Protein AF-A0A4Q5PP58-F1 (afdb_monomer_lite)

Secondary structure (DSSP, 8-state):
-PPP------------PPPHHHHHHHHHHHHHHHHHHHHHHHHHHHHHHHHHHHHHHHHHHHHHHHHHHHHSSPPPPBPSSGGGTTSB--SS-SEEE--TTTTT---GGGGG-EEEES-GGGT--PPPEEEEEEEEEETTEEEEEEEEEEGGGTTTT---HHHHHHHHHH------SS--TTSPPEEEEEE-TTTTTS--TT-SPEEEEHHHHHHHTTHHHHHHHHHHHHHHHHHHHHHHHHHHHHHHHHHHHHHHHHHHHHHHHHHHHHHHHHHHHHHHHHHHHHHHHHHHHS-----HHHHHHHHHHHHHHHHHHHHHHHHHHHHHHHHHHHHHHHHHHHHHHHHHHHHHHHHHHHHHHHHHHHHHHHHHHHS-----GGGGTTS-S-SPPPP-------HHHHHHHHHHHHHH-

Structure (mmCIF, N/CA/C/O backbone):
data_AF-A0A4Q5PP58-F1
#
_entry.id   AF-A0A4Q5PP58-F1
#
loop_
_atom_site.group_PDB
_atom_site.id
_atom_site.type_symbol
_atom_site.label_atom_id
_atom_site.label_alt_id
_atom_site.label_comp_id
_atom_site.label_asym_id
_atom_site.label_entity_id
_atom_site.label_seq_id
_atom_site.pdbx_PDB_ins_code
_atom_site.Cartn_x
_atom_site.Cartn_y
_atom_site.Cartn_z
_atom_site.occupancy
_atom_site.B_iso_or_equiv
_atom_site.auth_seq_id
_atom_site.auth_comp_id
_atom_site.auth_asym_id
_atom_site.auth_atom_id
_atom_site.pdbx_PDB_model_num
ATOM 1 N N . MET A 1 1 ? -23.950 -18.508 -90.793 1.00 48.06 1 MET A N 1
ATOM 2 C CA . MET A 1 1 ? -23.492 -17.112 -90.644 1.00 48.06 1 MET A CA 1
ATOM 3 C C . MET A 1 1 ? -22.061 -17.159 -90.159 1.00 48.06 1 MET A C 1
ATOM 5 O O . MET A 1 1 ? -21.797 -17.644 -89.069 1.00 48.06 1 MET A O 1
ATOM 9 N N . SER A 1 2 ? -21.160 -16.815 -91.068 1.00 47.53 2 SER A N 1
ATOM 10 C CA . SER A 1 2 ? -19.723 -17.054 -91.002 1.00 47.53 2 SER A CA 1
ATOM 11 C C . SER A 1 2 ? -19.027 -15.859 -90.356 1.00 47.53 2 SER A C 1
ATOM 13 O O . SER A 1 2 ? -19.101 -14.761 -90.902 1.00 47.53 2 SER A O 1
ATOM 15 N N . HIS A 1 3 ? -18.342 -16.058 -89.228 1.00 53.94 3 HIS A N 1
ATOM 16 C CA . HIS A 1 3 ? -17.427 -15.058 -88.678 1.00 53.94 3 HIS A CA 1
ATOM 17 C C . HIS A 1 3 ? -15.990 -15.419 -89.048 1.00 53.94 3 HIS A C 1
ATOM 19 O O . HIS A 1 3 ? -15.499 -16.506 -88.752 1.00 53.94 3 HIS A O 1
ATOM 25 N N . ALA A 1 4 ? -15.371 -14.497 -89.781 1.00 58.25 4 ALA A N 1
ATOM 26 C CA . ALA A 1 4 ? -14.053 -14.607 -90.371 1.00 58.25 4 ALA A CA 1
ATOM 27 C C . ALA A 1 4 ? -12.951 -14.607 -89.302 1.00 58.25 4 ALA A C 1
ATOM 29 O O . ALA A 1 4 ? -12.842 -13.693 -88.488 1.00 58.25 4 ALA A O 1
ATOM 30 N N . PHE A 1 5 ? -12.116 -15.639 -89.357 1.00 65.94 5 PHE A N 1
ATOM 31 C CA . PHE A 1 5 ? -10.859 -15.769 -88.635 1.00 65.94 5 PHE A CA 1
ATOM 32 C C . PHE A 1 5 ? -9.805 -14.881 -89.322 1.00 65.94 5 PHE A C 1
ATOM 34 O O . PHE A 1 5 ? -9.365 -15.190 -90.430 1.00 65.94 5 PHE A O 1
ATOM 41 N N . MET A 1 6 ? -9.439 -13.752 -88.705 1.00 65.19 6 MET A N 1
ATOM 42 C CA . MET A 1 6 ? -8.325 -12.909 -89.157 1.00 65.19 6 MET A CA 1
ATOM 43 C C . MET A 1 6 ? -7.000 -13.413 -88.556 1.00 65.19 6 MET A C 1
ATOM 45 O O . MET A 1 6 ? -6.894 -13.496 -87.333 1.00 65.19 6 MET A O 1
ATOM 49 N N . PRO A 1 7 ? -5.972 -13.709 -89.370 1.00 62.59 7 PRO A N 1
ATOM 50 C CA . PRO A 1 7 ? -4.646 -14.059 -88.876 1.00 62.59 7 PRO A CA 1
ATOM 51 C C . PRO A 1 7 ? -3.884 -12.801 -88.432 1.00 62.59 7 PRO A C 1
ATOM 53 O O . PRO A 1 7 ? -3.700 -11.858 -89.203 1.00 62.59 7 PRO A O 1
ATOM 56 N N . HIS A 1 8 ? -3.415 -12.784 -87.185 1.00 68.69 8 HIS A N 1
ATOM 57 C CA . HIS A 1 8 ? -2.528 -11.741 -86.673 1.00 68.69 8 HIS A CA 1
ATOM 58 C C . HIS A 1 8 ? -1.145 -11.870 -87.331 1.00 68.69 8 HIS A C 1
ATOM 60 O O . HIS A 1 8 ? -0.441 -12.859 -87.133 1.00 68.69 8 HIS A O 1
ATOM 66 N N . LEU A 1 9 ? -0.755 -10.869 -88.122 1.00 66.12 9 LEU A N 1
ATOM 67 C CA . LEU A 1 9 ? 0.592 -10.752 -88.683 1.00 66.12 9 LEU A CA 1
ATOM 68 C C . LEU A 1 9 ? 1.609 -10.501 -87.551 1.00 66.12 9 LEU A C 1
ATOM 70 O O . LEU A 1 9 ? 1.415 -9.567 -86.767 1.00 66.12 9 LEU A O 1
ATOM 74 N N . PRO A 1 10 ? 2.706 -11.274 -87.457 1.00 63.88 10 PRO A N 1
ATOM 75 C CA . PRO A 1 10 ? 3.767 -10.995 -86.503 1.00 63.88 10 PRO A CA 1
ATOM 76 C C . PRO A 1 10 ? 4.533 -9.748 -86.957 1.00 63.88 10 PRO A C 1
ATOM 78 O O . PRO A 1 10 ? 5.299 -9.779 -87.919 1.00 63.88 10 PRO A O 1
ATOM 81 N N . LEU A 1 11 ? 4.339 -8.629 -86.257 1.00 68.62 11 LEU A N 1
ATOM 82 C CA . LEU A 1 11 ? 5.216 -7.469 -86.387 1.00 68.62 11 LEU A CA 1
ATOM 83 C C . LEU A 1 11 ? 6.608 -7.877 -85.892 1.00 68.62 11 LEU A C 1
ATOM 85 O O . LEU A 1 11 ? 6.828 -8.047 -84.692 1.00 68.62 11 LEU A O 1
ATOM 89 N N . ALA A 1 12 ? 7.545 -8.050 -86.825 1.00 63.94 12 ALA A N 1
ATOM 90 C CA . ALA A 1 12 ? 8.952 -8.270 -86.531 1.00 63.94 12 ALA A CA 1
ATOM 91 C C . ALA A 1 12 ? 9.499 -7.061 -85.755 1.00 63.94 12 ALA A C 1
ATOM 93 O O . ALA A 1 12 ? 9.876 -6.040 -86.334 1.00 63.94 12 ALA A O 1
ATOM 94 N N . ARG A 1 13 ? 9.518 -7.159 -84.420 1.00 67.75 13 ARG A N 1
ATOM 95 C CA . ARG A 1 13 ? 10.229 -6.212 -83.559 1.00 67.75 13 ARG A CA 1
ATOM 96 C C . ARG A 1 13 ? 11.702 -6.279 -83.931 1.00 67.75 13 ARG A C 1
ATOM 98 O O . ARG A 1 13 ? 12.386 -7.240 -83.589 1.00 67.75 13 ARG A O 1
ATOM 105 N N . ARG A 1 14 ? 12.196 -5.242 -84.610 1.00 64.31 14 ARG A N 1
ATOM 106 C CA . ARG A 1 14 ? 13.631 -4.961 -84.654 1.00 64.31 14 ARG A CA 1
ATOM 107 C C . ARG A 1 14 ? 14.103 -4.867 -83.207 1.00 64.31 14 ARG A C 1
ATOM 109 O O . ARG A 1 14 ? 13.688 -3.966 -82.483 1.00 64.31 14 ARG A O 1
ATOM 116 N N . GLN A 1 15 ? 14.912 -5.830 -82.781 1.00 68.12 15 GLN A N 1
ATOM 117 C CA . GLN A 1 15 ? 15.614 -5.764 -81.510 1.00 68.12 15 GLN A CA 1
ATOM 118 C C . GLN A 1 15 ? 16.609 -4.608 -81.625 1.00 68.12 15 GLN A C 1
ATOM 120 O O . GLN A 1 15 ? 17.667 -4.746 -82.234 1.00 68.12 15 GLN A O 1
ATOM 125 N N . ALA A 1 16 ? 16.226 -3.435 -81.121 1.00 73.25 16 ALA A N 1
ATOM 126 C CA . ALA A 1 16 ? 17.180 -2.372 -80.866 1.00 73.25 16 ALA A CA 1
ATOM 127 C C . ALA A 1 16 ? 18.148 -2.924 -79.814 1.00 73.25 16 ALA A C 1
ATOM 129 O O . ALA A 1 16 ? 17.734 -3.242 -78.699 1.00 73.25 16 ALA A O 1
ATOM 130 N N . GLY A 1 17 ? 19.400 -3.158 -80.211 1.00 77.94 17 GLY A N 1
ATOM 131 C CA . GLY A 1 17 ? 20.432 -3.601 -79.283 1.00 77.94 17 GLY A CA 1
ATOM 132 C C . GLY A 1 17 ? 20.538 -2.591 -78.147 1.00 77.94 17 GLY A C 1
ATOM 133 O O . GLY A 1 17 ? 20.585 -1.388 -78.407 1.00 77.94 17 GLY A O 1
ATOM 134 N N . LEU A 1 18 ? 20.531 -3.079 -76.905 1.00 79.38 18 LEU A N 1
ATOM 135 C CA . LEU A 1 18 ? 20.686 -2.229 -75.732 1.00 79.38 18 LEU A CA 1
ATOM 136 C C . LEU A 1 18 ? 21.990 -1.447 -75.880 1.00 79.38 18 LEU A C 1
ATOM 138 O O . LEU A 1 18 ? 23.062 -2.033 -76.060 1.00 79.38 18 LEU A O 1
ATOM 142 N N . THR A 1 19 ? 21.900 -0.124 -75.837 1.00 89.94 19 THR A N 1
ATOM 143 C CA . THR A 1 19 ? 23.103 0.697 -75.904 1.00 89.94 19 THR A CA 1
ATOM 144 C C . THR A 1 19 ? 23.862 0.560 -74.585 1.00 89.94 19 THR A C 1
ATOM 146 O O . THR A 1 19 ? 23.270 0.495 -73.507 1.00 89.94 19 THR A O 1
ATOM 149 N N . LEU A 1 20 ? 25.194 0.508 -74.652 1.00 90.62 20 LEU A N 1
ATOM 150 C CA . LEU A 1 20 ? 26.055 0.341 -73.472 1.00 90.62 20 LEU A CA 1
ATOM 151 C C . LEU A 1 20 ? 25.804 1.451 -72.427 1.00 90.62 20 LEU A C 1
ATOM 153 O O . LEU A 1 20 ? 25.890 1.215 -71.224 1.00 90.62 20 LEU A O 1
ATOM 157 N N . ILE A 1 21 ? 25.412 2.642 -72.895 1.00 93.50 21 ILE A N 1
ATOM 158 C CA . ILE A 1 21 ? 25.065 3.789 -72.051 1.00 93.50 21 ILE A CA 1
ATOM 159 C C . ILE A 1 21 ? 23.743 3.598 -71.289 1.00 93.50 21 ILE A C 1
ATOM 161 O O . ILE A 1 21 ? 23.648 3.994 -70.131 1.00 93.50 21 ILE A O 1
ATOM 165 N N . GLU A 1 22 ? 22.748 2.946 -71.892 1.00 93.19 22 GLU A N 1
ATOM 166 C CA . GLU A 1 22 ? 21.450 2.678 -71.261 1.00 93.19 22 GLU A CA 1
ATOM 167 C C . GLU A 1 22 ? 21.587 1.644 -70.137 1.00 93.19 22 GLU A C 1
ATOM 169 O O . GLU A 1 22 ? 21.031 1.823 -69.052 1.00 93.19 22 GLU A O 1
ATOM 174 N N . LEU A 1 23 ? 22.425 0.621 -70.343 1.00 93.75 23 LEU A N 1
ATOM 175 C CA . LEU A 1 23 ? 22.766 -0.337 -69.292 1.00 93.75 23 LEU A CA 1
ATOM 176 C C . LEU A 1 23 ? 23.534 0.330 -68.140 1.00 93.75 23 LEU A C 1
ATOM 178 O O . LEU A 1 23 ? 23.219 0.096 -66.973 1.00 93.75 23 LEU A O 1
ATOM 182 N N . ALA A 1 24 ? 24.520 1.176 -68.454 1.00 95.44 24 ALA A N 1
ATOM 183 C CA . ALA A 1 24 ? 25.295 1.892 -67.442 1.00 95.44 24 ALA A CA 1
ATOM 184 C C . ALA A 1 24 ? 24.402 2.801 -66.579 1.00 95.44 24 ALA A C 1
ATOM 186 O O . ALA A 1 24 ? 24.525 2.805 -65.353 1.00 95.44 24 ALA A O 1
ATOM 187 N N . LEU A 1 25 ? 23.460 3.517 -67.204 1.00 96.12 25 LEU A N 1
ATOM 188 C CA . LEU A 1 25 ? 22.501 4.360 -66.494 1.00 96.12 25 LEU A CA 1
ATOM 189 C C . LEU A 1 25 ? 21.552 3.533 -65.613 1.00 96.12 25 LEU A C 1
ATOM 191 O O . LEU A 1 25 ? 21.310 3.908 -64.467 1.00 96.12 25 LEU A O 1
ATOM 195 N N . ALA A 1 26 ? 21.059 2.391 -66.104 1.00 96.19 26 ALA A N 1
ATOM 196 C CA . ALA A 1 26 ? 20.191 1.507 -65.326 1.00 96.19 26 ALA A CA 1
ATOM 197 C C . ALA A 1 26 ? 20.889 0.984 -64.060 1.00 96.19 26 ALA A C 1
ATOM 199 O O . ALA A 1 26 ? 20.301 1.009 -62.980 1.00 96.19 26 ALA A O 1
ATOM 200 N N . ILE A 1 27 ? 22.158 0.574 -64.167 1.00 96.31 27 ILE A N 1
ATOM 201 C CA . ILE A 1 27 ? 22.948 0.114 -63.016 1.00 96.31 27 ILE A CA 1
ATOM 202 C C . ILE A 1 27 ? 23.200 1.264 -62.031 1.00 96.31 27 ILE A C 1
ATOM 204 O O . ILE A 1 27 ? 23.080 1.064 -60.823 1.00 96.31 27 ILE A O 1
ATOM 208 N N . ALA A 1 28 ? 23.500 2.472 -62.520 1.00 97.25 28 ALA A N 1
ATOM 209 C CA . ALA A 1 28 ? 23.708 3.641 -61.663 1.00 97.25 28 ALA A CA 1
ATOM 210 C C . ALA A 1 28 ? 22.442 4.010 -60.867 1.00 97.25 28 ALA A C 1
ATOM 212 O O . ALA A 1 28 ? 22.510 4.211 -59.652 1.00 97.25 28 ALA A O 1
ATOM 213 N N . LEU A 1 29 ? 21.277 4.036 -61.527 1.00 97.56 29 LEU A N 1
ATOM 214 C CA . LEU A 1 29 ? 19.989 4.288 -60.874 1.00 97.56 29 LEU A CA 1
ATOM 215 C C . LEU A 1 29 ? 19.645 3.185 -59.867 1.00 97.56 29 LEU A C 1
ATOM 217 O O . LEU A 1 29 ? 19.225 3.486 -58.750 1.00 97.56 29 LEU A O 1
ATOM 221 N N . LEU A 1 30 ? 19.882 1.917 -60.220 1.00 97.75 30 LEU A N 1
ATOM 222 C CA . LEU A 1 30 ? 19.667 0.788 -59.315 1.00 97.75 30 LEU A CA 1
ATOM 223 C C . LEU A 1 30 ? 20.555 0.894 -58.066 1.00 97.75 30 LEU A C 1
ATOM 225 O O . LEU A 1 30 ? 20.073 0.704 -56.951 1.00 97.75 30 LEU A O 1
ATOM 229 N N . GLY A 1 31 ? 21.832 1.250 -58.240 1.00 97.75 31 GLY A N 1
ATOM 230 C CA . GLY A 1 31 ? 22.765 1.472 -57.137 1.00 97.75 31 GLY A CA 1
ATOM 231 C C . GLY A 1 31 ? 22.304 2.592 -56.202 1.00 97.75 31 GLY A C 1
ATOM 232 O O . GLY A 1 31 ? 22.330 2.426 -54.984 1.00 97.75 31 GLY A O 1
ATOM 233 N N . MET A 1 32 ? 21.805 3.701 -56.755 1.00 97.81 32 MET A N 1
ATOM 234 C CA . MET A 1 32 ? 21.285 4.818 -55.961 1.00 97.81 32 MET A CA 1
ATOM 235 C C . MET A 1 32 ? 20.029 4.433 -55.165 1.00 97.81 32 MET A C 1
ATOM 237 O O . MET A 1 32 ? 19.941 4.732 -53.972 1.00 97.81 32 MET A O 1
ATOM 241 N N . VAL A 1 33 ? 19.081 3.728 -55.791 1.00 97.88 33 VAL A N 1
ATOM 242 C CA . VAL A 1 33 ? 17.868 3.240 -55.112 1.00 97.88 33 VAL A CA 1
ATOM 243 C C . VAL A 1 33 ? 18.232 2.257 -53.999 1.00 97.88 33 VAL A C 1
ATOM 245 O O . VAL A 1 33 ? 17.704 2.358 -52.892 1.00 97.88 33 VAL A O 1
ATOM 248 N N . LEU A 1 34 ? 19.178 1.348 -54.248 1.00 97.62 34 LEU A N 1
ATOM 249 C CA . LEU A 1 34 ? 19.629 0.381 -53.249 1.00 97.62 34 LEU A CA 1
ATOM 250 C C . LEU A 1 34 ? 20.266 1.076 -52.029 1.00 97.62 34 LEU A C 1
ATOM 252 O O . LEU A 1 34 ? 19.999 0.693 -50.886 1.00 97.62 34 LEU A O 1
ATOM 256 N N . LEU A 1 35 ? 21.044 2.142 -52.244 1.00 97.25 35 LEU A N 1
ATOM 257 C CA . LEU A 1 35 ? 21.604 2.956 -51.159 1.00 97.25 35 LEU A CA 1
ATOM 258 C C . LEU A 1 35 ? 20.516 3.663 -50.337 1.00 97.25 35 LEU A C 1
ATOM 260 O O . LEU A 1 35 ? 20.565 3.633 -49.109 1.00 97.25 35 LEU A O 1
ATOM 264 N N . MET A 1 36 ? 19.498 4.241 -50.979 1.00 96.94 36 MET A N 1
ATOM 265 C CA . MET A 1 36 ? 18.379 4.857 -50.252 1.00 96.94 36 MET A CA 1
ATOM 266 C C . MET A 1 36 ? 17.597 3.838 -49.413 1.00 96.94 36 MET A C 1
ATOM 268 O O . MET A 1 36 ? 17.298 4.095 -48.245 1.00 96.94 36 MET A O 1
ATOM 272 N N . VAL A 1 37 ? 17.304 2.660 -49.971 1.00 97.19 37 VAL A N 1
ATOM 273 C CA . VAL A 1 37 ? 16.563 1.604 -49.262 1.00 97.19 37 VAL A CA 1
ATOM 274 C C . VAL A 1 37 ? 17.355 1.089 -48.060 1.00 97.19 37 VAL A C 1
ATOM 276 O O . VAL A 1 37 ? 16.798 0.954 -46.972 1.00 97.19 37 VAL A O 1
ATOM 279 N N . THR A 1 38 ? 18.659 0.847 -48.213 1.00 96.00 38 THR A N 1
ATOM 280 C CA . THR A 1 38 ? 19.508 0.375 -47.103 1.00 96.00 38 THR A CA 1
ATOM 281 C C . THR A 1 38 ? 19.596 1.388 -45.964 1.00 96.00 38 THR A C 1
ATOM 283 O O . THR A 1 38 ? 19.445 1.006 -44.802 1.00 96.00 38 THR A O 1
ATOM 286 N N . GLN A 1 39 ? 19.751 2.680 -46.265 1.00 94.25 39 GLN A N 1
ATOM 287 C CA . GLN A 1 39 ? 19.732 3.732 -45.244 1.00 94.25 39 GLN A CA 1
ATOM 288 C C . GLN A 1 39 ? 18.382 3.805 -44.515 1.00 94.25 39 GLN A C 1
ATOM 290 O O . GLN A 1 39 ? 18.354 3.913 -43.286 1.00 94.25 39 GLN A O 1
ATOM 295 N N . HIS A 1 40 ? 17.266 3.679 -45.241 1.00 93.88 40 HIS A N 1
ATOM 296 C CA . HIS A 1 40 ? 15.931 3.689 -44.644 1.00 93.88 40 HIS A CA 1
ATOM 297 C C . HIS A 1 40 ? 15.686 2.470 -43.740 1.00 93.88 40 HIS A C 1
ATOM 299 O O . HIS A 1 40 ? 15.218 2.628 -42.614 1.00 93.88 40 HIS A O 1
ATOM 305 N N . LEU A 1 41 ? 16.074 1.266 -44.176 1.00 93.94 41 LEU A N 1
ATOM 306 C CA . LEU A 1 41 ? 15.949 0.038 -43.380 1.00 93.94 41 LEU A CA 1
ATOM 307 C C . LEU A 1 41 ? 16.765 0.099 -42.081 1.00 93.94 41 LEU A C 1
ATOM 309 O O . LEU A 1 41 ? 16.286 -0.340 -41.032 1.00 93.94 41 LEU A O 1
ATOM 313 N N . VAL A 1 42 ? 17.970 0.679 -42.122 1.00 92.75 42 VAL A N 1
ATOM 314 C CA . VAL A 1 42 ? 18.784 0.915 -40.917 1.00 92.75 42 VAL A CA 1
ATOM 315 C C . VAL A 1 42 ? 18.101 1.920 -39.986 1.00 92.75 42 VAL A C 1
ATOM 317 O O . VAL A 1 42 ? 18.063 1.691 -38.778 1.00 92.75 42 VAL A O 1
ATOM 320 N N . GLY A 1 43 ? 17.520 2.996 -40.527 1.00 89.50 43 GLY A N 1
ATOM 321 C CA . GLY A 1 43 ? 16.746 3.967 -39.748 1.00 89.50 43 GLY A CA 1
ATOM 322 C C . GLY A 1 43 ? 15.542 3.335 -39.044 1.00 89.50 43 GLY A C 1
ATOM 323 O O . GLY A 1 43 ? 15.412 3.443 -37.826 1.00 89.50 43 GLY A O 1
ATOM 324 N N . VAL A 1 44 ? 14.716 2.594 -39.786 1.00 87.81 44 VAL A N 1
ATOM 325 C CA . VAL A 1 44 ? 13.528 1.904 -39.257 1.00 87.81 44 VAL A CA 1
ATOM 326 C C . VAL A 1 44 ? 13.921 0.889 -38.179 1.00 87.81 44 VAL A C 1
ATOM 328 O O . VAL A 1 44 ? 13.329 0.865 -37.099 1.00 87.81 44 VAL A O 1
ATOM 331 N N . SER A 1 45 ? 14.989 0.119 -38.400 1.00 86.31 45 SER A N 1
ATOM 332 C CA . SER A 1 45 ? 15.485 -0.850 -37.413 1.00 86.31 45 SER A CA 1
ATOM 333 C C . SER A 1 45 ? 15.905 -0.186 -36.098 1.00 86.31 45 SER A C 1
ATOM 335 O O . SER A 1 45 ? 15.577 -0.697 -35.028 1.00 86.31 45 SER A O 1
ATOM 337 N N . ARG A 1 46 ? 16.573 0.976 -36.155 1.00 83.94 46 ARG A N 1
ATOM 338 C CA . ARG A 1 46 ? 16.951 1.745 -34.956 1.00 83.94 46 ARG A CA 1
ATOM 339 C C . ARG A 1 46 ? 15.724 2.232 -34.190 1.00 83.94 46 ARG A C 1
ATOM 341 O O . ARG A 1 46 ? 15.650 2.010 -32.988 1.00 83.94 46 ARG A O 1
ATOM 348 N N . THR A 1 47 ? 14.725 2.779 -34.886 1.00 76.44 47 THR A N 1
ATOM 349 C CA . THR A 1 47 ? 13.485 3.241 -34.235 1.00 76.44 47 THR A CA 1
ATOM 350 C C . THR A 1 47 ? 12.709 2.103 -33.569 1.00 76.44 47 THR A C 1
ATOM 352 O O . THR A 1 47 ? 12.228 2.259 -32.450 1.00 76.44 47 THR A O 1
ATOM 355 N N . HIS A 1 48 ? 12.638 0.920 -34.190 1.00 73.19 48 HIS A N 1
ATOM 356 C CA . HIS A 1 48 ? 11.997 -0.242 -33.570 1.00 73.19 48 HIS A CA 1
ATOM 357 C C . HIS A 1 48 ? 12.760 -0.761 -32.347 1.00 73.19 48 HIS A C 1
ATOM 359 O O . HIS A 1 48 ? 12.129 -1.223 -31.397 1.00 73.19 48 HIS A O 1
ATOM 365 N N . LEU A 1 49 ? 14.095 -0.696 -32.353 1.00 76.06 49 LEU A N 1
ATOM 366 C CA . LEU A 1 49 ? 14.909 -1.060 -31.191 1.00 76.06 49 LEU A CA 1
ATOM 367 C C . LEU A 1 49 ? 14.723 -0.061 -30.041 1.00 76.06 49 LEU A C 1
ATOM 369 O O . LEU A 1 49 ? 14.567 -0.484 -28.896 1.00 76.06 49 LEU A O 1
ATOM 373 N N . GLU A 1 50 ? 14.659 1.238 -30.338 1.00 75.00 50 GLU A N 1
ATOM 374 C CA . GLU A 1 50 ? 14.381 2.280 -29.342 1.00 75.00 50 GLU A CA 1
ATOM 375 C C . GLU A 1 50 ? 12.978 2.133 -28.736 1.00 75.00 50 GLU A C 1
ATOM 377 O O . GLU A 1 50 ? 12.843 2.141 -27.514 1.00 75.00 50 GLU A O 1
ATOM 382 N N . LEU A 1 51 ? 11.948 1.902 -29.559 1.00 66.38 51 LEU A N 1
ATOM 383 C CA . LEU A 1 51 ? 10.573 1.677 -29.089 1.00 66.38 51 LEU A CA 1
ATOM 384 C C . LEU A 1 51 ? 10.439 0.412 -28.230 1.00 66.38 51 LEU A C 1
ATOM 386 O O . LEU A 1 51 ? 9.726 0.416 -27.230 1.00 66.38 51 LEU A O 1
ATOM 390 N N . LYS A 1 52 ? 11.133 -0.676 -28.588 1.00 74.31 52 LYS A N 1
ATOM 391 C CA . LYS A 1 52 ? 11.147 -1.897 -27.765 1.00 74.31 52 LYS A CA 1
ATOM 392 C C . LYS A 1 52 ? 11.844 -1.671 -26.425 1.00 74.31 52 LYS A C 1
ATOM 394 O O . LYS A 1 52 ? 11.381 -2.185 -25.411 1.00 74.31 52 LYS A O 1
ATOM 399 N N . SER A 1 53 ? 12.922 -0.886 -26.415 1.00 78.00 53 SER A N 1
ATOM 400 C CA . SER A 1 53 ? 13.644 -0.529 -25.191 1.00 78.00 53 SER A CA 1
ATOM 401 C C . SER A 1 53 ? 12.767 0.291 -24.239 1.00 78.00 53 SER A C 1
ATOM 403 O O . SER A 1 53 ? 12.672 -0.022 -23.052 1.00 78.00 53 SER A O 1
ATOM 405 N N . THR A 1 54 ? 12.051 1.297 -24.751 1.00 79.69 54 THR A N 1
ATOM 406 C CA . THR A 1 54 ? 11.172 2.132 -23.917 1.00 79.69 54 THR A CA 1
ATOM 407 C C . THR A 1 54 ? 9.953 1.372 -23.403 1.00 79.69 54 THR A C 1
ATOM 409 O O . THR A 1 54 ? 9.626 1.517 -22.223 1.00 79.69 54 THR A O 1
ATOM 412 N N . ALA A 1 55 ? 9.327 0.536 -24.238 1.00 77.75 55 ALA A N 1
ATOM 413 C CA . ALA A 1 55 ? 8.204 -0.311 -23.837 1.00 77.75 55 ALA A CA 1
ATOM 414 C C . ALA A 1 55 ? 8.610 -1.293 -22.726 1.00 77.75 55 ALA A C 1
ATOM 416 O O . ALA A 1 55 ? 7.966 -1.348 -21.683 1.00 77.75 55 ALA A O 1
ATOM 417 N N . SER A 1 56 ? 9.753 -1.968 -22.884 1.00 87.50 56 SER A N 1
ATOM 418 C CA . SER A 1 56 ? 10.274 -2.895 -21.875 1.00 87.50 56 SER A CA 1
ATOM 419 C C . SER A 1 56 ? 10.522 -2.208 -20.524 1.00 87.50 56 SER A C 1
ATOM 421 O O . SER A 1 56 ? 10.174 -2.746 -19.476 1.00 87.50 56 SER A O 1
ATOM 423 N N . LEU A 1 57 ? 11.046 -0.976 -20.523 1.00 91.12 57 LEU A N 1
ATOM 424 C CA . LEU A 1 57 ? 11.245 -0.214 -19.284 1.00 91.12 57 LEU A CA 1
ATOM 425 C C . LEU A 1 57 ? 9.930 0.199 -18.609 1.00 91.12 57 LEU A C 1
ATOM 427 O O . LEU A 1 57 ? 9.888 0.293 -17.384 1.00 91.12 57 LEU A O 1
ATOM 431 N N . GLN A 1 58 ? 8.877 0.478 -19.381 1.00 92.19 58 GLN A N 1
ATOM 432 C CA . GLN A 1 58 ? 7.552 0.776 -18.829 1.00 92.19 58 GLN A CA 1
ATOM 433 C C . GLN A 1 58 ? 6.915 -0.470 -18.206 1.00 92.19 58 GLN A C 1
ATOM 435 O O . GLN A 1 58 ? 6.405 -0.380 -17.091 1.00 92.19 58 GLN A O 1
ATOM 440 N N . ASP A 1 59 ? 7.019 -1.623 -18.868 1.00 93.88 59 ASP A N 1
ATOM 441 C CA . ASP A 1 59 ? 6.523 -2.901 -18.343 1.00 93.88 59 ASP A CA 1
ATOM 442 C C . ASP A 1 59 ? 7.246 -3.291 -17.047 1.00 93.88 59 ASP A C 1
ATOM 444 O O . ASP A 1 59 ? 6.621 -3.709 -16.070 1.00 93.88 59 ASP A O 1
ATOM 448 N N . VAL A 1 60 ? 8.567 -3.089 -17.002 1.00 95.75 60 VAL A N 1
ATOM 449 C CA . VAL A 1 60 ? 9.374 -3.293 -15.792 1.00 95.75 60 VAL A CA 1
ATOM 450 C C . VAL A 1 60 ? 8.927 -2.362 -14.666 1.00 95.75 60 VAL A C 1
ATOM 452 O O . VAL A 1 60 ? 8.752 -2.820 -13.538 1.00 95.75 60 VAL A O 1
ATOM 455 N N . GLU A 1 61 ? 8.725 -1.070 -14.942 1.00 95.62 61 GLU A N 1
ATOM 456 C CA . GLU A 1 61 ? 8.242 -0.120 -13.934 1.00 95.62 61 GLU A CA 1
ATOM 457 C C . GLU A 1 61 ? 6.866 -0.529 -13.394 1.00 95.62 61 GLU A C 1
ATOM 459 O O . GLU A 1 61 ? 6.683 -0.578 -12.178 1.00 95.62 61 GLU A O 1
ATOM 464 N N . ALA A 1 62 ? 5.930 -0.899 -14.271 1.00 95.75 62 ALA A N 1
ATOM 465 C CA . ALA A 1 62 ? 4.605 -1.366 -13.876 1.00 95.75 62 ALA A CA 1
ATOM 466 C C . ALA A 1 62 ? 4.675 -2.627 -12.998 1.00 95.75 62 ALA A C 1
ATOM 468 O O . ALA A 1 62 ? 3.994 -2.700 -11.975 1.00 95.75 62 ALA A O 1
ATOM 469 N N . ALA A 1 63 ? 5.536 -3.590 -13.339 1.00 96.88 63 ALA A N 1
ATOM 470 C CA . ALA A 1 63 ? 5.729 -4.800 -12.544 1.00 96.88 63 ALA A CA 1
ATOM 471 C C . ALA A 1 63 ? 6.340 -4.503 -11.163 1.00 96.88 63 ALA A C 1
ATOM 473 O O . ALA A 1 63 ? 5.911 -5.073 -10.160 1.00 96.88 63 ALA A O 1
ATOM 474 N N . VAL A 1 64 ? 7.307 -3.579 -11.083 1.00 96.75 64 VAL A N 1
ATOM 475 C CA . VAL A 1 64 ? 7.890 -3.128 -9.806 1.00 96.75 64 VAL A CA 1
ATOM 476 C C . VAL A 1 64 ? 6.839 -2.433 -8.938 1.00 96.75 64 VAL A C 1
ATOM 478 O O . VAL A 1 64 ? 6.773 -2.697 -7.737 1.00 96.75 64 VAL A O 1
ATOM 481 N N . LEU A 1 65 ? 5.995 -1.580 -9.526 1.00 96.00 65 LEU A N 1
ATOM 482 C CA . LEU A 1 65 ? 4.900 -0.914 -8.815 1.00 96.00 65 LEU A CA 1
ATOM 483 C C . LEU A 1 65 ? 3.848 -1.915 -8.322 1.00 96.00 65 LEU A C 1
ATOM 485 O O . LEU A 1 65 ? 3.430 -1.836 -7.169 1.00 96.00 65 LEU A O 1
ATOM 489 N N . ALA A 1 66 ? 3.468 -2.891 -9.150 1.00 95.12 66 ALA A N 1
ATOM 490 C CA . ALA A 1 66 ? 2.545 -3.954 -8.761 1.00 95.12 66 ALA A CA 1
ATOM 491 C C . ALA A 1 66 ? 3.114 -4.809 -7.619 1.00 95.12 66 ALA A C 1
ATOM 493 O O . ALA A 1 66 ? 2.416 -5.098 -6.647 1.00 95.12 66 ALA A O 1
ATOM 494 N N . PHE A 1 67 ? 4.403 -5.157 -7.684 1.00 95.56 67 PHE A N 1
ATOM 495 C CA . PHE A 1 67 ? 5.084 -5.845 -6.591 1.00 95.56 67 PHE A CA 1
ATOM 496 C C . PHE A 1 67 ? 5.037 -5.023 -5.300 1.00 95.56 67 PHE A C 1
ATOM 498 O O . PHE A 1 67 ? 4.726 -5.573 -4.243 1.00 95.56 67 PHE A O 1
ATOM 505 N N . ALA A 1 68 ? 5.301 -3.716 -5.392 1.00 94.94 68 ALA A N 1
ATOM 506 C CA . ALA A 1 68 ? 5.280 -2.813 -4.249 1.00 94.94 68 ALA A CA 1
ATOM 507 C C . ALA A 1 68 ? 3.891 -2.650 -3.633 1.00 94.94 68 ALA A C 1
ATOM 509 O O . ALA A 1 68 ? 3.778 -2.596 -2.410 1.00 94.94 68 ALA A O 1
ATOM 510 N N . PHE A 1 69 ? 2.845 -2.642 -4.457 1.00 92.62 69 PHE A N 1
ATOM 511 C CA . PHE A 1 69 ? 1.463 -2.641 -3.994 1.00 92.62 69 PHE A CA 1
ATOM 512 C C . PHE A 1 69 ? 1.133 -3.901 -3.181 1.00 92.62 69 PHE A C 1
ATOM 514 O O . PHE A 1 69 ? 0.586 -3.800 -2.089 1.00 92.62 69 PHE A O 1
ATOM 521 N N . VAL A 1 70 ? 1.516 -5.080 -3.686 1.00 90.56 70 VAL A N 1
ATOM 522 C CA . VAL A 1 70 ? 1.208 -6.371 -3.043 1.00 90.56 70 VAL A CA 1
ATOM 523 C C . VAL A 1 70 ? 2.040 -6.606 -1.781 1.00 90.56 70 VAL A C 1
ATOM 525 O O . VAL A 1 70 ? 1.532 -7.139 -0.801 1.00 90.56 70 VAL A O 1
ATOM 528 N N . HIS A 1 71 ? 3.321 -6.233 -1.792 1.00 91.62 71 HIS A N 1
ATOM 529 C CA . HIS A 1 71 ? 4.252 -6.590 -0.715 1.00 91.62 71 HIS A CA 1
ATOM 530 C C . HIS A 1 71 ? 4.555 -5.443 0.252 1.00 91.62 71 HIS A C 1
ATOM 532 O O . HIS A 1 71 ? 5.244 -5.670 1.246 1.00 91.62 71 HIS A O 1
ATOM 538 N N . GLY A 1 72 ? 4.118 -4.212 -0.038 1.00 91.88 72 GLY A N 1
ATOM 539 C CA . GLY A 1 72 ? 4.465 -3.038 0.766 1.00 91.88 72 GLY A CA 1
ATOM 540 C C . GLY A 1 72 ? 5.975 -2.779 0.828 1.00 91.88 72 GLY A C 1
ATOM 541 O O . GLY A 1 72 ? 6.500 -2.390 1.866 1.00 91.88 72 GLY A O 1
ATOM 542 N N . ARG A 1 73 ? 6.708 -3.078 -0.250 1.00 93.00 73 ARG A N 1
ATOM 543 C CA . ARG A 1 73 ? 8.153 -2.822 -0.379 1.00 93.00 73 ARG A CA 1
ATOM 544 C C . ARG A 1 73 ? 8.603 -2.897 -1.832 1.00 93.00 73 ARG A C 1
ATOM 546 O O . ARG A 1 73 ? 7.973 -3.566 -2.645 1.00 93.00 73 ARG A O 1
ATOM 553 N N . LEU A 1 74 ? 9.750 -2.309 -2.152 1.00 94.94 74 LEU A N 1
ATOM 554 C CA . LEU A 1 74 ? 10.408 -2.558 -3.434 1.00 94.94 74 LEU A CA 1
ATOM 555 C C . LEU A 1 74 ? 11.016 -3.977 -3.472 1.00 94.94 74 LEU A C 1
ATOM 557 O O . LEU A 1 74 ? 11.415 -4.517 -2.429 1.00 94.94 74 LEU A O 1
ATOM 561 N N . PRO A 1 75 ? 11.097 -4.605 -4.660 1.00 95.50 75 PRO A N 1
ATOM 562 C CA . PRO A 1 75 ? 11.760 -5.896 -4.818 1.00 95.50 75 PRO A CA 1
ATOM 563 C C . PRO A 1 75 ? 13.249 -5.768 -4.491 1.00 95.50 75 PRO A C 1
ATOM 565 O O . PRO A 1 75 ? 13.878 -4.758 -4.806 1.00 95.50 75 PRO A O 1
ATOM 568 N N . CYS A 1 76 ? 13.842 -6.799 -3.890 1.00 95.06 76 CYS A N 1
ATOM 569 C CA . CYS A 1 76 ? 15.292 -6.811 -3.708 1.00 95.06 76 CYS A CA 1
ATOM 570 C C . CYS A 1 76 ? 15.988 -7.082 -5.049 1.00 95.06 76 CYS A C 1
ATOM 572 O O . CYS A 1 76 ? 15.487 -7.888 -5.844 1.00 95.06 76 CYS A O 1
ATOM 574 N N . PRO A 1 77 ? 17.157 -6.474 -5.313 1.00 94.31 77 PRO A N 1
ATOM 575 C CA . PRO A 1 77 ? 17.927 -6.816 -6.497 1.00 94.31 77 PRO A CA 1
ATOM 576 C C . PRO A 1 77 ? 18.244 -8.320 -6.538 1.00 94.31 77 PRO A C 1
ATOM 578 O O . PRO A 1 77 ? 18.455 -8.973 -5.515 1.00 94.31 77 PRO A O 1
ATOM 581 N N . SER A 1 78 ? 18.281 -8.891 -7.736 1.00 94.25 78 SER A N 1
ATOM 582 C CA . SER A 1 78 ? 18.755 -10.253 -7.960 1.00 94.25 78 SER A CA 1
ATOM 583 C C . SER A 1 78 ? 20.270 -10.312 -7.798 1.00 94.25 78 SER A C 1
ATOM 585 O O . SER A 1 78 ? 21.005 -9.450 -8.294 1.00 94.25 78 SER A O 1
ATOM 587 N N . ALA A 1 79 ? 20.755 -11.400 -7.198 1.00 89.19 79 ALA A N 1
ATOM 588 C CA . ALA A 1 79 ? 22.179 -11.698 -7.164 1.00 89.19 79 ALA A CA 1
ATOM 589 C C . ALA A 1 79 ? 22.768 -11.798 -8.592 1.00 89.19 79 ALA A C 1
ATOM 591 O O . ALA A 1 79 ? 22.083 -12.258 -9.512 1.00 89.19 79 ALA A O 1
ATOM 592 N N . PRO A 1 80 ? 24.055 -11.445 -8.786 1.00 83.69 80 PRO A N 1
ATOM 593 C CA . PRO A 1 80 ? 24.740 -11.569 -10.078 1.00 83.69 80 PRO A CA 1
ATOM 594 C C . PRO A 1 80 ? 24.989 -13.021 -10.511 1.00 83.69 80 PRO A C 1
ATOM 596 O O . PRO A 1 80 ? 25.246 -13.283 -11.688 1.00 83.69 80 PRO A O 1
ATOM 599 N N . SER A 1 81 ? 24.909 -13.972 -9.574 1.00 85.31 81 SER A N 1
ATOM 600 C CA . SER A 1 81 ? 25.127 -15.392 -9.850 1.00 85.31 81 SER A CA 1
ATOM 601 C C . SER A 1 81 ? 24.121 -15.922 -10.870 1.00 85.31 81 SER A C 1
ATOM 603 O O . SER A 1 81 ? 22.911 -15.789 -10.684 1.00 85.31 81 SER A O 1
ATOM 605 N N . ALA A 1 82 ? 24.617 -16.608 -11.904 1.00 78.62 82 ALA A N 1
ATOM 606 C CA . ALA A 1 82 ? 23.786 -17.231 -12.933 1.00 78.62 82 ALA A CA 1
ATOM 607 C C . ALA A 1 82 ? 22.730 -18.191 -12.349 1.00 78.62 82 ALA A C 1
ATOM 609 O O . ALA A 1 82 ? 21.616 -18.254 -12.859 1.00 78.62 82 ALA A O 1
ATOM 610 N N . SER A 1 83 ? 23.044 -18.881 -11.244 1.00 82.00 83 SER A N 1
ATOM 611 C CA . SER A 1 83 ? 22.142 -19.848 -10.599 1.00 82.00 83 SER A CA 1
ATOM 612 C C . SER A 1 83 ? 20.941 -19.227 -9.880 1.00 82.00 83 SER A C 1
ATOM 614 O O . SER A 1 83 ? 19.949 -19.916 -9.664 1.00 82.00 83 SER A O 1
ATOM 616 N N . ARG A 1 84 ? 21.004 -17.940 -9.514 1.00 83.06 84 ARG A N 1
ATOM 617 C CA . ARG A 1 84 ? 19.910 -17.213 -8.840 1.00 83.06 84 ARG A CA 1
ATOM 618 C C . ARG A 1 84 ? 19.409 -16.014 -9.643 1.00 83.06 84 ARG A C 1
ATOM 620 O O . ARG A 1 84 ? 18.670 -15.188 -9.117 1.00 83.06 84 ARG A O 1
ATOM 627 N N . ARG A 1 85 ? 19.805 -15.908 -10.913 1.00 84.06 85 ARG A N 1
ATOM 628 C CA . ARG A 1 85 ? 19.460 -14.759 -11.747 1.00 84.06 85 ARG A CA 1
ATOM 629 C C . ARG A 1 85 ? 17.946 -14.665 -11.935 1.00 84.06 85 ARG A C 1
ATOM 631 O O . ARG A 1 85 ? 17.304 -15.612 -12.389 1.00 84.06 85 ARG A O 1
ATOM 638 N N . GLY A 1 86 ? 17.403 -13.492 -11.632 1.00 88.88 86 GLY A N 1
ATOM 639 C CA . GLY A 1 86 ? 15.989 -13.170 -11.784 1.00 88.88 86 GLY A CA 1
ATOM 640 C C . GLY A 1 86 ? 15.138 -13.409 -10.545 1.00 88.88 86 GLY A C 1
ATOM 641 O O . GLY A 1 86 ? 13.967 -13.053 -10.579 1.00 88.88 86 GLY A O 1
ATOM 642 N N . VAL A 1 87 ? 15.693 -13.966 -9.467 1.00 94.81 87 VAL A N 1
ATOM 643 C CA . VAL A 1 87 ? 14.995 -14.100 -8.182 1.00 94.81 87 VAL A CA 1
ATOM 644 C C . VAL A 1 87 ? 15.546 -13.059 -7.217 1.00 94.81 87 VAL A C 1
ATOM 646 O O . VAL A 1 87 ? 16.762 -12.875 -7.125 1.00 94.81 87 VAL A O 1
ATOM 649 N N . GLU A 1 88 ? 14.659 -12.364 -6.510 1.00 93.94 88 GLU A N 1
ATOM 650 C CA . GLU A 1 88 ? 15.061 -11.353 -5.535 1.00 93.94 88 GLU A CA 1
ATOM 651 C C . GLU A 1 88 ? 16.010 -11.938 -4.476 1.00 93.94 88 GLU A C 1
ATOM 653 O O . GLU A 1 88 ? 15.838 -13.060 -3.996 1.00 93.94 88 GLU A O 1
ATOM 658 N N . THR A 1 89 ? 17.063 -11.196 -4.131 1.00 93.19 89 THR A N 1
ATOM 659 C CA . THR A 1 89 ? 18.027 -11.595 -3.101 1.00 93.19 89 THR A CA 1
ATOM 660 C C . THR A 1 89 ? 18.158 -10.462 -2.092 1.00 93.19 89 THR A C 1
ATOM 662 O O . THR A 1 89 ? 18.874 -9.494 -2.314 1.00 93.19 89 THR A O 1
ATOM 665 N N . CYS A 1 90 ? 17.449 -10.568 -0.967 1.00 89.31 90 CYS A N 1
ATOM 666 C CA . CYS A 1 90 ? 17.451 -9.550 0.086 1.00 89.31 90 CYS A CA 1
ATOM 667 C C . CYS A 1 90 ? 18.665 -9.679 1.021 1.00 89.31 90 CYS A C 1
ATOM 669 O O . CYS A 1 90 ? 18.520 -9.885 2.222 1.00 89.31 90 CYS A O 1
ATOM 671 N N . ASP A 1 91 ? 19.875 -9.567 0.471 1.00 88.12 91 ASP A N 1
ATOM 672 C CA . ASP A 1 91 ? 21.140 -9.604 1.221 1.00 88.12 91 ASP A CA 1
ATOM 673 C C . ASP A 1 91 ? 21.609 -8.214 1.700 1.00 88.12 91 ASP A C 1
ATOM 675 O O . ASP A 1 91 ? 22.737 -8.054 2.162 1.00 88.12 91 ASP A O 1
ATOM 679 N N . GLY A 1 92 ? 20.735 -7.204 1.601 1.00 83.00 92 GLY A N 1
ATOM 680 C CA . GLY A 1 92 ? 21.000 -5.823 2.014 1.00 83.00 92 GLY A CA 1
ATOM 681 C C . GLY A 1 92 ? 21.739 -4.981 0.972 1.00 83.00 92 GLY A C 1
ATOM 682 O O . GLY A 1 92 ? 22.047 -3.820 1.244 1.00 83.00 92 GLY A O 1
ATOM 683 N N . ARG A 1 93 ? 22.020 -5.523 -0.220 1.00 86.69 93 ARG A N 1
ATOM 684 C CA . ARG A 1 93 ? 22.647 -4.752 -1.297 1.00 86.69 93 ARG A CA 1
ATOM 685 C C . ARG A 1 93 ? 21.662 -3.739 -1.884 1.00 86.69 93 ARG A C 1
ATOM 687 O O . ARG A 1 93 ? 20.548 -4.119 -2.244 1.00 86.69 93 ARG A O 1
ATOM 694 N N . PRO A 1 94 ? 22.072 -2.470 -2.052 1.00 81.19 94 PRO A N 1
ATOM 695 C CA . PRO A 1 94 ? 21.213 -1.461 -2.659 1.00 81.19 94 PRO A CA 1
ATOM 696 C C . PRO A 1 94 ? 21.064 -1.653 -4.174 1.00 81.19 94 PRO A C 1
ATOM 698 O O . PRO A 1 94 ? 20.123 -1.120 -4.744 1.00 81.19 94 PRO A O 1
ATOM 701 N N . GLY A 1 95 ? 21.952 -2.401 -4.842 1.00 89.12 95 GLY A N 1
ATOM 702 C CA . GLY A 1 95 ? 21.929 -2.581 -6.296 1.00 89.12 95 GLY A CA 1
ATOM 703 C C . GLY A 1 95 ? 22.310 -3.986 -6.760 1.00 89.12 95 GLY A C 1
ATOM 704 O O . GLY A 1 95 ? 23.015 -4.723 -6.068 1.00 89.12 95 GLY A O 1
ATOM 705 N N . GLY A 1 96 ? 21.824 -4.350 -7.944 1.00 92.06 96 GLY A N 1
ATOM 706 C CA . GLY A 1 96 ? 22.038 -5.643 -8.590 1.00 92.06 96 GLY A CA 1
ATOM 707 C C . GLY A 1 96 ? 21.253 -5.745 -9.897 1.00 92.06 96 GLY A C 1
ATOM 708 O O . GLY A 1 96 ? 20.908 -4.734 -10.502 1.00 92.06 96 GLY A O 1
ATOM 709 N N . TYR A 1 97 ? 20.965 -6.961 -10.351 1.00 94.19 97 TYR A N 1
ATOM 710 C CA . TYR A 1 97 ? 20.135 -7.152 -11.546 1.00 94.19 97 TYR A CA 1
ATOM 711 C C . TYR A 1 97 ? 18.649 -7.123 -11.195 1.00 94.19 97 TYR A C 1
ATOM 713 O O . TYR A 1 97 ? 18.261 -7.403 -10.061 1.00 94.19 97 TYR A O 1
ATOM 721 N N . LEU A 1 98 ? 17.798 -6.837 -12.174 1.00 95.62 98 LEU A N 1
ATOM 722 C CA . LEU A 1 98 ? 16.354 -6.906 -12.007 1.00 95.62 98 LEU A CA 1
ATOM 723 C C . LEU A 1 98 ? 15.900 -8.338 -11.668 1.00 95.62 98 LEU A C 1
ATOM 725 O O . LEU A 1 98 ? 16.244 -9.308 -12.352 1.00 95.62 98 LEU A O 1
ATOM 729 N N . ALA A 1 99 ? 15.074 -8.478 -10.631 1.00 96.38 99 ALA A N 1
ATOM 730 C CA . ALA A 1 99 ? 14.471 -9.746 -10.222 1.00 96.38 99 ALA A CA 1
ATOM 731 C C . ALA A 1 99 ? 13.270 -10.131 -11.113 1.00 96.38 99 ALA A C 1
ATOM 733 O O . ALA A 1 99 ? 12.153 -10.314 -10.634 1.00 96.38 99 ALA A O 1
ATOM 734 N N . TYR A 1 100 ? 13.491 -10.239 -12.427 1.00 96.00 100 TYR A N 1
ATOM 735 C CA . TYR A 1 100 ? 12.428 -10.394 -13.431 1.00 96.00 100 TYR A CA 1
ATOM 736 C C . TYR A 1 100 ? 11.505 -11.606 -13.204 1.00 96.00 100 TYR A C 1
ATOM 738 O O . TYR A 1 100 ? 10.322 -11.524 -13.517 1.00 96.00 100 TYR A O 1
ATOM 746 N N . ARG A 1 101 ? 11.999 -12.708 -12.614 1.00 95.56 101 ARG A N 1
ATOM 747 C CA . ARG A 1 101 ? 11.174 -13.888 -12.290 1.00 95.56 101 ARG A CA 1
ATOM 748 C C . ARG A 1 101 ? 10.280 -13.633 -11.086 1.00 95.56 101 ARG A C 1
ATOM 750 O O . ARG A 1 101 ? 9.116 -14.005 -11.127 1.00 95.56 101 ARG A O 1
ATOM 757 N N . THR A 1 102 ? 10.804 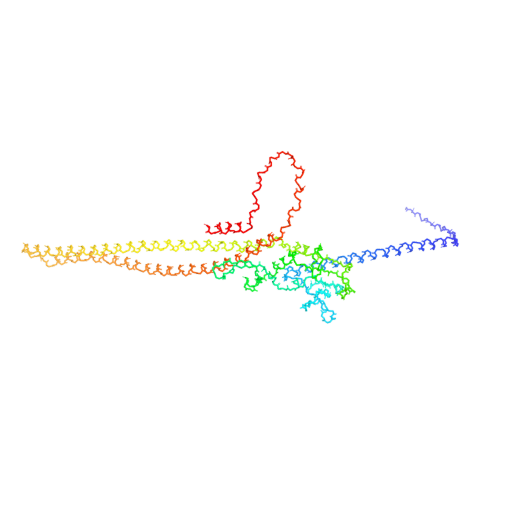-12.982 -10.045 1.00 96.06 102 THR A N 1
ATOM 758 C CA . THR A 1 102 ? 9.995 -12.535 -8.897 1.00 96.06 102 THR A CA 1
ATOM 759 C C . THR A 1 102 ? 8.921 -11.542 -9.342 1.00 96.06 102 THR A C 1
ATOM 761 O O . THR A 1 102 ? 7.799 -11.596 -8.856 1.00 96.06 102 THR A O 1
ATOM 764 N N . LEU A 1 103 ? 9.248 -10.673 -10.302 1.00 96.56 103 LEU A N 1
ATOM 765 C CA . LEU A 1 103 ? 8.315 -9.709 -10.889 1.00 96.56 103 LEU A CA 1
ATOM 766 C C . LEU A 1 103 ? 7.329 -10.323 -11.896 1.00 96.56 103 LEU A C 1
ATOM 768 O O . LEU A 1 103 ? 6.449 -9.618 -12.379 1.00 96.56 103 LEU A O 1
ATOM 772 N N . GLY A 1 104 ? 7.469 -11.608 -12.240 1.00 96.12 104 GLY A N 1
ATOM 773 C CA . GLY A 1 104 ? 6.595 -12.278 -13.206 1.00 96.12 104 GLY A CA 1
ATOM 774 C C . GLY A 1 104 ? 6.747 -11.786 -14.650 1.00 96.12 104 GLY A C 1
ATOM 775 O O . GLY A 1 104 ? 5.842 -11.985 -15.456 1.00 96.12 104 GLY A O 1
ATOM 776 N N . ILE A 1 105 ? 7.871 -11.152 -14.999 1.00 95.88 105 ILE A N 1
ATOM 777 C CA . ILE A 1 105 ? 8.126 -10.654 -16.355 1.00 95.88 105 ILE A CA 1
ATOM 778 C C . ILE A 1 105 ? 8.602 -11.830 -17.226 1.00 95.88 105 ILE A C 1
ATOM 780 O O . ILE A 1 105 ? 9.633 -12.435 -16.916 1.00 95.88 105 ILE A O 1
ATOM 784 N N . PRO A 1 106 ? 7.891 -12.174 -18.317 1.00 93.62 106 PRO A N 1
ATOM 785 C CA . PRO A 1 106 ? 8.209 -13.351 -19.124 1.00 93.62 106 PRO A CA 1
ATOM 786 C C . PRO A 1 106 ? 9.431 -13.159 -20.031 1.00 93.62 106 PRO A C 1
ATOM 788 O O . PRO A 1 106 ? 10.029 -14.146 -20.454 1.00 93.62 106 PRO A O 1
ATOM 791 N N . ASP A 1 107 ? 9.806 -11.916 -20.344 1.00 91.81 107 ASP A N 1
ATOM 792 C CA . ASP A 1 107 ? 10.924 -11.619 -21.238 1.00 91.81 107 ASP A CA 1
ATOM 793 C C . ASP A 1 107 ? 12.281 -11.759 -20.512 1.00 91.81 107 ASP A C 1
ATOM 795 O O . ASP A 1 107 ? 12.601 -10.953 -19.640 1.00 91.81 107 ASP A O 1
ATOM 799 N N . PRO A 1 108 ? 13.136 -12.738 -20.861 1.00 87.56 108 PRO A N 1
ATOM 800 C CA . PRO A 1 108 ? 14.444 -12.890 -20.230 1.00 87.56 108 PRO A CA 1
ATOM 801 C C . PRO A 1 108 ? 15.439 -11.789 -20.624 1.00 87.56 108 PRO A C 1
ATOM 803 O O . PRO A 1 108 ? 16.484 -11.675 -19.981 1.00 87.56 108 PRO A O 1
ATOM 806 N N . SER A 1 109 ? 15.160 -10.981 -21.655 1.00 89.62 109 SER A N 1
ATOM 807 C CA . SER A 1 109 ? 16.045 -9.887 -22.079 1.00 89.62 109 SER A CA 1
ATOM 808 C C . SER A 1 109 ? 16.231 -8.840 -20.968 1.00 89.62 109 SER A C 1
ATOM 810 O O . SER A 1 109 ? 17.338 -8.315 -20.774 1.00 89.62 109 SER A O 1
ATOM 812 N N . VAL A 1 110 ? 15.196 -8.646 -20.136 1.00 93.38 110 VAL A N 1
ATOM 813 C CA . VAL A 1 110 ? 15.219 -7.723 -18.992 1.00 93.38 110 VAL A CA 1
ATOM 814 C C . VAL A 1 110 ? 16.109 -8.198 -17.846 1.00 93.38 110 VAL A C 1
ATOM 816 O O . VAL A 1 110 ? 16.429 -7.418 -16.954 1.00 93.38 110 VAL A O 1
ATOM 819 N N . ALA A 1 111 ? 16.582 -9.449 -17.873 1.00 91.06 111 ALA A N 1
ATOM 820 C CA . ALA A 1 111 ? 17.510 -9.977 -16.871 1.00 91.06 111 ALA A CA 1
ATOM 821 C C . ALA A 1 111 ? 18.856 -9.237 -16.845 1.00 91.06 111 ALA A C 1
ATOM 823 O O . ALA A 1 111 ? 19.610 -9.363 -15.881 1.00 91.06 111 ALA A O 1
ATOM 824 N N . SER A 1 112 ? 19.174 -8.514 -17.921 1.00 89.75 112 SER A N 1
ATOM 825 C CA . SER A 1 112 ? 20.363 -7.673 -18.020 1.00 89.75 112 SER A CA 1
ATOM 826 C C . SER A 1 112 ? 20.163 -6.279 -17.414 1.00 89.75 112 SER A C 1
ATOM 828 O O . SER A 1 112 ? 21.147 -5.613 -17.118 1.00 89.75 112 SER A O 1
ATOM 830 N N . ILE A 1 113 ? 18.924 -5.844 -17.167 1.00 92.44 113 ILE A N 1
ATOM 831 C CA . ILE A 1 113 ? 18.646 -4.517 -16.614 1.00 92.44 113 ILE A CA 1
ATOM 832 C C . ILE A 1 113 ? 19.157 -4.451 -15.173 1.00 92.44 113 ILE A C 1
ATOM 834 O O . ILE A 1 113 ? 18.861 -5.307 -14.335 1.00 92.44 113 ILE A O 1
ATOM 838 N N . GLY A 1 114 ? 19.938 -3.417 -14.895 1.00 92.44 114 GLY A N 1
ATOM 839 C CA . GLY A 1 114 ? 20.341 -3.023 -13.560 1.00 92.44 114 GLY A CA 1
ATOM 840 C C . GLY A 1 114 ? 19.182 -2.463 -12.768 1.00 92.44 114 GLY A C 1
ATOM 841 O O . GLY A 1 114 ? 18.431 -1.630 -13.265 1.00 92.44 114 GLY A O 1
ATOM 842 N N . PHE A 1 115 ? 19.069 -2.882 -11.520 1.00 93.94 115 PHE A N 1
ATOM 843 C CA . PHE A 1 115 ? 18.078 -2.392 -10.585 1.00 93.94 115 PHE A CA 1
ATOM 844 C C . PHE A 1 115 ? 18.780 -1.927 -9.316 1.00 93.94 115 PHE A C 1
ATOM 846 O O . PHE A 1 115 ? 19.517 -2.690 -8.683 1.00 93.94 115 PHE A O 1
ATOM 853 N N . GLN A 1 116 ? 18.554 -0.671 -8.949 1.00 91.38 116 GLN A N 1
ATOM 854 C CA . GLN A 1 116 ? 19.152 -0.072 -7.768 1.00 91.38 116 GLN A CA 1
ATOM 855 C C . GLN A 1 116 ? 18.122 0.722 -6.981 1.00 91.38 116 GLN A C 1
ATOM 857 O O . GLN A 1 116 ? 17.361 1.490 -7.554 1.00 91.38 116 GLN A O 1
ATOM 862 N N . VAL A 1 117 ? 18.127 0.565 -5.665 1.00 90.94 117 VAL A N 1
ATOM 863 C CA . VAL A 1 117 ? 17.246 1.260 -4.732 1.00 90.94 117 VAL A CA 1
ATOM 864 C C . VAL A 1 117 ? 18.056 2.261 -3.925 1.00 90.94 117 VAL A C 1
ATOM 866 O O . VAL A 1 117 ? 19.102 1.936 -3.365 1.00 90.94 117 VAL A O 1
ATOM 869 N N . ASP A 1 118 ? 17.552 3.490 -3.875 1.00 87.19 118 ASP A N 1
ATOM 870 C CA . ASP A 1 118 ? 18.260 4.638 -3.298 1.00 87.19 118 ASP A CA 1
ATOM 871 C C . ASP A 1 118 ? 18.252 4.611 -1.761 1.00 87.19 118 ASP A C 1
ATOM 873 O O . ASP A 1 118 ? 19.185 5.056 -1.091 1.00 87.19 118 ASP A O 1
ATOM 877 N N . ALA A 1 119 ? 17.183 4.055 -1.192 1.00 84.50 119 ALA A N 1
ATOM 878 C CA . ALA A 1 119 ? 16.961 3.935 0.240 1.00 84.50 119 ALA A CA 1
ATOM 879 C C . ALA A 1 119 ? 16.796 2.458 0.627 1.00 84.50 119 ALA A C 1
ATOM 881 O O . ALA A 1 119 ? 15.753 1.874 0.329 1.00 84.50 119 ALA A O 1
ATOM 882 N N . PRO A 1 120 ? 17.765 1.845 1.333 1.00 83.06 120 PRO A N 1
ATOM 883 C CA . PRO A 1 120 ? 17.681 0.446 1.758 1.00 83.06 120 PRO A CA 1
ATOM 884 C C . PRO A 1 120 ? 16.428 0.129 2.585 1.00 83.06 120 PRO A C 1
ATOM 886 O O . PRO A 1 120 ? 15.930 -0.992 2.547 1.00 83.06 120 PRO A O 1
ATOM 889 N N . GLN A 1 121 ? 15.875 1.113 3.300 1.00 83.88 121 GLN A N 1
ATOM 890 C CA . GLN A 1 121 ? 14.613 0.967 4.025 1.00 83.88 121 GLN A CA 1
ATOM 891 C C . GLN A 1 121 ? 13.417 0.649 3.114 1.00 83.88 121 GLN A C 1
ATOM 893 O O . GLN A 1 121 ? 12.492 -0.007 3.571 1.00 83.88 121 GLN A O 1
ATOM 898 N N . LEU A 1 122 ? 13.452 1.030 1.830 1.00 87.00 122 LEU A N 1
ATOM 899 C CA . LEU A 1 122 ? 12.409 0.683 0.856 1.00 87.00 122 LEU A CA 1
ATOM 900 C C . LEU A 1 122 ? 12.475 -0.789 0.415 1.00 87.00 122 LEU A C 1
ATOM 902 O O . LEU A 1 122 ? 11.508 -1.291 -0.151 1.00 87.00 122 LEU A O 1
ATOM 906 N N . LEU A 1 123 ? 13.602 -1.474 0.648 1.00 87.50 123 LEU A N 1
ATOM 907 C CA . LEU A 1 123 ? 13.773 -2.909 0.380 1.00 87.50 123 LEU A CA 1
ATOM 908 C C . LEU A 1 123 ? 13.286 -3.774 1.538 1.00 87.50 123 LEU A C 1
ATOM 910 O O . LEU A 1 123 ? 12.960 -4.949 1.366 1.00 87.50 123 LEU A O 1
ATOM 914 N N . ALA A 1 124 ? 13.297 -3.219 2.745 1.00 80.25 124 ALA A N 1
ATOM 915 C CA . ALA A 1 124 ? 12.885 -3.948 3.917 1.00 80.25 124 ALA A CA 1
ATOM 916 C C . ALA A 1 124 ? 11.355 -3.990 3.963 1.00 80.25 124 ALA A C 1
ATOM 918 O O . ALA A 1 124 ? 10.707 -2.955 3.984 1.00 80.25 124 ALA A O 1
ATOM 919 N N . SER A 1 125 ? 10.780 -5.179 4.158 1.00 64.50 125 SER A N 1
ATOM 920 C CA . SER A 1 125 ? 9.403 -5.322 4.671 1.00 64.50 125 SER A CA 1
ATOM 921 C C . SER A 1 125 ? 9.288 -4.852 6.135 1.00 64.50 125 SER A C 1
ATOM 923 O O . SER A 1 125 ? 8.394 -5.274 6.870 1.00 64.50 125 SER A O 1
ATOM 925 N N . ARG A 1 126 ? 10.267 -4.080 6.621 1.00 55.94 126 ARG A N 1
ATOM 926 C CA . ARG A 1 126 ? 10.284 -3.590 7.989 1.00 55.94 126 ARG A CA 1
ATOM 927 C C . ARG A 1 126 ? 9.452 -2.329 8.017 1.00 55.94 126 ARG A C 1
ATOM 929 O O . ARG A 1 126 ? 9.725 -1.382 7.290 1.00 55.94 126 ARG A O 1
ATOM 936 N N . THR A 1 127 ? 8.500 -2.334 8.929 1.00 53.22 127 THR A N 1
ATOM 937 C CA . THR A 1 127 ? 7.796 -1.150 9.387 1.00 53.22 127 THR A CA 1
ATOM 938 C C . THR A 1 127 ? 8.833 -0.084 9.730 1.00 53.22 127 THR A C 1
ATOM 940 O O . THR A 1 127 ? 9.681 -0.313 10.605 1.00 53.22 127 THR A O 1
ATOM 943 N N . GLY A 1 128 ? 8.815 1.052 9.031 1.00 52.03 128 GLY A N 1
ATOM 944 C CA . GLY A 1 128 ? 9.513 2.234 9.522 1.00 52.03 128 GLY A CA 1
ATOM 945 C C . GLY A 1 128 ? 9.078 2.471 10.967 1.00 52.03 128 GLY A C 1
ATOM 946 O O . GLY A 1 128 ? 7.933 2.205 11.324 1.00 52.03 128 GLY A O 1
ATOM 947 N N . ALA A 1 129 ? 9.992 2.882 11.838 1.00 47.53 129 ALA A N 1
ATOM 948 C CA . ALA A 1 129 ? 9.590 3.345 13.156 1.00 47.53 129 ALA A CA 1
ATOM 949 C C . ALA A 1 129 ? 8.842 4.667 12.949 1.00 47.53 129 ALA A C 1
ATOM 951 O O . ALA A 1 129 ? 9.459 5.672 12.594 1.00 47.53 129 ALA A O 1
ATOM 952 N N . PHE A 1 130 ? 7.524 4.664 13.132 1.00 52.50 130 PHE A N 1
ATOM 953 C CA . PHE A 1 130 ? 6.769 5.908 13.155 1.00 52.50 130 PHE A CA 1
ATOM 954 C C . PHE A 1 130 ? 7.166 6.615 14.437 1.00 52.50 130 PHE A C 1
ATOM 956 O O . PHE A 1 130 ? 7.273 5.988 15.490 1.00 52.50 130 PHE A O 1
ATOM 963 N N . LYS A 1 131 ? 7.468 7.908 14.347 1.00 51.25 131 LYS A N 1
ATOM 964 C CA . LYS A 1 131 ? 7.759 8.698 15.539 1.00 51.25 131 LYS A CA 1
ATOM 965 C C . LYS A 1 131 ? 6.437 8.983 16.237 1.00 51.25 131 LYS A C 1
ATOM 967 O O . LYS A 1 131 ? 5.773 9.957 15.903 1.00 51.25 131 LYS A O 1
ATOM 972 N N . VAL A 1 132 ? 6.087 8.128 17.190 1.00 50.41 132 VAL A N 1
ATOM 973 C CA . VAL A 1 132 ? 4.943 8.337 18.073 1.00 50.41 132 VAL A CA 1
ATOM 974 C C . VAL A 1 132 ? 5.394 9.250 19.193 1.00 50.41 132 VAL A C 1
ATOM 976 O O . VAL A 1 132 ? 6.450 9.049 19.793 1.00 50.41 132 VAL A O 1
ATOM 979 N N . LEU A 1 133 ? 4.604 10.271 19.479 1.00 49.28 133 LEU A N 1
ATOM 980 C CA . LEU A 1 133 ? 4.821 11.134 20.625 1.00 49.28 133 LEU A CA 1
ATOM 981 C C . LEU A 1 133 ? 4.292 10.435 21.877 1.00 49.28 133 LEU A C 1
ATOM 983 O O . LEU A 1 133 ? 3.169 10.660 22.295 1.00 49.28 133 LEU A O 1
ATOM 987 N N . VAL A 1 134 ? 5.103 9.579 22.495 1.00 56.56 134 VAL A N 1
ATOM 988 C CA . VAL A 1 134 ? 4.673 8.862 23.696 1.00 56.56 134 VAL A CA 1
ATOM 989 C C . VAL A 1 134 ? 4.779 9.808 24.899 1.00 56.56 134 VAL A C 1
ATOM 991 O O . VAL A 1 134 ? 5.870 10.330 25.171 1.00 56.56 134 VAL A O 1
ATOM 994 N N . PRO A 1 135 ? 3.692 10.043 25.658 1.00 51.75 135 PRO A N 1
ATOM 995 C CA . PRO A 1 135 ? 3.784 10.758 26.921 1.00 51.75 135 PRO A CA 1
ATOM 996 C C . PRO A 1 135 ? 4.577 9.900 27.915 1.00 51.75 135 PRO A C 1
ATOM 998 O O . PRO A 1 135 ? 4.081 8.902 28.441 1.00 51.75 135 PRO A O 1
ATOM 1001 N N . ARG A 1 136 ? 5.825 10.284 28.194 1.00 57.22 136 ARG A N 1
ATOM 1002 C CA . ARG A 1 136 ? 6.615 9.698 29.276 1.00 57.22 136 ARG A CA 1
ATOM 1003 C C . ARG A 1 136 ? 6.260 10.396 30.576 1.00 57.22 136 ARG A C 1
ATOM 1005 O O . ARG A 1 136 ? 6.497 11.588 30.765 1.00 57.22 136 ARG A O 1
ATOM 1012 N N . VAL A 1 137 ? 5.709 9.619 31.499 1.00 52.34 137 VAL A N 1
ATOM 1013 C CA . VAL A 1 137 ? 5.534 10.042 32.886 1.00 52.34 137 VAL A CA 1
ATOM 1014 C C . VAL A 1 137 ? 6.809 9.668 33.636 1.00 52.34 137 VAL A C 1
ATOM 1016 O O . VAL A 1 137 ? 6.985 8.523 34.047 1.00 52.34 137 VAL A O 1
ATOM 1019 N N . ALA A 1 138 ? 7.730 10.622 33.763 1.00 55.34 138 ALA A N 1
ATOM 1020 C CA . ALA A 1 138 ? 8.933 10.484 34.577 1.00 55.34 138 ALA A CA 1
ATOM 1021 C C . ALA A 1 138 ? 8.778 11.369 35.823 1.00 55.34 138 ALA A C 1
ATOM 1023 O O . ALA A 1 138 ? 9.168 12.535 35.837 1.00 55.34 138 ALA A O 1
ATOM 1024 N N . GLY A 1 139 ? 8.155 10.820 36.870 1.00 75.19 139 GLY A N 1
ATOM 1025 C CA . GLY A 1 139 ? 7.797 11.571 38.078 1.00 75.19 139 GLY A CA 1
ATOM 1026 C C . GLY A 1 139 ? 6.521 12.402 37.899 1.00 75.19 139 GLY A C 1
ATOM 1027 O O . GLY A 1 139 ? 5.565 11.947 37.279 1.00 75.19 139 GLY A O 1
ATOM 1028 N N . GLU A 1 140 ? 6.491 13.616 38.456 1.00 66.75 140 GLU A N 1
ATOM 1029 C CA . GLU A 1 140 ? 5.326 14.521 38.398 1.00 66.75 140 GLU A CA 1
ATOM 1030 C C . GLU A 1 140 ? 5.213 15.274 37.053 1.00 66.75 140 GLU A C 1
ATOM 1032 O O . GLU A 1 140 ? 4.181 15.872 36.742 1.00 66.75 140 GLU A O 1
ATOM 1037 N N . ARG A 1 141 ? 6.262 15.221 36.216 1.00 46.97 141 ARG A N 1
ATOM 1038 C CA . ARG A 1 141 ? 6.307 15.867 34.899 1.00 46.97 141 ARG A CA 1
ATOM 1039 C C . ARG A 1 141 ? 5.915 14.884 33.796 1.00 46.97 141 ARG A C 1
ATOM 1041 O O . ARG A 1 141 ? 6.447 13.777 33.706 1.00 46.97 141 ARG A O 1
ATOM 1048 N N . ARG A 1 142 ? 4.978 15.308 32.946 1.00 55.53 142 ARG A N 1
ATOM 1049 C CA . ARG A 1 142 ? 4.607 14.607 31.713 1.00 55.53 142 ARG A CA 1
ATOM 1050 C C . ARG A 1 142 ? 5.370 15.242 30.558 1.00 55.53 142 ARG A C 1
ATOM 1052 O O . ARG A 1 142 ? 4.983 16.316 30.105 1.00 55.53 142 ARG A O 1
ATOM 1059 N N . ASP A 1 143 ? 6.431 14.582 30.109 1.00 62.31 143 ASP A N 1
ATOM 1060 C CA . ASP A 1 143 ? 7.191 15.004 28.935 1.00 62.31 143 ASP A CA 1
ATOM 1061 C C . ASP A 1 143 ? 6.772 14.149 27.737 1.00 62.31 143 ASP A C 1
ATOM 1063 O O . ASP A 1 143 ? 6.612 12.933 27.837 1.00 62.31 143 ASP A O 1
ATOM 1067 N N . ILE A 1 144 ? 6.563 14.790 26.592 1.00 54.50 144 ILE A N 1
ATOM 1068 C CA . ILE A 1 144 ? 6.186 14.114 25.352 1.00 54.50 144 ILE A CA 1
ATOM 1069 C C . ILE A 1 144 ? 7.474 13.870 24.564 1.00 54.50 144 ILE A C 1
ATOM 1071 O O . ILE A 1 144 ? 8.130 14.822 24.139 1.00 54.50 144 ILE A O 1
ATOM 1075 N N . ALA A 1 145 ? 7.856 12.605 24.391 1.00 59.97 145 ALA A N 1
ATOM 1076 C CA . ALA A 1 145 ? 9.047 12.227 23.638 1.00 59.97 145 ALA A CA 1
ATOM 1077 C C . ALA A 1 145 ? 8.643 11.521 22.341 1.00 59.97 145 ALA A C 1
ATOM 1079 O O . ALA A 1 145 ? 7.837 10.596 22.356 1.00 59.97 145 ALA A O 1
ATOM 1080 N N . ALA A 1 146 ? 9.226 11.943 21.217 1.00 50.34 146 ALA A N 1
ATOM 1081 C CA . ALA A 1 146 ? 9.079 11.238 19.949 1.00 50.34 146 ALA A CA 1
ATOM 1082 C C . ALA A 1 146 ? 9.888 9.933 20.005 1.00 50.34 146 ALA A C 1
ATOM 1084 O O . ALA A 1 146 ? 11.117 9.955 19.911 1.00 50.34 146 ALA A O 1
ATOM 1085 N N . GLU A 1 147 ? 9.208 8.806 20.170 1.00 60.56 147 GLU A N 1
ATOM 1086 C CA . GLU A 1 147 ? 9.793 7.471 20.187 1.00 60.56 147 GLU A CA 1
ATOM 1087 C C . GLU A 1 147 ? 9.426 6.737 18.894 1.00 60.56 147 GLU A C 1
ATOM 1089 O O . GLU A 1 147 ? 8.302 6.810 18.403 1.00 60.56 147 GLU A O 1
ATOM 1094 N N . GLY A 1 148 ? 10.402 6.063 18.290 1.00 54.53 148 GLY A N 1
ATOM 1095 C CA . GLY A 1 148 ? 10.182 5.306 17.066 1.00 54.53 148 GLY A CA 1
ATOM 1096 C C . GLY A 1 148 ? 9.470 3.988 17.357 1.00 54.53 148 GLY A C 1
ATOM 1097 O O . GLY A 1 148 ? 10.124 3.044 17.793 1.00 54.53 148 GLY A O 1
ATOM 1098 N N . VAL A 1 149 ? 8.167 3.897 17.092 1.00 56.91 149 VAL A N 1
ATOM 1099 C CA . VAL A 1 149 ? 7.384 2.670 17.287 1.00 56.91 149 VAL A CA 1
ATOM 1100 C C . VAL A 1 149 ? 7.110 2.012 15.928 1.00 56.91 149 VAL A C 1
ATOM 1102 O O . VAL A 1 149 ? 6.518 2.636 15.046 1.00 56.91 149 VAL A O 1
ATOM 1105 N N . PRO A 1 150 ? 7.538 0.757 15.710 1.00 56.12 150 PRO A N 1
ATOM 1106 C CA . PRO A 1 150 ? 7.185 0.010 14.505 1.00 56.12 150 PRO A CA 1
ATOM 1107 C C . PRO A 1 150 ? 5.687 -0.340 14.508 1.00 56.12 150 PRO A C 1
ATOM 1109 O O . PRO A 1 150 ? 5.206 -0.928 15.479 1.00 56.12 150 PRO A O 1
ATOM 1112 N N . LEU A 1 151 ? 4.944 -0.061 13.425 1.00 54.09 151 LEU A N 1
ATOM 1113 C CA . LEU A 1 151 ? 3.492 -0.330 13.382 1.00 54.09 151 LEU A CA 1
ATOM 1114 C C . LEU A 1 151 ? 3.112 -1.791 13.561 1.00 54.09 151 LEU A C 1
ATOM 1116 O O . LEU A 1 151 ? 2.020 -2.085 14.044 1.00 54.09 151 LEU A O 1
ATOM 1120 N N . LYS A 1 152 ? 4.029 -2.719 13.293 1.00 55.47 152 LYS A N 1
ATOM 1121 C CA . LYS A 1 152 ? 3.813 -4.137 13.577 1.00 55.47 152 LYS A CA 1
ATOM 1122 C C . LYS A 1 152 ? 3.465 -4.394 15.049 1.00 55.47 152 LYS A C 1
ATOM 1124 O O . LYS A 1 152 ? 2.723 -5.331 15.331 1.00 55.47 152 LYS A O 1
ATOM 1129 N N . MET A 1 153 ? 3.956 -3.565 15.976 1.00 56.16 153 MET A N 1
ATOM 1130 C CA . MET A 1 153 ? 3.578 -3.647 17.391 1.00 56.16 153 MET A CA 1
ATOM 1131 C C . MET A 1 153 ? 2.141 -3.176 17.658 1.00 56.16 153 MET A C 1
ATOM 1133 O O . MET A 1 153 ? 1.555 -3.579 18.658 1.00 56.16 153 MET A O 1
ATOM 1137 N N . LEU A 1 154 ? 1.553 -2.368 16.771 1.00 56.69 154 LEU A N 1
ATOM 1138 C CA . LEU A 1 154 ? 0.222 -1.787 16.948 1.00 56.69 154 LEU A CA 1
ATOM 1139 C C . LEU A 1 154 ? -0.916 -2.666 16.395 1.00 56.69 154 LEU A C 1
ATOM 1141 O O . LEU A 1 154 ? -1.971 -2.702 17.030 1.00 56.69 154 LEU A O 1
ATOM 1145 N N . ALA A 1 155 ? -0.734 -3.416 15.293 1.00 54.69 155 ALA A N 1
ATOM 1146 C CA . ALA A 1 155 ? -1.828 -4.229 14.705 1.00 54.69 155 ALA A CA 1
ATOM 1147 C C . ALA A 1 155 ? -1.706 -5.759 14.804 1.00 54.69 155 ALA A C 1
ATOM 1149 O O . ALA A 1 155 ? -2.329 -6.474 14.032 1.00 54.69 155 ALA A O 1
ATOM 1150 N N . GLY A 1 156 ? -0.984 -6.305 15.785 1.00 54.31 156 GLY A N 1
ATOM 1151 C CA . GLY A 1 156 ? -1.213 -7.706 16.183 1.00 54.31 156 GLY A CA 1
ATOM 1152 C C . GLY A 1 156 ? -0.825 -8.785 15.158 1.00 54.31 156 GLY A C 1
ATOM 1153 O O . GLY A 1 156 ? -1.337 -9.894 15.238 1.00 54.31 156 GLY A O 1
ATOM 1154 N N . GLY A 1 157 ? 0.110 -8.501 14.245 1.00 52.47 157 GLY A N 1
ATOM 1155 C CA . GLY A 1 157 ? 0.803 -9.517 13.437 1.00 52.47 157 GLY A CA 1
ATOM 1156 C C . GLY A 1 157 ? 0.383 -9.621 11.970 1.00 52.47 157 GLY A C 1
ATOM 1157 O O . GLY A 1 157 ? 1.224 -10.005 11.157 1.00 52.47 157 GLY A O 1
ATOM 1158 N N . GLU A 1 158 ? -0.833 -9.207 11.620 1.00 56.78 158 GLU A N 1
ATOM 1159 C CA . GLU A 1 158 ? -1.364 -9.216 10.249 1.00 56.78 158 GLU A CA 1
ATOM 1160 C C . GLU A 1 158 ? -1.434 -7.766 9.743 1.00 56.78 158 GLU A C 1
ATOM 1162 O O . GLU A 1 158 ? -2.465 -7.107 9.787 1.00 56.78 158 GLU A O 1
ATOM 1167 N N . TYR A 1 159 ? -0.265 -7.209 9.414 1.00 59.62 159 TYR A N 1
ATOM 1168 C CA . TYR A 1 159 ? -0.120 -5.807 9.019 1.00 59.62 159 TYR A CA 1
ATOM 1169 C C . TYR A 1 159 ? 0.047 -5.705 7.502 1.00 59.62 159 TYR A C 1
ATOM 1171 O O . TYR A 1 159 ? 0.980 -6.298 6.952 1.00 59.62 159 TYR A O 1
ATOM 1179 N N . ASP A 1 160 ? -0.789 -4.899 6.848 1.00 65.12 160 ASP A N 1
ATOM 1180 C CA . ASP A 1 160 ? -0.597 -4.507 5.452 1.00 65.12 160 ASP A CA 1
ATOM 1181 C C . ASP A 1 160 ? 0.587 -3.537 5.369 1.00 65.12 160 ASP A C 1
ATOM 1183 O O . ASP A 1 160 ? 0.473 -2.346 5.662 1.00 65.12 160 ASP A O 1
ATOM 1187 N N . GLY A 1 161 ? 1.759 -4.040 4.970 1.00 80.19 161 GLY A N 1
ATOM 1188 C CA . GLY A 1 161 ? 2.995 -3.249 4.868 1.00 80.19 161 GLY A CA 1
ATOM 1189 C C . GLY A 1 161 ? 2.913 -2.045 3.915 1.00 80.19 161 GLY A C 1
ATOM 1190 O O . GLY A 1 161 ? 3.828 -1.225 3.880 1.00 80.19 161 GLY A O 1
ATOM 1191 N N . LEU A 1 162 ? 1.825 -1.910 3.151 1.00 86.62 162 LEU A N 1
ATOM 1192 C CA . LEU A 1 162 ? 1.613 -0.836 2.186 1.00 86.62 162 LEU A CA 1
ATOM 1193 C C . LEU A 1 162 ? 1.491 0.548 2.841 1.00 86.62 162 LEU A C 1
ATOM 1195 O O . LEU A 1 162 ? 2.033 1.510 2.301 1.00 86.62 162 LEU A O 1
ATOM 1199 N N . ALA A 1 163 ? 0.830 0.672 3.998 1.00 84.69 163 ALA A N 1
ATOM 1200 C CA . ALA A 1 163 ? 0.694 1.963 4.682 1.00 84.69 163 ALA A CA 1
ATOM 1201 C C . ALA A 1 163 ? 2.058 2.489 5.165 1.00 84.69 163 ALA A C 1
ATOM 1203 O O . ALA A 1 163 ? 2.402 3.652 4.941 1.00 84.69 163 ALA A O 1
ATOM 1204 N N . ASP A 1 164 ? 2.872 1.605 5.738 1.00 81.06 164 ASP A N 1
ATOM 1205 C CA . ASP A 1 164 ? 4.233 1.909 6.183 1.00 81.06 164 ASP A CA 1
ATOM 1206 C C . ASP A 1 164 ? 5.134 2.271 5.010 1.00 81.06 164 ASP A C 1
ATOM 1208 O O . ASP A 1 164 ? 5.899 3.235 5.068 1.00 81.06 164 ASP A O 1
ATOM 1212 N N . PHE A 1 165 ? 5.006 1.529 3.913 1.00 88.50 165 PHE A N 1
ATOM 1213 C CA . PHE A 1 165 ? 5.709 1.826 2.678 1.00 88.50 165 PHE A CA 1
ATOM 1214 C C . PHE A 1 165 ? 5.323 3.194 2.115 1.00 88.50 165 PHE A C 1
ATOM 1216 O O . PHE A 1 165 ? 6.192 3.977 1.735 1.00 88.50 165 PHE A O 1
ATOM 1223 N N . CYS A 1 166 ? 4.032 3.526 2.126 1.00 90.88 166 CYS A N 1
ATOM 1224 C CA . CYS A 1 166 ? 3.534 4.835 1.729 1.00 90.88 166 CYS A CA 1
ATOM 1225 C C . CYS A 1 166 ? 4.078 5.959 2.616 1.00 90.88 166 CYS A C 1
ATOM 1227 O O . CYS A 1 166 ? 4.493 6.994 2.092 1.00 90.88 166 CYS A O 1
ATOM 1229 N N . ALA A 1 167 ? 4.145 5.757 3.934 1.00 86.00 167 ALA A N 1
ATOM 1230 C CA . ALA A 1 167 ? 4.758 6.719 4.844 1.00 86.00 167 ALA A CA 1
ATOM 1231 C C . ALA A 1 167 ? 6.256 6.911 4.541 1.00 86.00 167 ALA A C 1
ATOM 1233 O O . ALA A 1 167 ? 6.720 8.044 4.443 1.00 86.00 167 ALA A O 1
ATOM 1234 N N . LEU A 1 168 ? 7.000 5.824 4.296 1.00 86.25 168 LEU A N 1
ATOM 1235 C CA . LEU A 1 168 ? 8.419 5.874 3.916 1.00 86.25 168 LEU A CA 1
ATOM 1236 C C . LEU A 1 168 ? 8.662 6.572 2.568 1.00 86.25 168 LEU A C 1
ATOM 1238 O O . LEU A 1 168 ? 9.697 7.216 2.383 1.00 86.25 168 LEU A O 1
ATOM 1242 N N . LEU A 1 169 ? 7.739 6.441 1.612 1.00 89.88 169 LEU A N 1
ATOM 1243 C CA . LEU A 1 169 ? 7.834 7.118 0.317 1.00 89.88 169 LEU A CA 1
ATOM 1244 C C . LEU A 1 169 ? 7.571 8.623 0.417 1.00 89.88 169 LEU A C 1
ATOM 1246 O O . LEU A 1 169 ? 8.186 9.392 -0.325 1.00 89.88 169 LEU A O 1
ATOM 1250 N N . LEU A 1 170 ? 6.662 9.036 1.303 1.00 88.25 170 LEU A N 1
ATOM 1251 C CA . LEU A 1 170 ? 6.342 10.447 1.535 1.00 88.25 170 LEU A CA 1
ATOM 1252 C C . LEU A 1 170 ? 7.323 11.134 2.486 1.00 88.25 170 LEU A C 1
ATOM 1254 O O . LEU A 1 170 ? 7.403 12.362 2.470 1.00 88.25 170 LEU A O 1
ATOM 1258 N N . ASP A 1 171 ? 8.087 10.367 3.265 1.00 83.38 171 ASP A N 1
ATOM 1259 C CA . ASP A 1 171 ? 9.116 10.906 4.141 1.00 83.38 171 ASP A CA 1
ATOM 1260 C C . ASP A 1 171 ? 10.235 11.574 3.324 1.00 83.38 171 ASP A C 1
ATOM 1262 O O . ASP A 1 171 ? 11.134 10.943 2.752 1.00 83.38 171 ASP A O 1
ATOM 1266 N N . THR A 1 172 ? 10.160 12.901 3.282 1.00 71.25 172 THR A N 1
ATOM 1267 C CA . THR A 1 172 ? 11.141 13.773 2.625 1.00 71.25 172 THR A CA 1
ATOM 1268 C C . THR A 1 172 ? 12.375 14.016 3.494 1.00 71.25 172 THR A C 1
ATOM 1270 O O . THR A 1 172 ? 13.389 14.505 2.994 1.00 71.25 172 THR A O 1
ATOM 1273 N N . SER A 1 173 ? 12.318 13.648 4.780 1.00 66.19 173 SER A N 1
ATOM 1274 C CA . SER A 1 173 ? 13.387 13.887 5.754 1.00 66.19 173 SER A CA 1
ATOM 1275 C C . SER A 1 173 ? 14.530 12.877 5.656 1.00 66.19 173 SER A C 1
ATOM 1277 O O . SER A 1 173 ? 15.633 13.143 6.146 1.00 66.19 173 SER A O 1
ATOM 1279 N N . ALA A 1 174 ? 14.303 11.749 4.970 1.00 60.56 174 ALA A N 1
ATOM 1280 C CA . ALA A 1 174 ? 15.321 10.762 4.632 1.00 60.56 174 ALA A CA 1
ATOM 1281 C C . ALA A 1 174 ? 16.306 11.336 3.600 1.00 60.56 174 ALA A C 1
ATOM 1283 O O . ALA A 1 174 ? 16.296 10.991 2.415 1.00 60.56 174 ALA A O 1
ATOM 1284 N N . THR A 1 175 ? 17.160 12.232 4.087 1.00 54.47 175 THR A N 1
ATOM 1285 C CA . THR A 1 175 ? 18.323 12.765 3.393 1.00 54.47 175 THR A CA 1
ATOM 1286 C C . THR A 1 175 ? 19.163 11.599 2.886 1.00 54.47 175 THR A C 1
ATOM 1288 O O . THR A 1 175 ? 19.563 10.710 3.639 1.00 54.47 175 THR A O 1
ATOM 1291 N N . SER A 1 176 ? 19.409 11.574 1.574 1.00 54.72 176 SER A N 1
ATOM 1292 C CA . SER A 1 176 ? 20.390 10.669 0.978 1.00 54.72 176 SER A CA 1
ATOM 1293 C C . SER A 1 176 ? 21.703 10.802 1.751 1.00 54.72 176 SER A C 1
ATOM 1295 O O . SER A 1 176 ? 22.093 11.929 2.063 1.00 54.72 176 SER A O 1
ATOM 1297 N N . ALA A 1 177 ? 22.386 9.690 2.034 1.00 53.25 177 ALA A N 1
ATOM 1298 C CA . ALA A 1 177 ? 23.578 9.593 2.890 1.00 53.25 177 ALA A CA 1
ATOM 1299 C C . ALA A 1 177 ? 24.841 10.344 2.381 1.00 53.25 177 ALA A C 1
ATOM 1301 O O . ALA A 1 177 ? 25.970 9.952 2.659 1.00 53.25 177 ALA A O 1
ATOM 1302 N N . GLY A 1 178 ? 24.678 11.433 1.629 1.00 53.22 178 GLY A N 1
ATOM 1303 C CA . GLY A 1 178 ? 25.735 12.268 1.078 1.00 53.22 178 GLY A CA 1
ATOM 1304 C C . GLY A 1 178 ? 25.294 13.719 0.877 1.00 53.22 178 GLY A C 1
ATOM 1305 O O . GLY A 1 178 ? 25.237 14.178 -0.254 1.00 53.22 178 GLY A O 1
ATOM 1306 N N . GLY A 1 179 ? 24.969 14.424 1.966 1.00 47.34 179 GLY A N 1
ATOM 1307 C CA . GLY A 1 179 ? 25.275 15.849 2.210 1.00 47.34 179 GLY A CA 1
ATOM 1308 C C . GLY A 1 179 ? 24.871 16.961 1.223 1.00 47.34 179 GLY A C 1
ATOM 1309 O O . GLY A 1 179 ? 25.179 18.112 1.510 1.00 47.34 179 GLY A O 1
ATOM 1310 N N . SER A 1 180 ? 24.202 16.701 0.099 1.00 46.34 180 SER A N 1
ATOM 1311 C CA . SER A 1 180 ? 23.780 17.747 -0.844 1.00 46.34 180 SER A CA 1
ATOM 1312 C C . SER A 1 180 ? 22.260 17.887 -0.849 1.00 46.34 180 SER A C 1
ATOM 1314 O O . SER A 1 180 ? 21.526 17.042 -1.355 1.00 46.34 180 SER A O 1
ATOM 1316 N N . VAL A 1 181 ? 21.795 18.969 -0.232 1.00 51.88 181 VAL A N 1
ATOM 1317 C CA . VAL A 1 181 ? 20.400 19.413 -0.218 1.00 51.88 181 VAL A CA 1
ATOM 1318 C C . VAL A 1 181 ? 19.983 19.768 -1.650 1.00 51.88 181 VAL A C 1
ATOM 1320 O O . VAL A 1 181 ? 20.580 20.676 -2.222 1.00 51.88 181 VAL A O 1
ATOM 1323 N N . SER A 1 182 ? 18.996 19.059 -2.225 1.00 49.84 182 SER A N 1
ATOM 1324 C CA . SER A 1 182 ? 17.953 19.580 -3.156 1.00 49.84 182 SER A CA 1
ATOM 1325 C C . SER A 1 182 ? 17.443 18.606 -4.230 1.00 49.84 182 SER A C 1
ATOM 1327 O O . SER A 1 182 ? 16.470 18.939 -4.905 1.00 49.84 182 SER A O 1
ATOM 1329 N N . THR A 1 183 ? 18.006 17.405 -4.410 1.00 54.53 183 THR A N 1
ATOM 1330 C CA . THR A 1 183 ? 17.403 16.448 -5.359 1.00 54.53 183 THR A CA 1
ATOM 1331 C C . THR A 1 183 ? 16.316 15.619 -4.667 1.00 54.53 183 THR A C 1
ATOM 1333 O O . THR A 1 183 ? 16.587 15.020 -3.626 1.00 54.53 183 THR A O 1
ATOM 1336 N N . PRO A 1 184 ? 15.071 15.590 -5.191 1.00 59.84 184 PRO A N 1
ATOM 1337 C CA . PRO A 1 184 ? 14.027 14.735 -4.637 1.00 59.84 184 PRO A CA 1
ATOM 1338 C C . PRO A 1 184 ? 14.513 13.288 -4.707 1.00 59.84 184 PRO A C 1
ATOM 1340 O O . PRO A 1 184 ? 14.842 12.809 -5.794 1.00 59.84 184 PRO A O 1
ATOM 1343 N N . ALA A 1 185 ? 14.591 12.630 -3.548 1.00 78.75 185 ALA A N 1
ATOM 1344 C CA . ALA A 1 185 ? 15.174 11.300 -3.424 1.00 78.75 185 ALA A CA 1
ATOM 1345 C C . ALA A 1 185 ? 14.522 10.331 -4.421 1.00 78.75 185 ALA A C 1
ATOM 1347 O O . ALA A 1 185 ? 13.286 10.254 -4.515 1.00 78.75 185 ALA A O 1
ATOM 1348 N N . ALA A 1 186 ? 15.338 9.603 -5.185 1.00 85.12 186 ALA A N 1
ATOM 1349 C CA . ALA A 1 186 ? 14.799 8.563 -6.036 1.00 85.12 186 ALA A CA 1
ATOM 1350 C C . ALA A 1 186 ? 14.266 7.420 -5.160 1.00 85.12 186 ALA A C 1
ATOM 1352 O O . ALA A 1 186 ? 14.652 7.236 -4.000 1.00 85.12 186 ALA A O 1
ATOM 1353 N N . ALA A 1 187 ? 13.300 6.682 -5.696 1.00 88.06 187 ALA A N 1
ATOM 1354 C CA . ALA A 1 187 ? 12.911 5.401 -5.129 1.00 88.06 187 ALA A CA 1
ATOM 1355 C C . ALA A 1 187 ? 13.875 4.333 -5.643 1.00 88.06 187 ALA A C 1
ATOM 1357 O O . ALA A 1 187 ? 14.522 3.640 -4.859 1.00 88.06 187 ALA A O 1
ATOM 1358 N N . PHE A 1 188 ? 13.999 4.249 -6.967 1.00 93.06 188 PHE A N 1
ATOM 1359 C CA . PHE A 1 188 ? 14.872 3.301 -7.637 1.00 93.06 188 PHE A CA 1
ATOM 1360 C C . PHE A 1 188 ? 15.336 3.812 -9.005 1.00 93.06 188 PHE A C 1
ATOM 1362 O O . PHE A 1 188 ? 14.747 4.722 -9.598 1.00 93.06 188 PHE A O 1
ATOM 136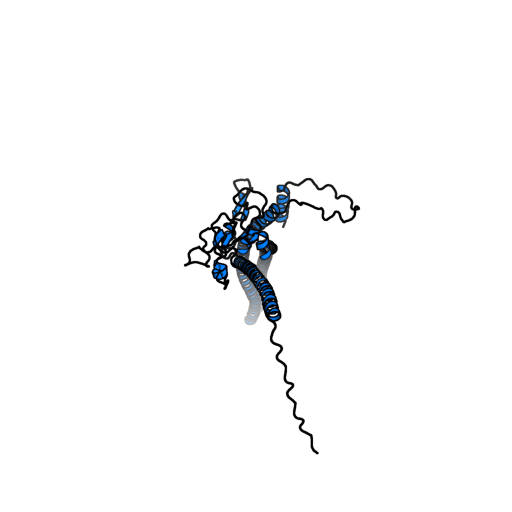9 N N . HIS A 1 189 ? 16.390 3.182 -9.510 1.00 92.56 189 HIS A N 1
ATOM 1370 C CA . HIS A 1 189 ? 16.989 3.416 -10.813 1.00 92.56 189 HIS A CA 1
ATOM 1371 C C . HIS A 1 189 ? 16.975 2.125 -11.629 1.00 92.56 189 HIS A C 1
ATOM 1373 O O . HIS A 1 189 ? 17.312 1.050 -11.124 1.00 92.56 189 HIS A O 1
ATOM 1379 N N . LEU A 1 190 ? 16.616 2.256 -12.904 1.00 93.38 190 LEU A N 1
ATOM 1380 C CA . LEU A 1 190 ? 16.786 1.229 -13.924 1.00 93.38 190 LEU A CA 1
ATOM 1381 C C . LEU A 1 190 ? 17.999 1.604 -14.774 1.00 93.38 190 LEU A C 1
ATOM 1383 O O . LEU A 1 190 ? 18.004 2.641 -15.445 1.00 93.38 190 LEU A O 1
ATOM 1387 N N . LEU A 1 191 ? 19.034 0.775 -14.704 1.00 91.12 191 LEU A N 1
ATOM 1388 C CA . LEU A 1 191 ? 20.349 1.031 -15.284 1.00 91.12 191 LEU A CA 1
ATOM 1389 C C . LEU A 1 191 ? 20.653 0.032 -16.410 1.00 91.12 191 LEU A C 1
ATOM 1391 O O . LEU A 1 191 ? 20.183 -1.106 -16.375 1.00 91.12 191 LEU A O 1
ATOM 1395 N N . PRO A 1 192 ? 21.485 0.404 -17.389 1.00 86.81 192 PRO A N 1
ATOM 1396 C CA . PRO A 1 192 ? 22.110 -0.554 -18.294 1.00 86.81 192 PRO A CA 1
ATOM 1397 C C . PRO A 1 192 ? 22.966 -1.596 -17.543 1.00 86.81 192 PRO A C 1
ATOM 1399 O O . PRO A 1 192 ? 23.526 -1.314 -16.480 1.00 86.81 192 PRO A O 1
ATOM 1402 N N . ALA A 1 193 ? 23.084 -2.804 -18.105 1.00 80.56 193 ALA A N 1
ATOM 1403 C CA . ALA A 1 193 ? 23.749 -3.962 -17.489 1.00 80.56 193 ALA A CA 1
ATOM 1404 C C . ALA A 1 193 ? 25.221 -3.732 -17.106 1.00 80.56 193 ALA A C 1
ATOM 1406 O O . ALA A 1 193 ? 25.735 -4.337 -16.165 1.00 80.56 193 ALA A O 1
ATOM 1407 N N . ASP A 1 194 ? 25.907 -2.882 -17.860 1.00 81.62 194 ASP A N 1
ATOM 1408 C CA . ASP A 1 194 ? 27.311 -2.522 -17.690 1.00 81.62 194 ASP A CA 1
ATOM 1409 C C . ASP A 1 194 ? 27.537 -1.533 -16.535 1.00 81.62 194 ASP A C 1
ATOM 1411 O O . ASP A 1 194 ? 28.658 -1.404 -16.048 1.00 81.62 194 ASP A O 1
ATOM 1415 N N . GLN A 1 195 ? 26.480 -0.877 -16.043 1.00 81.38 195 GLN A N 1
ATOM 1416 C CA . GLN A 1 195 ? 26.577 0.199 -15.048 1.00 81.38 195 GLN A CA 1
ATOM 1417 C C . GLN A 1 195 ? 26.156 -0.220 -13.632 1.00 81.38 195 GLN A C 1
ATOM 1419 O O . GLN A 1 195 ? 26.336 0.542 -12.686 1.00 81.38 195 GLN A O 1
ATOM 1424 N N . VAL A 1 196 ? 25.658 -1.448 -13.463 1.00 75.75 196 VAL A N 1
ATOM 1425 C CA . VAL A 1 196 ? 25.079 -1.970 -12.207 1.00 75.75 196 VAL A CA 1
ATOM 1426 C C . VAL A 1 196 ? 26.052 -1.969 -11.027 1.00 75.75 196 VAL A C 1
ATOM 1428 O O . VAL A 1 196 ? 25.646 -1.767 -9.886 1.00 75.75 196 VAL A O 1
ATOM 1431 N N . PHE A 1 197 ? 27.339 -2.200 -11.287 1.00 76.94 197 PHE A N 1
ATOM 1432 C CA . PHE A 1 197 ? 28.371 -2.332 -10.250 1.00 76.94 197 PHE A CA 1
ATOM 1433 C C . PHE A 1 197 ? 29.361 -1.157 -10.232 1.00 76.94 197 PHE A C 1
ATOM 1435 O O . PHE A 1 197 ? 30.368 -1.211 -9.527 1.00 76.94 197 PHE A O 1
ATOM 1442 N N . GLY A 1 198 ? 29.093 -0.110 -11.018 1.00 73.38 198 GLY A N 1
ATOM 1443 C CA . GLY A 1 198 ? 29.937 1.077 -11.130 1.00 73.38 198 GLY A CA 1
ATOM 1444 C C . GLY A 1 198 ? 29.457 2.253 -10.277 1.00 73.38 198 GLY A C 1
ATOM 1445 O O . GLY A 1 198 ? 28.442 2.195 -9.582 1.00 73.38 198 GLY A O 1
ATOM 1446 N N . ASN A 1 199 ? 30.187 3.368 -10.357 1.00 73.56 199 ASN A N 1
ATOM 1447 C CA . ASN A 1 199 ? 29.729 4.641 -9.808 1.00 73.56 199 ASN A CA 1
ATOM 1448 C C . ASN A 1 199 ? 28.598 5.181 -10.698 1.00 73.56 199 ASN A C 1
ATOM 1450 O O . ASN A 1 199 ? 28.834 5.866 -11.686 1.00 73.56 199 ASN A O 1
ATOM 1454 N N . TRP A 1 200 ? 27.366 4.812 -10.366 1.00 71.06 200 TRP A N 1
ATOM 1455 C CA . TRP A 1 200 ? 26.155 5.124 -11.125 1.00 71.06 200 TRP A CA 1
ATOM 1456 C C . TRP A 1 200 ? 25.775 6.614 -11.097 1.00 71.06 200 TRP A C 1
ATOM 1458 O O . TRP A 1 200 ? 24.895 7.033 -11.847 1.00 71.06 200 TRP A O 1
ATOM 1468 N N . LYS A 1 201 ? 26.406 7.445 -10.258 1.00 71.88 201 LYS A N 1
ATOM 1469 C CA . LYS A 1 201 ? 26.125 8.888 -10.207 1.00 71.88 201 LYS A CA 1
ATOM 1470 C C . LYS A 1 201 ? 26.392 9.527 -11.579 1.00 71.88 201 LYS A C 1
ATOM 1472 O O . LYS A 1 201 ? 27.543 9.683 -11.971 1.00 71.88 201 LYS A O 1
ATOM 1477 N N . GLY A 1 202 ? 25.322 9.899 -12.289 1.00 70.88 202 GLY A N 1
ATOM 1478 C CA . GLY A 1 202 ? 25.375 10.481 -13.640 1.00 70.88 202 GLY A CA 1
ATOM 1479 C C . GLY A 1 202 ? 25.135 9.498 -14.794 1.00 70.88 202 GLY A C 1
ATOM 1480 O O . GLY A 1 202 ? 25.273 9.879 -15.953 1.00 70.88 202 GLY A O 1
ATOM 1481 N N . SER A 1 203 ? 24.773 8.248 -14.503 1.00 75.25 203 SER A N 1
ATOM 1482 C CA . SER A 1 203 ? 24.381 7.267 -15.521 1.00 75.25 203 SER A CA 1
ATOM 1483 C C . SER A 1 203 ? 23.091 7.664 -16.250 1.00 75.25 203 SER A C 1
ATOM 1485 O O . SER A 1 203 ? 22.174 8.233 -15.660 1.00 75.25 203 SER A O 1
ATOM 1487 N N . ALA A 1 204 ? 22.991 7.312 -17.538 1.00 79.81 204 ALA A N 1
ATOM 1488 C CA . ALA A 1 204 ? 21.833 7.586 -18.403 1.00 79.81 204 ALA A CA 1
ATOM 1489 C C . ALA A 1 204 ? 20.597 6.706 -18.093 1.00 79.81 204 ALA A C 1
ATOM 1491 O O . ALA A 1 204 ? 19.761 6.462 -18.963 1.00 79.81 204 ALA A O 1
ATOM 1492 N N . GLY A 1 205 ? 20.495 6.184 -16.869 1.00 84.50 205 GLY A N 1
ATOM 1493 C CA . GLY A 1 205 ? 19.409 5.307 -16.450 1.00 84.50 205 GLY A CA 1
ATOM 1494 C C . GLY A 1 205 ? 18.089 6.037 -16.215 1.00 84.50 205 GLY A C 1
ATOM 1495 O O . GLY A 1 205 ? 18.040 7.240 -15.942 1.00 84.50 205 GLY A O 1
ATOM 1496 N N . ARG A 1 206 ? 16.991 5.278 -16.259 1.00 91.31 206 ARG A N 1
ATOM 1497 C CA . ARG A 1 206 ? 15.667 5.786 -15.890 1.00 91.31 206 ARG A CA 1
ATOM 1498 C C . ARG A 1 206 ? 15.580 5.861 -14.371 1.00 91.31 206 ARG A C 1
ATOM 1500 O O . ARG A 1 206 ? 15.688 4.851 -13.682 1.00 91.31 206 ARG A O 1
ATOM 1507 N N . THR A 1 207 ? 15.377 7.067 -13.856 1.00 91.31 207 THR A N 1
ATOM 1508 C CA . THR A 1 207 ? 15.227 7.325 -12.421 1.00 91.31 207 THR A CA 1
ATOM 1509 C C . THR A 1 207 ? 13.754 7.488 -12.082 1.00 91.31 207 THR A C 1
ATOM 1511 O O . THR A 1 207 ? 13.101 8.389 -12.609 1.00 91.31 207 THR A O 1
ATOM 1514 N N . VAL A 1 208 ? 13.238 6.652 -11.182 1.00 93.44 208 VAL A N 1
ATOM 1515 C CA . VAL A 1 208 ? 11.858 6.744 -10.695 1.00 93.44 208 VAL A CA 1
ATOM 1516 C C . VAL A 1 208 ? 11.871 7.387 -9.314 1.00 93.44 208 VAL A C 1
ATOM 1518 O O . VAL A 1 208 ? 12.534 6.914 -8.391 1.00 93.44 208 VAL A O 1
ATOM 1521 N N . ARG A 1 209 ? 11.158 8.507 -9.165 1.00 92.56 209 ARG A N 1
ATOM 1522 C CA . ARG A 1 209 ? 11.121 9.285 -7.917 1.00 92.56 209 ARG A CA 1
ATOM 1523 C C . ARG A 1 209 ? 10.184 8.652 -6.895 1.00 92.56 209 ARG A C 1
ATOM 1525 O O . ARG A 1 209 ? 9.172 8.065 -7.272 1.00 92.56 209 ARG A O 1
ATOM 1532 N N . ARG A 1 210 ? 10.450 8.862 -5.599 1.00 92.06 210 ARG A N 1
ATOM 1533 C CA . ARG A 1 210 ? 9.537 8.413 -4.528 1.00 92.06 210 ARG A CA 1
ATOM 1534 C C . ARG A 1 210 ? 8.130 8.979 -4.669 1.00 92.06 210 ARG A C 1
ATOM 1536 O O . ARG A 1 210 ? 7.175 8.232 -4.511 1.00 92.06 210 ARG A O 1
ATOM 1543 N N . SER A 1 211 ? 7.993 10.249 -5.049 1.00 91.12 211 SER A N 1
ATOM 1544 C CA . SER A 1 211 ? 6.682 10.865 -5.289 1.00 91.12 211 SER A CA 1
ATOM 1545 C C . SER A 1 211 ? 5.918 10.214 -6.445 1.00 91.12 211 SER A C 1
ATOM 1547 O O . SER A 1 211 ? 4.699 10.093 -6.371 1.00 91.12 211 SER A O 1
ATOM 1549 N N . THR A 1 212 ? 6.614 9.753 -7.490 1.00 93.94 212 THR A N 1
ATOM 1550 C CA . THR A 1 212 ? 6.004 9.012 -8.604 1.00 93.94 212 THR A CA 1
ATOM 1551 C C . THR A 1 212 ? 5.463 7.670 -8.126 1.00 93.94 212 THR A C 1
ATOM 1553 O O . THR A 1 212 ? 4.309 7.358 -8.399 1.00 93.94 212 THR A O 1
ATOM 1556 N N . VAL A 1 213 ? 6.255 6.919 -7.350 1.00 94.62 213 VAL A N 1
ATOM 1557 C CA . VAL A 1 213 ? 5.809 5.652 -6.746 1.00 94.62 213 VAL A CA 1
ATOM 1558 C C . VAL A 1 213 ? 4.637 5.890 -5.788 1.00 94.62 213 VAL A C 1
ATOM 1560 O O . VAL A 1 213 ? 3.625 5.207 -5.880 1.00 94.62 213 VAL A O 1
ATOM 1563 N N . ALA A 1 214 ? 4.727 6.898 -4.916 1.00 94.06 214 ALA A N 1
ATOM 1564 C CA . ALA A 1 214 ? 3.674 7.231 -3.957 1.00 94.06 214 ALA A CA 1
ATOM 1565 C C . ALA A 1 214 ? 2.356 7.623 -4.642 1.00 94.06 214 ALA A C 1
ATOM 1567 O O . ALA A 1 214 ? 1.284 7.214 -4.202 1.00 94.06 214 ALA A O 1
ATOM 1568 N N . SER A 1 215 ? 2.439 8.402 -5.725 1.00 95.00 215 SER A N 1
ATOM 1569 C CA . SER A 1 215 ? 1.284 8.785 -6.539 1.00 95.00 215 SER A CA 1
ATOM 1570 C C . SER A 1 215 ? 0.661 7.569 -7.228 1.00 95.00 215 SER A C 1
ATOM 1572 O O . SER A 1 215 ? -0.547 7.367 -7.136 1.00 95.00 215 SER A O 1
ATOM 1574 N N . ALA A 1 216 ? 1.486 6.709 -7.836 1.00 95.31 216 ALA A N 1
ATOM 1575 C CA . ALA A 1 216 ? 1.023 5.495 -8.507 1.00 95.31 216 ALA A CA 1
ATOM 1576 C C . ALA A 1 216 ? 0.341 4.502 -7.549 1.00 95.31 216 ALA A C 1
ATOM 1578 O O . ALA A 1 216 ? -0.597 3.818 -7.945 1.00 95.31 216 ALA A O 1
ATOM 1579 N N . LEU A 1 217 ? 0.781 4.448 -6.288 1.00 94.81 217 LEU A N 1
ATOM 1580 C CA . LEU A 1 217 ? 0.179 3.611 -5.245 1.00 94.81 217 LEU A CA 1
ATOM 1581 C C . LEU A 1 217 ? -1.020 4.265 -4.540 1.00 94.81 217 LEU A C 1
ATOM 1583 O O . LEU A 1 217 ? -1.632 3.639 -3.680 1.00 94.81 217 LEU A O 1
ATOM 1587 N N . GLY A 1 218 ? -1.357 5.521 -4.853 1.00 94.69 218 GLY A N 1
ATOM 1588 C CA . GLY A 1 218 ? -2.448 6.232 -4.182 1.00 94.69 218 GLY A CA 1
ATOM 1589 C C . GLY A 1 218 ? -2.172 6.536 -2.704 1.00 94.69 218 GLY A C 1
ATOM 1590 O O . GLY A 1 218 ? -3.109 6.683 -1.917 1.00 94.69 218 GLY A O 1
ATOM 1591 N N . CYS A 1 219 ? -0.901 6.666 -2.306 1.00 92.38 219 CYS A N 1
ATOM 1592 C CA . CYS A 1 219 ? -0.503 6.833 -0.903 1.00 92.38 219 CYS A CA 1
ATOM 1593 C C . CYS A 1 219 ? -1.149 8.045 -0.213 1.00 92.38 219 CYS A C 1
ATOM 1595 O O . CYS A 1 219 ? -1.445 7.990 0.979 1.00 92.38 219 CYS A O 1
ATOM 1597 N N . ALA A 1 220 ? -1.414 9.121 -0.963 1.00 88.12 220 ALA A N 1
ATOM 1598 C CA . ALA A 1 220 ? -2.087 10.311 -0.444 1.00 88.12 220 ALA A CA 1
ATOM 1599 C C . ALA A 1 220 ? -3.533 10.038 0.013 1.00 88.12 220 ALA A C 1
ATOM 1601 O O . ALA A 1 220 ? -4.011 10.712 0.918 1.00 88.12 220 ALA A O 1
ATOM 1602 N N . GLY A 1 221 ? -4.220 9.059 -0.588 1.00 86.38 221 GLY A N 1
ATOM 1603 C CA . GLY A 1 221 ? -5.563 8.641 -0.179 1.00 86.38 221 GLY A CA 1
ATOM 1604 C C . GLY A 1 221 ? -5.551 7.545 0.888 1.00 86.38 221 GLY A C 1
ATOM 1605 O O . GLY A 1 221 ? -6.391 7.556 1.784 1.00 86.38 221 GLY A O 1
ATOM 1606 N N . LEU A 1 222 ? -4.577 6.631 0.833 1.00 84.50 222 LEU A N 1
ATOM 1607 C CA . LEU A 1 222 ? -4.479 5.510 1.774 1.00 84.50 222 LEU A CA 1
ATOM 1608 C C . LEU A 1 222 ? -4.170 5.958 3.207 1.00 84.50 222 LEU A C 1
ATOM 1610 O O . LEU A 1 222 ? -4.789 5.465 4.147 1.00 84.50 222 LEU A O 1
ATOM 1614 N N . LEU A 1 223 ? -3.244 6.905 3.387 1.00 82.69 223 LEU A N 1
ATOM 1615 C CA . LEU A 1 223 ? -2.815 7.329 4.725 1.00 82.69 223 LEU A CA 1
ATOM 1616 C C . LEU A 1 223 ? -3.928 8.014 5.539 1.00 82.69 223 LEU A C 1
ATOM 1618 O O . LEU A 1 223 ? -4.111 7.634 6.696 1.00 82.69 223 LEU A O 1
ATOM 1622 N N . PRO A 1 224 ? -4.709 8.968 4.988 1.00 77.62 224 PRO A N 1
ATOM 1623 C CA . PRO A 1 224 ? -5.839 9.543 5.711 1.00 77.62 224 PRO A CA 1
ATOM 1624 C C . PRO A 1 224 ? -6.917 8.510 6.028 1.00 77.62 224 PRO A C 1
ATOM 1626 O O . PRO A 1 224 ? -7.429 8.508 7.139 1.00 77.62 224 PRO A O 1
ATOM 1629 N N . VAL A 1 225 ? -7.247 7.609 5.094 1.00 74.62 225 VAL A N 1
ATOM 1630 C CA . VAL A 1 225 ? -8.271 6.576 5.328 1.00 74.62 225 VAL A CA 1
ATOM 1631 C C . VAL A 1 225 ? -7.850 5.642 6.461 1.00 74.62 225 VAL A C 1
ATOM 1633 O O . VAL A 1 225 ? -8.649 5.392 7.360 1.00 74.62 225 VAL A O 1
ATOM 1636 N N . ALA A 1 226 ? -6.592 5.195 6.471 1.00 71.56 226 ALA A N 1
ATOM 1637 C CA . ALA A 1 226 ? -6.051 4.393 7.565 1.00 71.56 226 ALA A CA 1
ATOM 1638 C C . ALA A 1 226 ? -6.078 5.161 8.901 1.00 71.56 226 ALA A C 1
ATOM 1640 O O . ALA A 1 226 ? -6.509 4.621 9.920 1.00 71.56 226 ALA A O 1
ATOM 1641 N N . GLY A 1 227 ? -5.696 6.443 8.892 1.00 70.12 227 GLY A N 1
ATOM 1642 C CA . GLY A 1 227 ? -5.727 7.297 10.081 1.00 70.12 227 GLY A CA 1
ATOM 1643 C C . GLY A 1 227 ? -7.140 7.516 10.639 1.00 70.12 227 GLY A C 1
ATOM 1644 O O . GLY A 1 227 ? -7.369 7.346 11.837 1.00 70.12 227 GLY A O 1
ATOM 1645 N N . PHE A 1 228 ? -8.105 7.849 9.778 1.00 71.12 228 PHE A N 1
ATOM 1646 C CA . PHE A 1 228 ? -9.492 8.101 10.175 1.00 71.12 228 PHE A CA 1
ATOM 1647 C C . PHE A 1 228 ? -10.234 6.830 10.580 1.00 71.12 228 PHE A C 1
ATOM 1649 O O . PHE A 1 228 ? -11.059 6.890 11.485 1.00 71.12 228 PHE A O 1
ATOM 1656 N N . ALA A 1 229 ? -9.944 5.679 9.966 1.00 66.88 229 ALA A N 1
ATOM 1657 C CA . ALA A 1 229 ? -10.580 4.416 10.335 1.00 66.88 229 ALA A CA 1
ATOM 1658 C C . ALA A 1 229 ? -10.296 4.049 11.800 1.00 66.88 229 ALA A C 1
ATOM 1660 O O . ALA A 1 229 ? -11.218 3.699 12.536 1.00 66.88 229 ALA A O 1
ATOM 1661 N N . HIS A 1 230 ? -9.047 4.201 12.254 1.00 65.75 230 HIS A N 1
ATOM 1662 C CA . HIS A 1 230 ? -8.691 3.955 13.652 1.00 65.75 230 HIS A CA 1
ATOM 1663 C C . HIS A 1 230 ? -9.334 4.959 14.609 1.00 65.75 230 HIS A C 1
ATOM 1665 O O . HIS A 1 230 ? -9.815 4.561 15.669 1.00 65.75 230 HIS A O 1
ATOM 1671 N N . PHE A 1 231 ? -9.379 6.240 14.235 1.00 69.31 231 PHE A N 1
ATOM 1672 C CA . PHE A 1 231 ? -10.039 7.260 15.046 1.00 69.31 231 PHE A CA 1
ATOM 1673 C C . PHE A 1 231 ? -11.547 7.004 15.172 1.00 69.31 231 PHE A C 1
ATOM 1675 O O . PHE A 1 231 ? -12.071 6.984 16.282 1.00 69.31 231 PHE A O 1
ATOM 1682 N N . ASN A 1 232 ? -12.230 6.739 14.056 1.00 68.94 232 ASN A N 1
ATOM 1683 C CA . ASN A 1 232 ? -13.667 6.469 14.035 1.00 68.94 232 ASN A CA 1
ATOM 1684 C C . ASN A 1 232 ? -14.013 5.203 14.827 1.00 68.94 232 ASN A C 1
ATOM 1686 O O . ASN A 1 232 ? -14.956 5.227 15.610 1.00 68.94 232 ASN A O 1
ATOM 1690 N N . ALA A 1 233 ? -13.220 4.133 14.696 1.00 66.50 233 ALA A N 1
ATOM 1691 C CA . ALA A 1 233 ? -13.407 2.915 15.484 1.00 66.50 233 ALA A CA 1
ATOM 1692 C C . ALA A 1 233 ? -13.186 3.152 16.990 1.00 66.50 233 ALA A C 1
ATOM 1694 O O . ALA A 1 233 ? -13.921 2.617 17.817 1.00 66.50 233 ALA A O 1
ATOM 1695 N N . GLY A 1 234 ? -12.193 3.971 17.359 1.00 66.12 234 GLY A N 1
ATOM 1696 C CA . GLY A 1 234 ? -11.971 4.375 18.750 1.00 66.12 234 GLY A CA 1
ATOM 1697 C C . GLY A 1 234 ? -13.135 5.196 19.312 1.00 66.12 234 GLY A C 1
ATOM 1698 O O . GLY A 1 234 ? -13.599 4.929 20.419 1.00 66.12 234 GLY A O 1
ATOM 1699 N N . LEU A 1 235 ? -13.649 6.148 18.528 1.00 70.50 235 LEU A N 1
ATOM 1700 C CA . LEU A 1 235 ? -14.804 6.967 18.895 1.00 70.50 235 LEU A CA 1
ATOM 1701 C C . LEU A 1 235 ? -16.072 6.118 19.067 1.00 70.50 235 LEU A C 1
ATOM 1703 O O . LEU A 1 235 ? -16.779 6.273 20.059 1.00 70.50 235 LEU A O 1
ATOM 1707 N N . GLU A 1 236 ? -16.348 5.197 18.142 1.00 62.56 236 GLU A N 1
ATOM 1708 C CA . GLU A 1 236 ? -17.503 4.297 18.223 1.00 62.56 236 GLU A CA 1
ATOM 1709 C C . GLU A 1 236 ? -17.427 3.389 19.460 1.00 62.56 236 GLU A C 1
ATOM 1711 O O . GLU A 1 236 ? -18.413 3.247 20.185 1.00 62.56 236 GLU A O 1
ATOM 1716 N N . ALA A 1 237 ? -16.243 2.856 19.777 1.00 63.84 237 ALA A N 1
ATOM 1717 C CA . ALA A 1 237 ? -16.029 2.073 20.992 1.00 63.84 237 ALA A CA 1
ATOM 1718 C C . ALA A 1 237 ? -16.247 2.897 22.275 1.00 63.84 237 ALA A C 1
ATOM 1720 O O . ALA A 1 237 ? -16.838 2.397 23.235 1.00 63.84 237 ALA A O 1
ATOM 1721 N N . ALA A 1 238 ? -15.823 4.165 22.290 1.00 65.69 238 ALA A N 1
ATOM 1722 C CA . ALA A 1 238 ? -16.064 5.077 23.408 1.00 65.69 238 ALA A CA 1
ATOM 1723 C C . ALA A 1 238 ? -17.557 5.388 23.594 1.00 65.69 238 ALA A C 1
ATOM 1725 O O . ALA A 1 238 ? -18.059 5.341 24.721 1.00 65.69 238 ALA A O 1
ATOM 1726 N N . VAL A 1 239 ? -18.287 5.630 22.499 1.00 67.88 239 VAL A N 1
ATOM 1727 C CA . VAL A 1 239 ? -19.746 5.817 22.529 1.00 67.88 239 VAL A CA 1
ATOM 1728 C C . VAL A 1 239 ? -20.437 4.551 23.036 1.00 67.88 239 VAL A C 1
ATOM 1730 O O . VAL A 1 239 ? -21.259 4.634 23.948 1.00 67.88 239 VAL A O 1
ATOM 1733 N N . MET A 1 240 ? -20.065 3.370 22.532 1.00 67.50 240 MET A N 1
ATOM 1734 C CA . MET A 1 240 ? -20.644 2.097 22.970 1.00 67.50 240 MET A CA 1
ATOM 1735 C C . MET A 1 240 ? -20.403 1.847 24.465 1.00 67.50 240 MET A C 1
ATOM 1737 O O . MET A 1 240 ? -21.348 1.535 25.194 1.00 67.50 240 MET A O 1
ATOM 1741 N N . ARG A 1 241 ? -19.177 2.077 24.961 1.00 75.94 241 ARG A N 1
ATOM 1742 C CA . ARG A 1 241 ? -18.866 2.010 26.399 1.00 75.94 241 ARG A CA 1
ATOM 1743 C C . ARG A 1 241 ? -19.790 2.920 27.202 1.00 75.94 241 ARG A C 1
ATOM 1745 O O . ARG A 1 241 ? -20.366 2.476 28.192 1.00 75.94 241 ARG A O 1
ATOM 1752 N N . ARG A 1 242 ? -19.951 4.176 26.774 1.00 75.25 242 ARG A N 1
ATOM 1753 C CA . ARG A 1 242 ? -20.806 5.135 27.478 1.00 75.25 242 ARG A CA 1
ATOM 1754 C C . ARG A 1 242 ? -22.265 4.686 27.505 1.00 75.25 242 ARG A C 1
ATOM 1756 O O . ARG A 1 242 ? -22.887 4.744 28.559 1.00 75.25 242 ARG A O 1
ATOM 1763 N N . THR A 1 243 ? -22.789 4.184 26.385 1.00 65.19 243 THR A N 1
ATOM 1764 C CA . THR A 1 243 ? -24.165 3.667 26.337 1.00 65.19 243 THR A CA 1
ATOM 1765 C C . THR A 1 243 ? -24.372 2.484 27.283 1.00 65.19 243 THR A C 1
ATOM 1767 O O . THR A 1 243 ? -25.386 2.440 27.972 1.00 65.19 243 THR A O 1
ATOM 1770 N N . LEU A 1 244 ? -23.406 1.563 27.385 1.00 69.00 244 LEU A N 1
ATOM 1771 C CA . LEU A 1 244 ? -23.481 0.424 28.306 1.00 69.00 244 LEU A CA 1
ATOM 1772 C C . LEU A 1 244 ? -23.439 0.859 29.778 1.00 69.00 244 LEU A C 1
ATOM 1774 O O . LEU A 1 244 ? -24.179 0.314 30.593 1.00 69.00 244 LEU A O 1
ATOM 1778 N N . GLU A 1 245 ? -22.630 1.866 30.118 1.00 71.19 245 GLU A N 1
ATOM 1779 C CA . GLU A 1 245 ? -22.610 2.454 31.466 1.00 71.19 245 GLU A CA 1
ATOM 1780 C C . GLU A 1 245 ? -23.946 3.126 31.821 1.00 71.19 245 GLU A C 1
ATOM 1782 O O . GLU A 1 245 ? -24.449 2.949 32.932 1.00 71.19 245 GLU A O 1
ATOM 1787 N N . ASP A 1 246 ? -24.558 3.848 30.877 1.00 69.88 246 ASP A N 1
ATOM 1788 C CA . ASP A 1 246 ? -25.871 4.464 31.085 1.00 69.88 246 ASP A CA 1
ATOM 1789 C C . ASP A 1 246 ? -26.976 3.393 31.233 1.00 69.88 246 ASP A C 1
ATOM 1791 O O . ASP A 1 246 ? -27.837 3.518 32.108 1.00 69.88 246 ASP A O 1
ATOM 1795 N N . PHE A 1 247 ? -26.928 2.300 30.458 1.00 65.50 247 PHE A N 1
ATOM 1796 C CA . PHE A 1 247 ? -27.832 1.152 30.629 1.00 65.50 247 PHE A CA 1
ATOM 1797 C C . PHE A 1 247 ? -27.656 0.469 31.990 1.00 65.50 247 PHE A C 1
ATOM 1799 O O . PHE A 1 247 ? -28.651 0.156 32.643 1.00 65.50 247 PHE A O 1
ATOM 1806 N N . GLN A 1 248 ? -26.418 0.280 32.453 1.00 75.12 248 GLN A N 1
ATOM 1807 C CA . GLN A 1 248 ? -26.124 -0.275 33.777 1.00 75.12 248 GLN A CA 1
ATOM 1808 C C . GLN A 1 248 ? -26.700 0.608 34.894 1.00 75.12 248 GLN A C 1
ATOM 1810 O O . GLN A 1 248 ? -27.346 0.108 35.817 1.00 75.12 248 GLN A O 1
ATOM 1815 N N . ALA A 1 249 ? -26.535 1.929 34.792 1.00 73.88 249 ALA A N 1
ATOM 1816 C CA . ALA A 1 249 ? -27.097 2.872 35.755 1.00 73.88 249 ALA A CA 1
ATOM 1817 C C . ALA A 1 249 ? -28.637 2.838 35.773 1.00 73.88 249 ALA A C 1
ATOM 1819 O O . ALA A 1 249 ? -29.242 2.811 36.848 1.00 73.88 249 ALA A O 1
ATOM 1820 N N . GLN A 1 250 ? -29.278 2.786 34.599 1.00 70.50 250 GLN A N 1
ATOM 1821 C CA . GLN A 1 250 ? -30.733 2.637 34.487 1.00 70.50 250 GLN A CA 1
ATOM 1822 C C . GLN A 1 250 ? -31.217 1.305 35.068 1.00 70.50 250 GLN A C 1
ATOM 1824 O O . GLN A 1 250 ? -32.225 1.281 35.775 1.00 70.50 250 GLN A O 1
ATOM 1829 N N . PHE A 1 251 ? -30.485 0.215 34.825 1.00 69.00 251 PHE A N 1
ATOM 1830 C CA . PHE A 1 251 ? -30.802 -1.099 35.373 1.00 69.00 251 PHE A CA 1
ATOM 1831 C C . PHE A 1 251 ? -30.734 -1.101 36.902 1.00 69.00 251 PHE A C 1
ATOM 1833 O O . PHE A 1 251 ? -31.677 -1.550 37.547 1.00 69.00 251 PHE A O 1
ATOM 1840 N N . HIS A 1 252 ? -29.684 -0.533 37.505 1.00 71.50 252 HIS A N 1
ATOM 1841 C CA . HIS A 1 252 ? -29.584 -0.425 38.964 1.00 71.50 252 HIS A CA 1
ATOM 1842 C C . HIS A 1 252 ? -30.685 0.445 39.576 1.00 71.50 252 HIS A C 1
ATOM 1844 O O . HIS A 1 252 ? -31.208 0.098 40.635 1.00 71.50 252 HIS A O 1
ATOM 1850 N N . LEU A 1 253 ? -31.069 1.544 38.919 1.00 70.75 253 LEU A N 1
ATOM 1851 C CA . LEU A 1 253 ? -32.194 2.371 39.361 1.00 70.75 253 LEU A CA 1
ATOM 1852 C C . LEU A 1 253 ? -33.517 1.596 39.305 1.00 70.75 253 LEU A C 1
ATOM 1854 O O . LEU A 1 253 ? -34.269 1.607 40.279 1.00 70.75 253 LEU A O 1
ATOM 1858 N N . ALA A 1 254 ? -33.785 0.893 38.202 1.00 64.69 254 ALA A N 1
ATOM 1859 C CA . ALA A 1 254 ? -34.992 0.086 38.037 1.00 64.69 254 ALA A CA 1
ATOM 1860 C C . ALA A 1 254 ? -35.039 -1.092 39.024 1.00 64.69 254 ALA A C 1
ATOM 1862 O O . ALA A 1 254 ? -36.066 -1.326 39.658 1.00 64.69 254 ALA A O 1
ATOM 1863 N N . TYR A 1 255 ? -33.919 -1.795 39.201 1.00 72.56 255 TYR A N 1
ATOM 1864 C CA . TYR A 1 255 ? -33.784 -2.889 40.160 1.00 72.56 255 TYR A CA 1
ATOM 1865 C C . TYR A 1 255 ? -33.958 -2.395 41.601 1.00 72.56 255 TYR A C 1
ATOM 1867 O O . TYR A 1 255 ? -34.691 -3.009 42.372 1.00 72.56 255 TYR A O 1
ATOM 1875 N N . GLY A 1 256 ? -33.356 -1.255 41.956 1.00 70.81 256 GLY A N 1
ATOM 1876 C CA . GLY A 1 256 ? -33.519 -0.642 43.272 1.00 70.81 256 GLY A CA 1
ATOM 1877 C C . GLY A 1 256 ? -34.971 -0.255 43.552 1.00 70.81 256 GLY A C 1
ATOM 1878 O O . GLY A 1 256 ? -35.501 -0.602 44.604 1.00 70.81 256 GLY A O 1
ATOM 1879 N N . LEU A 1 257 ? -35.645 0.400 42.598 1.00 72.19 257 LEU A N 1
ATOM 1880 C CA . LEU A 1 257 ? -37.077 0.707 42.702 1.00 72.19 257 LEU A CA 1
ATOM 1881 C C . LEU A 1 257 ? -37.918 -0.565 42.876 1.00 72.19 257 LEU A C 1
ATOM 1883 O O . LEU A 1 257 ? -38.797 -0.595 43.732 1.00 72.19 257 LEU A O 1
ATOM 1887 N N . TYR A 1 258 ? -37.607 -1.632 42.135 1.00 68.31 258 TYR A N 1
ATOM 1888 C CA . TYR A 1 258 ? -38.295 -2.915 42.263 1.00 68.31 258 TYR A CA 1
ATOM 1889 C C . TYR A 1 258 ? -38.054 -3.586 43.624 1.00 68.31 258 TYR A C 1
ATOM 1891 O O . TYR A 1 258 ? -38.993 -4.125 44.206 1.00 68.31 258 TYR A O 1
ATOM 1899 N N . GLU A 1 259 ? -36.834 -3.543 44.173 1.00 73.62 259 GLU A N 1
ATOM 1900 C CA . GLU A 1 259 ? -36.560 -4.042 45.527 1.00 73.62 259 GLU A CA 1
ATOM 1901 C C . GLU A 1 259 ? -37.348 -3.262 46.587 1.00 73.62 259 GLU A C 1
ATOM 1903 O O . GLU A 1 259 ? -37.911 -3.879 47.495 1.00 73.62 259 GLU A O 1
ATOM 1908 N N . TRP A 1 260 ? -37.446 -1.934 46.457 1.00 69.38 260 TRP A N 1
ATOM 1909 C CA . TRP A 1 260 ? -38.259 -1.098 47.345 1.00 69.38 260 TRP A CA 1
ATOM 1910 C C . TRP A 1 260 ? -39.753 -1.415 47.231 1.00 69.38 260 TRP A C 1
ATOM 1912 O O . TRP A 1 260 ? -40.392 -1.646 48.260 1.00 69.38 260 TRP A O 1
ATOM 1922 N N . ASP A 1 261 ? -40.298 -1.513 46.016 1.00 68.38 261 ASP A N 1
ATOM 1923 C CA . ASP A 1 261 ? -41.700 -1.884 45.781 1.00 68.38 261 ASP A CA 1
ATOM 1924 C C . ASP A 1 261 ? -42.002 -3.295 46.300 1.00 68.38 261 ASP A C 1
ATOM 1926 O O . ASP A 1 261 ? -43.038 -3.531 46.928 1.00 68.38 261 ASP A O 1
ATOM 1930 N N . PHE A 1 262 ? -41.087 -4.248 46.105 1.00 69.25 262 PHE A N 1
ATOM 1931 C CA . PHE A 1 262 ? -41.235 -5.614 46.600 1.00 69.25 262 PHE A CA 1
ATOM 1932 C C . PHE A 1 262 ? -41.162 -5.676 48.131 1.00 69.25 262 PHE A C 1
ATOM 1934 O O . PHE A 1 262 ? -41.977 -6.357 48.759 1.00 69.25 262 PHE A O 1
ATOM 1941 N N . ALA A 1 263 ? -40.236 -4.944 48.756 1.00 69.94 263 ALA A N 1
ATOM 1942 C CA . ALA A 1 263 ? -40.134 -4.841 50.209 1.00 69.94 263 ALA A CA 1
ATOM 1943 C C . ALA A 1 263 ? -41.377 -4.174 50.813 1.00 69.94 263 ALA A C 1
ATOM 1945 O O . ALA A 1 263 ? -41.924 -4.669 51.801 1.00 69.94 263 ALA A O 1
ATOM 1946 N N . GLN A 1 264 ? -41.869 -3.099 50.194 1.00 70.75 264 GLN A N 1
ATOM 1947 C CA . GLN A 1 264 ? -43.078 -2.403 50.616 1.00 70.75 264 GLN A CA 1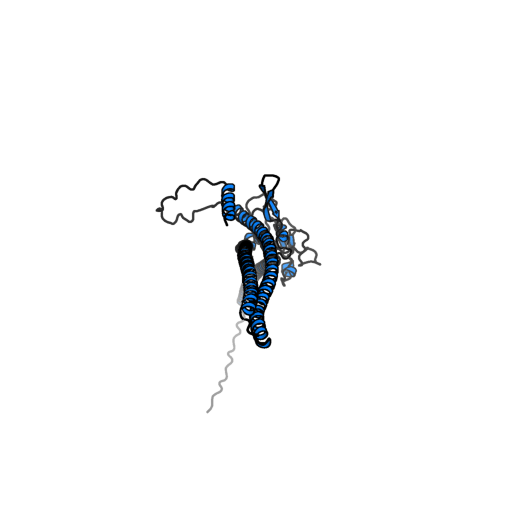
ATOM 1948 C C . GLN A 1 264 ? -44.319 -3.289 50.450 1.00 70.75 264 GLN A C 1
ATOM 1950 O O . GLN A 1 264 ? -45.137 -3.379 51.367 1.00 70.75 264 GLN A O 1
ATOM 1955 N N . SER A 1 265 ? -44.436 -3.998 49.326 1.00 59.53 265 SER A N 1
ATOM 1956 C CA . SER A 1 265 ? -45.527 -4.940 49.071 1.00 59.53 265 SER A CA 1
ATOM 1957 C C . SER A 1 265 ? -45.511 -6.086 50.082 1.00 59.53 265 SER A C 1
ATOM 1959 O O . SER A 1 265 ? -46.533 -6.348 50.708 1.00 59.53 265 SER A O 1
ATOM 1961 N N . ASN A 1 266 ? -44.346 -6.683 50.366 1.00 62.03 266 ASN A N 1
ATOM 1962 C CA . ASN A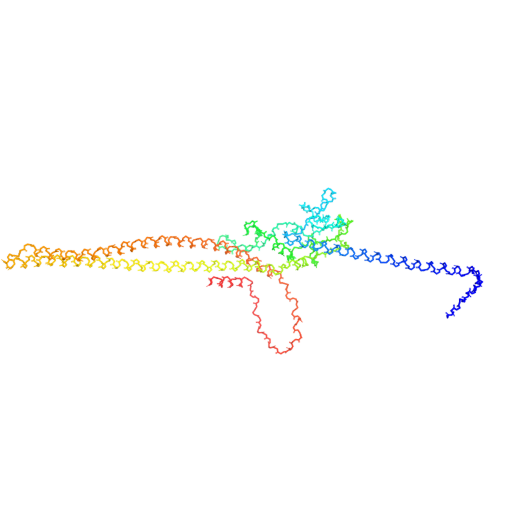 1 266 ? -44.198 -7.697 51.416 1.00 62.03 266 ASN A CA 1
ATOM 1963 C C . ASN A 1 266 ? -44.516 -7.158 52.814 1.00 62.03 266 ASN A C 1
ATOM 1965 O O . ASN A 1 266 ? -45.129 -7.867 53.611 1.00 62.03 266 ASN A O 1
ATOM 1969 N N . TRP A 1 267 ? -44.143 -5.913 53.123 1.00 63.50 267 TRP A N 1
ATOM 1970 C CA . TRP A 1 267 ? -44.473 -5.278 54.399 1.00 63.50 267 TRP A CA 1
ATOM 1971 C C . TRP A 1 267 ? -45.985 -5.060 54.551 1.00 63.50 267 TRP A C 1
ATOM 1973 O O . TRP A 1 267 ? -46.561 -5.400 55.589 1.00 63.50 267 TRP A O 1
ATOM 1983 N N . PHE A 1 268 ? -46.663 -4.576 53.504 1.00 62.06 268 PHE A N 1
ATOM 1984 C CA . PHE A 1 268 ? -48.125 -4.496 53.480 1.00 62.06 268 PHE A CA 1
ATOM 1985 C C . PHE A 1 268 ? -48.771 -5.878 53.570 1.00 62.06 268 PHE A C 1
ATOM 1987 O O . PHE A 1 268 ? -49.769 -6.038 54.272 1.00 62.06 268 PHE A O 1
ATOM 1994 N N . LEU A 1 269 ? -48.188 -6.889 52.926 1.00 58.66 269 LEU A N 1
ATOM 1995 C CA . LEU A 1 269 ? -48.683 -8.260 52.957 1.00 58.66 269 LEU A CA 1
ATOM 1996 C C . LEU A 1 269 ? -48.577 -8.846 54.367 1.00 58.66 269 LEU A C 1
ATOM 1998 O O . LEU A 1 269 ? -49.573 -9.346 54.886 1.00 58.66 269 LEU A O 1
ATOM 2002 N N . ALA A 1 270 ? -47.428 -8.685 55.028 1.00 58.03 270 ALA A N 1
ATOM 2003 C CA . ALA A 1 270 ? -47.206 -9.087 56.413 1.00 58.03 270 ALA A CA 1
ATOM 2004 C C . ALA A 1 270 ? -48.187 -8.394 57.372 1.00 58.03 270 ALA A C 1
ATOM 2006 O O . ALA A 1 270 ? -48.792 -9.051 58.221 1.00 58.03 270 ALA A O 1
ATOM 2007 N N . ASN A 1 271 ? -48.427 -7.093 57.191 1.00 65.69 271 ASN A N 1
ATOM 2008 C CA . ASN A 1 271 ? -49.401 -6.353 57.994 1.00 65.69 271 ASN A CA 1
ATOM 2009 C C . ASN A 1 271 ? -50.858 -6.742 57.692 1.00 65.69 271 ASN A C 1
ATOM 2011 O O . ASN A 1 271 ? -51.670 -6.805 58.616 1.00 65.69 271 ASN A O 1
ATOM 2015 N N . SER A 1 272 ? -51.208 -7.046 56.439 1.00 53.69 272 SER A N 1
ATOM 2016 C CA . SER A 1 272 ? -52.554 -7.504 56.056 1.00 53.69 272 SER A CA 1
ATOM 2017 C C . SER A 1 272 ? -52.851 -8.914 56.581 1.00 53.69 272 SER A C 1
ATOM 2019 O O . SER A 1 272 ? -53.944 -9.177 57.089 1.00 53.69 272 SER A O 1
ATOM 2021 N N . LEU A 1 273 ? -51.850 -9.798 56.558 1.00 55.25 273 LEU A N 1
ATOM 2022 C CA . LEU A 1 273 ? -51.882 -11.120 57.176 1.00 55.25 273 LEU A CA 1
ATOM 2023 C C . LEU A 1 273 ? -52.044 -10.998 58.688 1.00 55.25 273 LEU A C 1
ATOM 2025 O O . LEU A 1 273 ? -52.930 -11.623 59.258 1.00 55.25 273 LEU A O 1
ATOM 2029 N N . TYR A 1 274 ? -51.258 -10.137 59.335 1.00 56.62 274 TYR A N 1
ATOM 2030 C CA . TYR A 1 274 ? -51.355 -9.906 60.775 1.00 56.62 274 TYR A CA 1
ATOM 2031 C C . TYR A 1 274 ? -52.723 -9.323 61.183 1.00 56.62 274 TYR A C 1
ATOM 2033 O O . TYR A 1 274 ? -53.339 -9.770 62.153 1.00 56.62 274 TYR A O 1
ATOM 2041 N N . SER A 1 275 ? -53.237 -8.361 60.412 1.00 54.00 275 SER A N 1
ATOM 2042 C CA . SER A 1 275 ? -54.556 -7.740 60.588 1.00 54.00 275 SER A CA 1
ATOM 2043 C C . SER A 1 275 ? -55.703 -8.746 60.436 1.00 54.00 275 SER A C 1
ATOM 2045 O O . SER A 1 275 ? -56.568 -8.839 61.312 1.00 54.00 275 SER A O 1
ATOM 2047 N N . SER A 1 276 ? -55.689 -9.545 59.365 1.00 52.38 276 SER A N 1
ATOM 2048 C CA . SER A 1 276 ? -56.716 -10.557 59.095 1.00 52.38 276 SER A CA 1
ATOM 2049 C C . SER A 1 276 ? -56.684 -11.690 60.119 1.00 52.38 276 SER A C 1
ATOM 2051 O O . SER A 1 276 ? -57.742 -12.075 60.618 1.00 52.38 276 SER A O 1
ATOM 2053 N N . LEU A 1 277 ? -55.505 -12.152 60.551 1.00 52.75 277 LEU A N 1
ATOM 2054 C CA . LEU A 1 277 ? -55.383 -13.108 61.658 1.00 52.75 277 LEU A CA 1
ATOM 2055 C C . LEU A 1 277 ? -55.995 -12.549 62.943 1.00 52.75 277 LEU A C 1
ATOM 2057 O O . LEU A 1 277 ? -56.789 -13.221 63.599 1.00 52.75 277 LEU A O 1
ATOM 2061 N N . LYS A 1 278 ? -55.696 -11.289 63.276 1.00 59.72 278 LYS A N 1
ATOM 2062 C CA . LYS A 1 278 ? -56.245 -10.629 64.464 1.00 59.72 278 LYS A CA 1
ATOM 2063 C C . LYS A 1 278 ? -57.764 -10.457 64.378 1.00 59.72 278 LYS A C 1
ATOM 2065 O O . LYS A 1 278 ? -58.447 -10.660 65.381 1.00 59.72 278 LYS A O 1
ATOM 2070 N N . ALA A 1 279 ? -58.305 -10.121 63.206 1.00 53.03 279 ALA A N 1
ATOM 2071 C CA . ALA A 1 279 ? -59.746 -10.036 62.969 1.00 53.03 279 ALA A CA 1
ATOM 2072 C C . ALA A 1 279 ? -60.426 -11.408 63.091 1.00 53.03 279 ALA A C 1
ATOM 2074 O O . ALA A 1 279 ? -61.478 -11.517 63.715 1.00 53.03 279 ALA A O 1
ATOM 2075 N N . THR A 1 280 ? -59.787 -12.464 62.585 1.00 52.44 280 THR A N 1
ATOM 2076 C CA . THR A 1 280 ? -60.296 -13.840 62.664 1.00 52.44 280 THR A CA 1
ATOM 2077 C C . THR A 1 280 ? -60.288 -14.347 64.106 1.00 52.44 280 THR A C 1
ATOM 2079 O O . THR A 1 280 ? -61.283 -14.897 64.569 1.00 52.44 280 THR A O 1
ATOM 2082 N N . ILE A 1 281 ? -59.216 -14.080 64.860 1.00 53.53 281 ILE A N 1
ATOM 2083 C CA . ILE A 1 281 ? -59.132 -14.387 66.296 1.00 53.53 281 ILE A CA 1
ATOM 2084 C C . ILE A 1 281 ? -60.212 -13.621 67.070 1.00 53.53 281 ILE A C 1
ATOM 2086 O O . ILE A 1 281 ? -60.919 -14.210 67.884 1.00 53.53 281 ILE A O 1
ATOM 2090 N N . LYS A 1 282 ? -60.404 -12.324 66.789 1.00 58.03 282 LYS A N 1
ATOM 2091 C CA . LYS A 1 282 ? -61.470 -11.528 67.420 1.00 58.03 282 LYS A CA 1
ATOM 2092 C C . LYS A 1 282 ? -62.865 -12.052 67.084 1.00 58.03 282 LYS A C 1
ATOM 2094 O O . LYS A 1 282 ? -63.705 -12.093 67.975 1.00 58.03 282 LYS A O 1
ATOM 2099 N N . LEU A 1 283 ? -63.107 -12.475 65.844 1.00 52.81 283 LEU A N 1
ATOM 2100 C CA . LEU A 1 283 ? -64.378 -13.066 65.427 1.00 52.81 283 LEU A CA 1
ATOM 2101 C C . LEU A 1 283 ? -64.627 -14.400 66.142 1.00 52.81 283 LEU A C 1
ATOM 2103 O O . LEU A 1 283 ? -65.739 -14.641 66.592 1.00 52.81 283 LEU A O 1
ATOM 2107 N N . GLN A 1 284 ? -63.599 -15.238 66.302 1.00 54.31 284 GLN A N 1
ATOM 2108 C CA . GLN A 1 284 ? -63.691 -16.500 67.048 1.00 54.31 284 GLN A CA 1
ATOM 2109 C C . GLN A 1 284 ? -63.995 -16.264 68.532 1.00 54.31 284 GLN A C 1
ATOM 2111 O O . GLN A 1 284 ? -64.885 -16.906 69.085 1.00 54.31 284 GLN A O 1
ATOM 2116 N N . ILE A 1 285 ? -63.328 -15.292 69.162 1.00 61.09 285 ILE A N 1
ATOM 2117 C CA . ILE A 1 285 ? -63.585 -14.914 70.561 1.00 61.09 285 ILE A CA 1
ATOM 2118 C C . ILE A 1 285 ? -64.998 -14.328 70.719 1.00 61.09 285 ILE A C 1
ATOM 2120 O O . ILE A 1 285 ? -65.737 -14.738 71.612 1.00 61.09 285 ILE A O 1
ATOM 2124 N N . ALA A 1 286 ? -65.412 -13.414 69.834 1.00 56.69 286 ALA A N 1
ATOM 2125 C CA . ALA A 1 286 ? -66.756 -12.832 69.848 1.00 56.69 286 ALA A CA 1
ATOM 2126 C C . ALA A 1 286 ? -67.842 -13.891 69.606 1.00 56.69 286 ALA A C 1
ATOM 2128 O O . ALA A 1 286 ? -68.901 -13.851 70.227 1.00 56.69 286 ALA A O 1
ATOM 2129 N N . ARG A 1 287 ? -67.568 -14.878 68.748 1.00 54.47 287 ARG A N 1
ATOM 2130 C CA . ARG A 1 287 ? -68.477 -15.990 68.467 1.00 54.47 287 ARG A CA 1
ATOM 2131 C C . ARG A 1 287 ? -68.581 -16.958 69.640 1.00 54.47 287 ARG A C 1
ATOM 2133 O O . ARG A 1 287 ? -69.686 -17.392 69.941 1.00 54.47 287 ARG A O 1
ATOM 2140 N N . ALA A 1 288 ? -67.479 -17.257 70.327 1.00 51.59 288 ALA A N 1
ATOM 2141 C CA . ALA A 1 288 ? -67.497 -18.051 71.555 1.00 51.59 288 ALA A CA 1
ATOM 2142 C C . ALA A 1 288 ? -68.316 -17.359 72.660 1.00 51.59 288 ALA A C 1
ATOM 2144 O O . ALA A 1 288 ? -69.099 -18.016 73.342 1.00 51.59 288 ALA A O 1
ATOM 2145 N N . ALA A 1 289 ? -68.199 -16.032 72.777 1.00 58.66 289 ALA A N 1
ATOM 2146 C CA . ALA A 1 289 ? -68.990 -15.225 73.707 1.00 58.66 289 ALA A CA 1
ATOM 2147 C C . ALA A 1 289 ? -70.477 -15.107 73.313 1.00 58.66 289 ALA A C 1
ATOM 2149 O O . ALA A 1 289 ? -71.343 -15.016 74.177 1.00 58.66 289 ALA A O 1
ATOM 2150 N N . TRP A 1 290 ? -70.792 -15.112 72.016 1.00 56.31 290 TRP A N 1
ATOM 2151 C CA . TRP A 1 290 ? -72.173 -15.093 71.521 1.00 56.31 290 TRP A CA 1
ATOM 2152 C C . TRP A 1 290 ? -72.860 -16.462 71.642 1.00 56.31 290 TRP A C 1
ATOM 2154 O O . TRP A 1 290 ? -74.029 -16.552 71.997 1.00 56.31 290 TRP A O 1
ATOM 2164 N N . LEU A 1 291 ? -72.132 -17.553 71.395 1.00 51.12 291 LEU A N 1
ATOM 2165 C CA . LEU A 1 291 ? -72.651 -18.912 71.570 1.00 51.12 291 LEU A CA 1
ATOM 2166 C C . LEU A 1 291 ? -72.913 -19.236 73.045 1.00 51.12 291 LEU A C 1
ATOM 2168 O O . LEU A 1 291 ? -73.890 -19.915 73.350 1.00 51.12 291 LEU A O 1
ATOM 2172 N N . SER A 1 292 ? -72.088 -18.727 73.965 1.00 54.16 292 SER A N 1
ATOM 2173 C CA . SER A 1 292 ? -72.322 -18.898 75.401 1.00 54.16 292 SER A CA 1
ATOM 2174 C C . SER A 1 292 ? -73.502 -18.073 75.921 1.00 54.16 292 SER A C 1
ATOM 2176 O O . SER A 1 292 ? -74.136 -18.483 76.892 1.00 54.16 292 SER A O 1
ATOM 2178 N N . SER A 1 293 ? -73.838 -16.948 75.277 1.00 50.66 293 SER A N 1
ATOM 2179 C CA . SER A 1 293 ? -74.961 -16.102 75.694 1.00 50.66 293 SER A CA 1
ATOM 2180 C C . SER A 1 293 ? -76.324 -16.594 75.208 1.00 50.66 293 SER A C 1
ATOM 2182 O O . SER A 1 293 ? -77.339 -16.191 75.771 1.00 50.66 293 SER A O 1
ATOM 2184 N N . LEU A 1 294 ? -76.375 -17.474 74.204 1.00 51.56 294 LEU A N 1
ATOM 2185 C CA . LEU A 1 294 ? -77.645 -17.856 73.589 1.00 51.56 294 LEU A CA 1
ATOM 2186 C C . LEU A 1 294 ? -78.385 -19.034 74.222 1.00 51.56 294 LEU A C 1
ATOM 2188 O O . LEU A 1 294 ? -79.560 -19.176 73.911 1.00 51.56 294 LEU A O 1
ATOM 2192 N N . GLN A 1 295 ? -77.773 -19.875 75.066 1.00 54.94 295 GLN A N 1
ATOM 2193 C CA . GLN A 1 295 ? -78.386 -21.097 75.653 1.00 54.94 295 GLN A CA 1
ATOM 2194 C C . GLN A 1 295 ? -79.124 -22.044 74.670 1.00 54.94 295 GLN A C 1
ATOM 2196 O O . GLN A 1 295 ? -79.666 -23.069 75.077 1.00 54.94 295 GLN A O 1
ATOM 2201 N N . ALA A 1 296 ? -79.136 -21.750 73.373 1.00 50.19 296 ALA A N 1
ATOM 2202 C CA . ALA A 1 296 ? -79.738 -22.555 72.336 1.00 50.19 296 ALA A CA 1
ATOM 2203 C C . ALA A 1 296 ? -78.664 -23.513 71.843 1.00 50.19 296 ALA A C 1
ATOM 2205 O O . ALA A 1 296 ? -77.698 -23.055 71.242 1.00 50.19 296 ALA A O 1
ATOM 2206 N N . ASN A 1 297 ? -78.828 -24.812 72.116 1.00 51.78 297 ASN A N 1
ATOM 2207 C CA . ASN A 1 297 ? -78.015 -25.891 71.551 1.00 51.78 297 ASN A CA 1
ATOM 2208 C C . ASN A 1 297 ? -78.025 -25.773 70.017 1.00 51.78 297 ASN A C 1
ATOM 2210 O O . ASN A 1 297 ? -79.004 -26.197 69.397 1.00 51.78 297 ASN A O 1
ATOM 2214 N N . PRO A 1 298 ? -76.990 -25.208 69.371 1.00 48.06 298 PRO A N 1
ATOM 2215 C CA . PRO A 1 298 ? -76.912 -25.277 67.928 1.00 48.06 298 PRO A CA 1
ATOM 2216 C C . PRO A 1 298 ? -76.467 -26.699 67.595 1.00 48.06 298 PRO A C 1
ATOM 2218 O O . PRO A 1 298 ? -75.511 -27.205 68.190 1.00 48.06 298 PRO A O 1
ATOM 2221 N N . GLU A 1 299 ? -77.130 -27.368 66.654 1.00 53.22 299 GLU A N 1
ATOM 2222 C CA . GLU A 1 299 ? -76.613 -28.653 66.197 1.00 53.22 299 GLU A CA 1
ATOM 2223 C C . GLU A 1 299 ? -75.162 -28.477 65.704 1.00 53.22 299 GLU A C 1
ATOM 2225 O O . GLU A 1 299 ? -74.889 -27.566 64.905 1.00 53.22 299 GLU A O 1
ATOM 2230 N N . PRO A 1 300 ? -74.223 -29.329 66.158 1.00 56.56 300 PRO A N 1
ATOM 2231 C CA . PRO A 1 300 ? -72.780 -29.149 65.962 1.00 56.56 300 PRO A CA 1
ATOM 2232 C C . PRO A 1 300 ? -72.371 -29.028 64.485 1.00 56.56 300 PRO A C 1
ATOM 2234 O O . PRO A 1 300 ? -71.350 -28.415 64.165 1.00 56.56 300 PRO A O 1
ATOM 2237 N N . ALA A 1 301 ? -73.202 -29.537 63.572 1.00 51.16 301 ALA A N 1
ATOM 2238 C CA . ALA A 1 301 ? -72.982 -29.491 62.133 1.00 51.16 301 ALA A CA 1
ATOM 2239 C C . ALA A 1 301 ? -72.971 -28.061 61.552 1.00 51.16 301 ALA A C 1
ATOM 2241 O O . ALA A 1 301 ? -72.132 -27.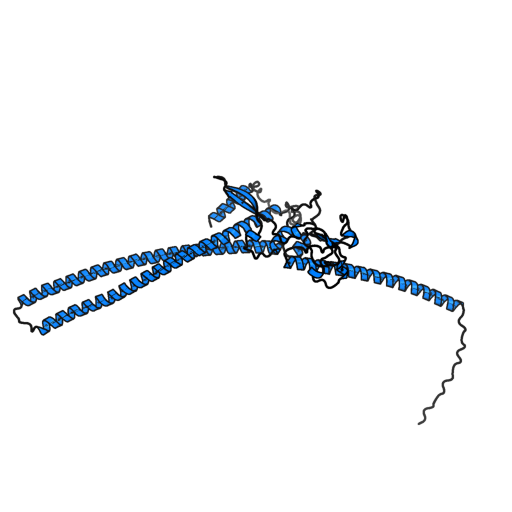744 60.707 1.00 51.16 301 ALA A O 1
ATOM 2242 N N . THR A 1 302 ? -73.847 -27.162 62.017 1.00 52.38 302 THR A N 1
ATOM 2243 C CA . THR A 1 302 ? -73.955 -25.799 61.450 1.00 52.38 302 THR A CA 1
ATOM 2244 C C . THR A 1 302 ? -72.835 -24.874 61.928 1.00 52.38 302 THR A C 1
ATOM 2246 O O . THR A 1 302 ? -72.310 -24.066 61.155 1.00 52.38 302 THR A O 1
ATOM 2249 N N . ALA A 1 303 ? -72.401 -25.036 63.182 1.00 50.47 303 ALA A N 1
ATOM 2250 C CA . ALA A 1 303 ? -71.252 -24.324 63.732 1.00 50.47 303 ALA A CA 1
ATOM 2251 C C . ALA A 1 303 ? -69.944 -24.730 63.029 1.00 50.47 303 ALA A C 1
ATOM 2253 O O . ALA A 1 303 ? -69.145 -23.855 62.679 1.00 50.47 303 ALA A O 1
ATOM 2254 N N . MET A 1 304 ? -69.760 -26.028 62.746 1.00 50.62 304 MET A N 1
ATOM 2255 C CA . MET A 1 304 ? -68.609 -26.526 61.984 1.00 50.62 304 MET A CA 1
ATOM 2256 C C . MET A 1 304 ? -68.612 -26.054 60.525 1.00 50.62 304 MET A C 1
ATOM 2258 O O . MET A 1 304 ? -67.571 -25.614 60.041 1.00 50.62 304 MET A O 1
ATOM 2262 N N . ALA A 1 305 ? -69.759 -26.067 59.835 1.00 45.62 305 ALA A N 1
ATOM 2263 C CA . ALA A 1 305 ? -69.839 -25.660 58.428 1.00 45.62 305 ALA A CA 1
ATOM 2264 C C . ALA A 1 305 ? -69.445 -24.185 58.211 1.00 45.62 305 ALA A C 1
ATOM 2266 O O . ALA A 1 305 ? -68.661 -23.866 57.317 1.00 45.62 305 ALA A O 1
ATOM 2267 N N . LEU A 1 306 ? -69.917 -23.278 59.072 1.00 49.09 306 LEU A N 1
ATOM 2268 C CA . LEU A 1 306 ? -69.555 -21.856 59.003 1.00 49.09 306 LEU A CA 1
ATOM 2269 C C . LEU A 1 306 ? -68.102 -21.581 59.425 1.00 49.09 306 LEU A C 1
ATOM 2271 O O . LEU A 1 306 ? -67.494 -20.638 58.921 1.00 49.09 306 LEU A O 1
ATOM 2275 N N . ALA A 1 307 ? -67.539 -22.361 60.353 1.00 49.28 307 ALA A N 1
ATOM 2276 C CA . ALA A 1 307 ? -66.125 -22.251 60.720 1.00 49.28 307 ALA A CA 1
ATOM 2277 C C . ALA A 1 307 ? -65.205 -22.748 59.589 1.00 49.28 307 ALA A C 1
ATOM 2279 O O . ALA A 1 307 ? -64.212 -22.092 59.274 1.00 49.28 307 ALA A O 1
ATOM 2280 N N . ALA A 1 308 ? -65.573 -23.850 58.928 1.00 47.00 308 ALA A N 1
ATOM 2281 C CA . ALA A 1 308 ? -64.858 -24.382 57.770 1.00 47.00 308 ALA A CA 1
ATOM 2282 C C . ALA A 1 308 ? -64.901 -23.416 56.572 1.00 47.00 308 ALA A C 1
ATOM 2284 O O . ALA A 1 308 ? -63.872 -23.175 55.941 1.00 47.00 308 ALA A O 1
ATOM 2285 N N . ALA A 1 309 ? -66.053 -22.784 56.310 1.00 46.53 309 ALA A N 1
ATOM 2286 C CA . ALA A 1 309 ? -66.187 -21.778 55.256 1.00 46.53 309 ALA A CA 1
ATOM 2287 C C . ALA A 1 309 ? -65.274 -20.557 55.494 1.00 46.53 309 ALA A C 1
ATOM 2289 O O . ALA A 1 309 ? -64.578 -20.129 54.573 1.00 46.53 309 ALA A O 1
ATOM 2290 N N . ALA A 1 310 ? -65.197 -20.052 56.732 1.00 43.59 310 ALA A N 1
ATOM 2291 C CA . ALA A 1 310 ? -64.332 -18.922 57.089 1.00 43.59 310 ALA A CA 1
ATOM 2292 C C . ALA A 1 310 ? -62.825 -19.251 57.007 1.00 43.59 310 ALA A C 1
ATOM 2294 O O . ALA A 1 310 ? -62.024 -18.399 56.629 1.00 43.59 310 ALA A O 1
ATOM 2295 N N . LEU A 1 311 ? -62.428 -20.489 57.321 1.00 46.28 311 LEU A N 1
ATOM 2296 C CA . LEU A 1 311 ? -61.039 -20.940 57.168 1.00 46.28 311 LEU A CA 1
ATOM 2297 C C . LEU A 1 311 ? -60.670 -21.134 55.688 1.00 46.28 311 LEU A C 1
ATOM 2299 O O . LEU A 1 311 ? -59.580 -20.742 55.271 1.00 46.28 311 LEU A O 1
ATOM 2303 N N . SER A 1 312 ? -61.593 -21.650 54.871 1.00 41.84 312 SER A N 1
ATOM 2304 C CA . SER A 1 312 ? -61.336 -21.919 53.451 1.00 41.84 312 SER A CA 1
ATOM 2305 C C . SER A 1 312 ? -61.069 -20.652 52.622 1.00 41.84 312 SER A C 1
ATOM 2307 O O . SER A 1 312 ? -60.119 -20.626 51.838 1.00 41.84 312 SER A O 1
ATOM 2309 N N . THR A 1 313 ? -61.806 -19.559 52.850 1.00 43.84 313 THR A N 1
ATOM 2310 C CA . THR A 1 313 ? -61.620 -18.299 52.104 1.00 43.84 313 THR A CA 1
ATOM 2311 C C . THR A 1 313 ? -60.322 -17.575 52.472 1.00 43.84 313 THR A C 1
ATOM 2313 O O . THR A 1 313 ? -59.682 -16.989 51.599 1.00 43.84 313 THR A O 1
ATOM 2316 N N . SER A 1 314 ? -59.859 -17.685 53.724 1.00 48.59 314 SER A N 1
ATOM 2317 C CA . SER A 1 314 ? -58.542 -17.168 54.130 1.00 48.59 314 SER A CA 1
ATOM 2318 C C . SER A 1 314 ? -57.368 -17.948 53.516 1.00 48.59 314 SER A C 1
ATOM 2320 O O . SER A 1 314 ? -56.363 -17.345 53.144 1.00 48.59 314 SER A O 1
ATOM 2322 N N . SER A 1 315 ? -57.509 -19.269 53.337 1.00 48.22 315 SER A N 1
ATOM 2323 C CA . SER A 1 315 ? -56.451 -20.143 52.799 1.00 48.22 315 SER A CA 1
ATOM 2324 C C . SER A 1 315 ? -56.192 -19.954 51.295 1.00 48.22 315 SER A C 1
ATOM 2326 O O . SER A 1 315 ? -55.066 -20.105 50.819 1.00 48.22 315 SER A O 1
ATOM 2328 N N . LEU A 1 316 ? -57.220 -19.557 50.538 1.00 45.06 316 LEU A N 1
ATOM 2329 C CA . LEU A 1 316 ? -57.089 -19.273 49.108 1.00 45.06 316 LEU A CA 1
ATOM 2330 C C . LEU A 1 316 ? -56.350 -17.957 48.861 1.00 45.06 316 LEU A C 1
ATOM 2332 O O . LEU A 1 316 ? -55.453 -17.922 48.020 1.00 45.06 316 LEU A O 1
ATOM 2336 N N . HIS A 1 317 ? -56.637 -16.910 49.640 1.00 49.69 317 HIS A N 1
ATOM 2337 C CA . HIS A 1 317 ? -55.888 -15.659 49.537 1.00 49.69 317 HIS A CA 1
ATOM 2338 C C . HIS A 1 317 ? -54.401 -15.869 49.844 1.00 49.69 317 HIS A C 1
ATOM 2340 O O . HIS A 1 317 ? -53.558 -15.465 49.048 1.00 49.69 317 HIS A O 1
ATOM 2346 N N . THR A 1 318 ? -54.052 -16.570 50.926 1.00 53.81 318 THR A N 1
ATOM 2347 C CA . THR A 1 318 ? -52.640 -16.796 51.279 1.00 53.81 318 THR A CA 1
ATOM 2348 C C . THR A 1 318 ? -51.880 -17.628 50.245 1.00 53.81 318 THR A C 1
ATOM 2350 O O . THR A 1 318 ? -50.726 -17.315 49.964 1.00 53.81 318 THR A O 1
ATOM 2353 N N . SER A 1 319 ? -52.515 -18.629 49.626 1.00 45.88 319 SER A N 1
ATOM 2354 C CA . SER A 1 319 ? -51.877 -19.456 48.587 1.00 45.88 319 SER A CA 1
ATOM 2355 C C . SER A 1 319 ? -51.613 -18.698 47.276 1.00 45.88 319 SER A C 1
ATOM 2357 O O . SER A 1 319 ? -50.521 -18.814 46.712 1.00 45.88 319 SER A O 1
ATOM 2359 N N . VAL A 1 320 ? -52.556 -17.860 46.822 1.00 53.25 320 VAL A N 1
ATOM 2360 C CA . VAL A 1 320 ? -52.365 -17.006 45.638 1.00 53.25 320 VAL A CA 1
ATOM 2361 C C . VAL A 1 320 ? -51.242 -16.002 45.894 1.00 53.25 320 VAL A C 1
ATOM 2363 O O . VAL A 1 320 ? -50.358 -15.874 45.049 1.00 53.25 320 VAL A O 1
ATOM 2366 N N . TYR A 1 321 ? -51.202 -15.380 47.079 1.00 59.12 321 TYR A N 1
ATOM 2367 C CA . TYR A 1 321 ? -50.143 -14.433 47.446 1.00 59.12 321 TYR A CA 1
ATOM 2368 C C . TYR A 1 321 ? -48.766 -15.087 47.620 1.00 59.12 321 TYR A C 1
ATOM 2370 O O . TYR A 1 321 ? -47.766 -14.534 47.165 1.00 59.12 321 TYR A O 1
ATOM 2378 N N . ALA A 1 322 ? -48.688 -16.284 48.207 1.00 54.22 322 ALA A N 1
ATOM 2379 C CA . ALA A 1 322 ? -47.432 -17.030 48.300 1.00 54.22 322 ALA A CA 1
ATOM 2380 C C . ALA A 1 322 ? -46.868 -17.362 46.907 1.00 54.22 322 ALA A C 1
ATOM 2382 O O . ALA A 1 322 ? -45.658 -17.283 46.696 1.00 54.22 322 ALA A O 1
ATOM 2383 N N . SER A 1 323 ? -47.737 -17.666 45.935 1.00 51.50 323 SER A N 1
ATOM 2384 C CA . SER A 1 323 ? -47.317 -17.930 44.555 1.00 51.50 323 SER A CA 1
ATOM 2385 C C . SER A 1 323 ? -46.776 -16.683 43.841 1.00 51.50 323 SER A C 1
ATOM 2387 O O . SER A 1 323 ? -45.790 -16.785 43.110 1.00 51.50 323 SER A O 1
ATOM 2389 N N . THR A 1 324 ? -47.354 -15.498 44.077 1.00 61.59 324 THR A N 1
ATOM 2390 C CA . THR A 1 324 ? -46.845 -14.230 43.526 1.00 61.59 324 THR A CA 1
ATOM 2391 C C . THR A 1 324 ? -45.533 -13.816 44.178 1.00 61.59 324 THR A C 1
ATOM 2393 O O . THR A 1 324 ? -44.634 -13.381 43.463 1.00 61.59 324 THR A O 1
ATOM 2396 N N . VAL A 1 325 ? -45.371 -14.016 45.490 1.00 64.56 325 VAL A N 1
ATOM 2397 C CA . VAL A 1 325 ? -44.095 -13.772 46.188 1.00 64.56 325 VAL A CA 1
ATOM 2398 C C . VAL A 1 325 ? -43.010 -14.734 45.697 1.00 64.56 325 VAL A C 1
ATOM 2400 O O . VAL A 1 325 ? -41.901 -14.292 45.412 1.00 64.56 325 VAL A O 1
ATOM 2403 N N . ALA A 1 326 ? -43.322 -16.022 45.516 1.00 60.09 326 ALA A N 1
ATOM 2404 C CA . ALA A 1 326 ? -42.374 -17.009 44.992 1.00 60.09 326 ALA A CA 1
ATOM 2405 C C . ALA A 1 326 ? -41.943 -16.697 43.546 1.00 60.09 326 ALA A C 1
ATOM 2407 O O . ALA A 1 326 ? -40.755 -16.757 43.233 1.00 60.09 326 ALA A O 1
ATOM 2408 N N . ARG A 1 327 ? -42.884 -16.299 42.674 1.00 61.94 327 ARG A N 1
ATOM 2409 C CA . ARG A 1 327 ? -42.567 -15.818 41.315 1.00 61.94 327 ARG A CA 1
ATOM 2410 C C . ARG A 1 327 ? -41.746 -14.526 41.348 1.00 61.94 327 ARG A C 1
ATOM 2412 O O . ARG A 1 327 ? -40.805 -14.395 40.576 1.00 61.94 327 ARG A O 1
ATOM 2419 N N . GLY A 1 328 ? -42.056 -13.610 42.266 1.00 67.00 328 GLY A N 1
ATOM 2420 C CA . GLY A 1 328 ? -41.294 -12.378 42.475 1.00 67.00 328 GLY A CA 1
ATOM 2421 C C . GLY A 1 328 ? -39.854 -12.640 42.920 1.00 67.00 328 GLY A C 1
ATOM 2422 O O . GLY A 1 328 ? -38.938 -12.026 42.382 1.00 67.00 328 GLY A O 1
ATOM 2423 N N . ALA A 1 329 ? -39.641 -13.595 43.829 1.00 68.44 329 ALA A N 1
ATOM 2424 C CA . ALA A 1 329 ? -38.314 -13.999 44.290 1.00 68.44 329 ALA A CA 1
ATOM 2425 C C . ALA A 1 329 ? -37.490 -14.684 43.185 1.00 68.44 329 ALA A C 1
ATOM 2427 O O . ALA A 1 329 ? -36.308 -14.387 43.037 1.00 68.44 329 ALA A O 1
ATOM 2428 N N . ALA A 1 330 ? -38.112 -15.549 42.373 1.00 68.56 330 ALA A N 1
ATOM 2429 C CA . ALA A 1 330 ? -37.449 -16.164 41.221 1.00 68.56 330 ALA A CA 1
ATOM 2430 C C . ALA A 1 330 ? -37.060 -15.122 40.155 1.00 68.56 330 ALA A C 1
ATOM 2432 O O . ALA A 1 330 ? -35.946 -15.155 39.637 1.00 68.56 330 ALA A O 1
ATOM 2433 N N . ASN A 1 331 ? -37.940 -14.152 39.878 1.00 73.44 331 ASN A N 1
ATOM 2434 C CA . ASN A 1 331 ? -37.635 -13.039 38.977 1.00 73.44 331 ASN A CA 1
ATOM 2435 C C . ASN A 1 331 ? -36.504 -12.151 39.517 1.00 73.44 331 ASN A C 1
ATOM 2437 O O . ASN A 1 331 ? -35.704 -11.657 38.729 1.00 73.44 331 ASN A O 1
ATOM 2441 N N . LEU A 1 332 ? -36.410 -11.971 40.840 1.00 77.19 332 LEU A N 1
ATOM 2442 C CA . LEU A 1 332 ? -35.332 -11.206 41.467 1.00 77.19 332 LEU A CA 1
ATOM 2443 C C . LEU A 1 332 ? -33.975 -11.905 41.311 1.00 77.19 332 LEU A C 1
ATOM 2445 O O . LEU A 1 332 ? -32.985 -11.245 41.017 1.00 77.19 332 LEU A O 1
ATOM 2449 N N . GLU A 1 333 ? -33.921 -13.229 41.477 1.00 79.19 333 GLU A N 1
ATOM 2450 C CA . GLU A 1 333 ? -32.673 -13.979 41.290 1.00 79.19 333 GLU A CA 1
ATOM 2451 C C . GLU A 1 333 ? -32.221 -13.975 39.823 1.00 79.19 333 GLU A C 1
ATOM 2453 O O . GLU A 1 333 ? -31.044 -13.741 39.552 1.00 79.19 333 GLU A O 1
ATOM 2458 N N . ASN A 1 334 ? -33.155 -14.121 38.877 1.00 77.88 334 ASN A N 1
ATOM 2459 C CA . ASN A 1 334 ? -32.855 -13.952 37.453 1.00 77.88 334 ASN A CA 1
ATOM 2460 C C . ASN A 1 334 ? -32.339 -12.533 37.162 1.00 77.88 334 ASN A C 1
ATOM 2462 O O . ASN A 1 334 ? -31.294 -12.387 36.540 1.00 77.88 334 ASN A O 1
ATOM 2466 N N . ALA A 1 335 ? -32.983 -11.491 37.701 1.00 70.00 335 ALA A N 1
ATOM 2467 C CA . ALA A 1 335 ? -32.529 -10.108 37.536 1.00 70.00 335 ALA A CA 1
ATOM 2468 C C . ALA A 1 335 ? -31.135 -9.860 38.146 1.00 70.00 335 ALA A C 1
ATOM 2470 O O . ALA A 1 335 ? -30.339 -9.107 37.589 1.00 70.00 335 ALA A O 1
ATOM 2471 N N . ARG A 1 336 ? -30.793 -10.514 39.265 1.00 81.12 336 ARG A N 1
ATOM 2472 C CA . ARG A 1 336 ? -29.430 -10.477 39.826 1.00 81.12 336 ARG A CA 1
ATOM 2473 C C . ARG A 1 336 ? -28.418 -11.153 38.912 1.00 81.12 336 ARG A C 1
ATOM 2475 O O . ARG A 1 336 ? -27.293 -10.675 38.787 1.00 81.12 336 ARG A O 1
ATOM 2482 N N . GLN A 1 337 ? -28.791 -12.275 38.301 1.00 83.62 337 GLN A N 1
ATOM 2483 C CA . GLN A 1 337 ? -27.936 -12.971 37.349 1.00 83.62 337 GLN A CA 1
ATOM 2484 C C . GLN A 1 337 ? -27.713 -12.138 36.080 1.00 83.62 337 GLN A C 1
ATOM 2486 O O . GLN A 1 337 ? -26.564 -12.007 35.663 1.00 83.62 337 GLN A O 1
ATOM 2491 N N . ASP A 1 338 ? -28.763 -11.513 35.548 1.00 70.56 338 ASP A N 1
ATOM 2492 C CA . ASP A 1 338 ? -28.684 -10.595 34.406 1.00 70.56 338 ASP A CA 1
ATOM 2493 C C . ASP A 1 338 ? -27.822 -9.365 34.741 1.00 70.56 338 ASP A C 1
ATOM 2495 O O . ASP A 1 338 ? -26.991 -8.950 33.936 1.00 70.56 338 ASP A O 1
ATOM 2499 N N . GLY A 1 339 ? -27.933 -8.836 35.967 1.00 69.94 339 GLY A N 1
ATOM 2500 C CA . GLY A 1 339 ? -27.064 -7.766 36.465 1.00 69.94 339 GLY A CA 1
ATOM 2501 C C . GLY A 1 339 ? -25.580 -8.150 36.453 1.00 69.94 339 GLY A C 1
ATOM 2502 O O . GLY A 1 339 ? -24.756 -7.378 35.973 1.00 69.94 339 GLY A O 1
ATOM 2503 N N . ARG A 1 340 ? -25.232 -9.374 36.885 1.00 83.38 340 ARG A N 1
ATOM 2504 C CA . ARG A 1 340 ? -23.843 -9.874 36.825 1.00 83.38 340 ARG A CA 1
ATOM 2505 C C . ARG A 1 340 ? -23.323 -9.995 35.391 1.00 83.38 340 ARG A C 1
ATOM 2507 O O . ARG A 1 340 ? -22.169 -9.664 35.143 1.00 83.38 340 ARG A O 1
ATOM 2514 N N . GLN A 1 341 ? -24.156 -10.456 34.456 1.00 74.81 341 GLN A N 1
ATOM 2515 C CA . GLN A 1 341 ? -23.780 -10.524 33.038 1.00 74.81 341 GLN A CA 1
ATOM 2516 C C . GLN A 1 341 ? -23.582 -9.129 32.437 1.00 74.81 341 GLN A C 1
ATOM 2518 O O . GLN A 1 341 ? -22.657 -8.920 31.653 1.00 74.81 341 GLN A O 1
ATOM 2523 N N . LEU A 1 342 ? -24.414 -8.159 32.827 1.00 67.81 342 LEU A N 1
ATOM 2524 C CA . LEU A 1 342 ? -24.264 -6.770 32.403 1.00 67.81 342 LEU A CA 1
ATOM 2525 C C . LEU A 1 342 ? -22.961 -6.152 32.935 1.00 67.81 342 LEU A C 1
ATOM 2527 O O . LEU A 1 342 ? -22.265 -5.474 32.181 1.00 67.81 342 LEU A O 1
ATOM 2531 N N . ASP A 1 343 ? -22.595 -6.428 34.190 1.00 77.50 343 ASP A N 1
ATOM 2532 C CA . ASP A 1 343 ? -21.321 -5.988 34.776 1.00 77.50 343 ASP A CA 1
ATOM 2533 C C . ASP A 1 343 ? -20.112 -6.546 34.004 1.00 77.50 343 ASP A C 1
ATOM 2535 O O . ASP A 1 343 ? -19.147 -5.820 33.744 1.00 77.50 343 ASP A O 1
ATOM 2539 N N . GLU A 1 344 ? -20.172 -7.822 33.608 1.00 81.12 344 GLU A N 1
ATOM 2540 C CA . GLU A 1 344 ? -19.137 -8.482 32.804 1.00 81.12 344 GLU A CA 1
ATOM 2541 C C . GLU A 1 344 ? -19.029 -7.854 31.405 1.00 81.12 344 GLU A C 1
ATOM 2543 O O . GLU A 1 344 ? -17.936 -7.465 30.989 1.00 81.12 344 GLU A O 1
ATOM 2548 N N . LEU A 1 345 ? -20.158 -7.615 30.729 1.00 69.31 345 LEU A N 1
ATOM 2549 C CA . LEU A 1 345 ? -20.199 -6.936 29.427 1.00 69.31 345 LEU A CA 1
ATOM 2550 C C . LEU A 1 345 ? -19.647 -5.503 29.486 1.00 69.31 345 LEU A C 1
ATOM 2552 O O . LEU A 1 345 ? -18.909 -5.082 28.594 1.00 69.31 345 LEU A O 1
ATOM 2556 N N . VAL A 1 346 ? -19.960 -4.741 30.540 1.00 71.94 346 VAL A N 1
ATOM 2557 C CA . VAL A 1 346 ? -19.397 -3.395 30.748 1.00 71.94 346 VAL A CA 1
ATOM 2558 C C . VAL A 1 346 ? -17.881 -3.471 30.960 1.00 71.94 346 VAL A C 1
ATOM 2560 O O . VAL A 1 346 ? -17.137 -2.627 30.447 1.00 71.94 346 VAL A O 1
ATOM 2563 N N . ALA A 1 347 ? -17.392 -4.476 31.693 1.00 80.19 347 ALA A N 1
ATOM 2564 C CA . ALA A 1 347 ? -15.961 -4.683 31.903 1.00 80.19 347 ALA A CA 1
ATOM 2565 C C . ALA A 1 347 ? -15.228 -5.048 30.598 1.00 80.19 347 ALA A C 1
ATOM 2567 O O . ALA A 1 347 ? -14.161 -4.483 30.326 1.00 80.19 347 ALA A O 1
ATOM 2568 N N . GLU A 1 348 ? -15.811 -5.917 29.770 1.00 78.94 348 GLU A N 1
ATOM 2569 C CA . GLU A 1 348 ? -15.295 -6.259 28.439 1.00 78.94 348 GLU A CA 1
ATOM 2570 C C . GLU A 1 348 ? -15.287 -5.045 27.503 1.00 78.94 348 GLU A C 1
ATOM 2572 O O . GLU A 1 348 ? -14.264 -4.753 26.881 1.00 78.94 348 GLU A O 1
ATOM 2577 N N . ALA A 1 349 ? -16.370 -4.262 27.469 1.00 65.88 349 ALA A N 1
ATOM 2578 C CA . ALA A 1 349 ? -16.449 -3.043 26.666 1.00 65.88 349 ALA A CA 1
ATOM 2579 C C . ALA A 1 349 ? -15.391 -2.004 27.076 1.00 65.88 349 ALA A C 1
ATOM 2581 O O . ALA A 1 349 ? -14.758 -1.388 26.219 1.00 65.88 349 ALA A O 1
ATOM 2582 N N . ARG A 1 350 ? -15.120 -1.850 28.381 1.00 80.00 350 ARG A N 1
ATOM 2583 C CA . ARG A 1 350 ? -14.016 -1.013 28.893 1.00 80.00 350 ARG A CA 1
ATOM 2584 C C . ARG A 1 350 ? -12.637 -1.545 28.511 1.00 80.00 350 ARG A C 1
ATOM 2586 O O . ARG A 1 350 ? -11.695 -0.769 28.349 1.00 80.00 350 ARG A O 1
ATOM 2593 N N . ALA A 1 351 ? -12.456 -2.861 28.448 1.00 77.81 351 ALA A N 1
ATOM 2594 C CA . ALA A 1 351 ? -11.197 -3.448 27.999 1.00 77.81 351 ALA A CA 1
ATOM 2595 C C . ALA A 1 351 ? -10.981 -3.196 26.498 1.00 77.81 351 ALA A C 1
ATOM 2597 O O . ALA A 1 351 ? -9.904 -2.738 26.109 1.00 77.81 351 ALA A O 1
ATOM 2598 N N . LEU A 1 352 ? -12.023 -3.404 25.688 1.00 76.00 352 LEU A N 1
ATOM 2599 C CA . LEU A 1 352 ? -12.009 -3.165 24.247 1.00 76.00 352 LEU A CA 1
ATOM 2600 C C . LEU A 1 352 ? -11.775 -1.687 23.914 1.00 76.00 352 LEU A C 1
ATOM 2602 O O . LEU A 1 352 ? -10.924 -1.376 23.085 1.00 76.00 352 LEU A O 1
ATOM 2606 N N . GLU A 1 353 ? -12.464 -0.770 24.595 1.00 76.62 353 GLU A N 1
ATOM 2607 C CA . GLU A 1 353 ? -12.269 0.670 24.420 1.00 76.62 353 GLU A CA 1
ATOM 2608 C C . GLU A 1 353 ? -10.841 1.089 24.777 1.00 76.62 353 GLU A C 1
ATOM 2610 O O . GLU A 1 353 ? -10.193 1.757 23.980 1.00 76.62 353 GLU A O 1
ATOM 2615 N N . ARG A 1 354 ? -10.277 0.629 25.900 1.00 78.56 354 ARG A N 1
ATOM 2616 C CA . ARG A 1 354 ? -8.869 0.921 26.230 1.00 78.56 354 ARG A CA 1
ATOM 2617 C C . ARG A 1 354 ? -7.901 0.404 25.168 1.00 78.56 354 ARG A C 1
ATOM 2619 O O . ARG A 1 354 ? -6.922 1.082 24.855 1.00 78.56 354 ARG A O 1
ATOM 2626 N N . GLN A 1 355 ? -8.175 -0.763 24.590 1.00 75.62 355 GLN A N 1
ATOM 2627 C CA . GLN A 1 355 ? -7.365 -1.318 23.509 1.00 75.62 355 GLN A CA 1
ATOM 2628 C C . GLN A 1 355 ? -7.494 -0.501 22.212 1.00 75.62 355 GLN A C 1
ATOM 2630 O O . GLN A 1 355 ? -6.482 -0.223 21.567 1.00 75.62 355 GLN A O 1
ATOM 2635 N N . LEU A 1 356 ? -8.710 -0.098 21.831 1.00 69.88 356 LEU A N 1
ATOM 2636 C CA . LEU A 1 356 ? -8.977 0.668 20.610 1.00 69.88 356 LEU A CA 1
ATOM 2637 C C . LEU A 1 356 ? -8.534 2.126 20.733 1.00 69.88 356 LEU A C 1
ATOM 2639 O O . LEU A 1 356 ? -7.830 2.604 19.852 1.00 69.88 356 LEU A O 1
ATOM 2643 N N . SER A 1 357 ? -8.842 2.802 21.837 1.00 70.62 357 SER A N 1
ATOM 2644 C CA . SER A 1 357 ? -8.388 4.164 22.132 1.00 70.62 357 SER A CA 1
ATOM 2645 C C . SER A 1 357 ? -6.869 4.235 22.253 1.00 70.62 357 SER A C 1
ATOM 2647 O O . SER A 1 357 ? -6.261 5.159 21.721 1.00 70.62 357 SER A O 1
ATOM 2649 N N . GLY A 1 358 ? -6.223 3.230 22.857 1.00 70.25 358 GLY A N 1
ATOM 2650 C CA . GLY A 1 358 ? -4.760 3.138 22.875 1.00 70.25 358 GLY A CA 1
ATOM 2651 C C . GLY A 1 358 ? -4.156 3.066 21.466 1.00 70.25 358 GLY A C 1
ATOM 2652 O O . GLY A 1 358 ? -3.169 3.740 21.179 1.00 70.25 358 GLY A O 1
ATOM 2653 N N . ARG A 1 359 ? -4.783 2.307 20.557 1.00 66.94 359 ARG A N 1
ATOM 2654 C CA . ARG A 1 359 ? -4.375 2.230 19.143 1.00 66.94 359 ARG A CA 1
ATOM 2655 C C . ARG A 1 359 ? -4.706 3.508 18.365 1.00 66.94 359 ARG A C 1
ATOM 2657 O O . ARG A 1 359 ? -3.894 3.947 17.556 1.00 66.94 359 ARG A O 1
ATOM 2664 N N . ALA A 1 360 ? -5.864 4.112 18.617 1.00 59.78 360 ALA A N 1
ATOM 2665 C CA . ALA A 1 360 ? -6.337 5.313 17.938 1.00 59.78 360 ALA A CA 1
ATOM 2666 C C . ALA A 1 360 ? -5.511 6.548 18.312 1.00 59.78 360 ALA A C 1
ATOM 2668 O O . ALA A 1 360 ? -5.118 7.292 17.421 1.00 59.78 360 ALA A O 1
ATOM 2669 N N . ILE A 1 361 ? -5.183 6.735 19.596 1.00 62.34 361 ILE A N 1
ATOM 2670 C CA . ILE A 1 361 ? -4.307 7.821 20.065 1.00 62.34 361 ILE A CA 1
ATOM 2671 C C . ILE A 1 361 ? -2.912 7.665 19.453 1.00 62.34 361 ILE A C 1
ATOM 2673 O O . ILE A 1 361 ? -2.414 8.607 18.842 1.00 62.34 361 ILE A O 1
ATOM 2677 N N . ALA A 1 362 ? -2.339 6.455 19.498 1.00 59.09 362 ALA A N 1
ATOM 2678 C CA . ALA A 1 362 ? -1.055 6.179 18.853 1.00 59.09 362 ALA A CA 1
ATOM 2679 C C . ALA A 1 362 ? -1.088 6.472 17.339 1.00 59.09 362 ALA A C 1
ATOM 2681 O O . ALA A 1 362 ? -0.115 6.973 16.781 1.00 59.09 362 ALA A O 1
ATOM 2682 N N . SER A 1 363 ? -2.210 6.201 16.663 1.00 57.34 3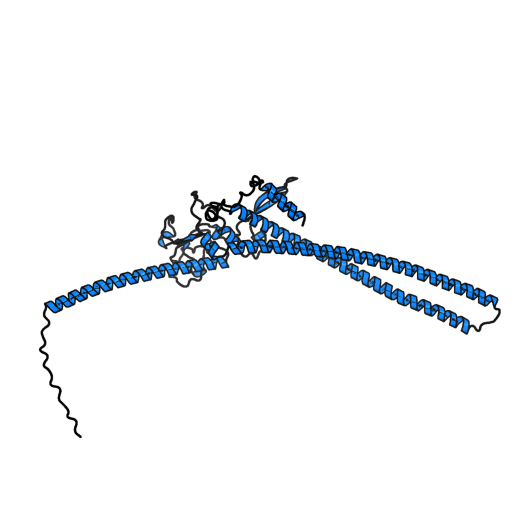63 SER A N 1
ATOM 2683 C CA . SER A 1 363 ? -2.395 6.504 15.239 1.00 57.34 363 SER A CA 1
ATOM 2684 C C . SER A 1 363 ? -2.585 8.004 14.958 1.00 57.34 363 SER A C 1
ATOM 2686 O O . SER A 1 363 ? -2.034 8.523 13.987 1.00 57.34 363 SER A O 1
ATOM 2688 N N . ALA A 1 364 ? -3.357 8.715 15.783 1.00 52.75 364 ALA A N 1
ATOM 2689 C CA . ALA A 1 364 ? -3.682 10.129 15.595 1.00 52.75 364 ALA A CA 1
ATOM 2690 C C . ALA A 1 364 ? -2.475 11.043 15.859 1.00 52.75 364 ALA A C 1
ATOM 2692 O O . ALA A 1 364 ? -2.234 11.981 15.096 1.00 52.75 364 ALA A O 1
ATOM 2693 N N . GLU A 1 365 ? -1.675 10.733 16.883 1.00 54.91 365 GLU A N 1
ATOM 2694 C CA . GLU A 1 365 ? -0.431 11.453 17.183 1.00 54.91 365 GLU A CA 1
ATOM 2695 C C . GLU A 1 365 ? 0.584 11.339 16.033 1.00 54.91 365 GLU A C 1
ATOM 2697 O O . GLU A 1 365 ? 1.259 12.314 15.700 1.00 54.91 365 GLU A O 1
ATOM 2702 N N . ASN A 1 366 ? 0.624 10.190 15.350 1.00 51.44 366 ASN A N 1
ATOM 2703 C CA . ASN A 1 366 ? 1.454 9.996 14.160 1.00 51.44 366 ASN A CA 1
ATOM 2704 C C . ASN A 1 366 ? 0.980 10.833 12.963 1.00 51.44 366 ASN A C 1
ATOM 2706 O O . ASN A 1 366 ? 1.800 11.396 12.235 1.00 51.44 366 ASN A O 1
ATOM 2710 N N . PHE A 1 367 ? -0.335 10.923 12.742 1.00 53.91 367 PHE A N 1
ATOM 2711 C CA . PHE A 1 367 ? -0.892 11.613 11.575 1.00 53.91 367 PHE A CA 1
ATOM 2712 C C . PHE A 1 367 ? -0.735 13.137 11.669 1.00 53.91 367 PHE A C 1
ATOM 2714 O O . PHE A 1 367 ? -0.279 13.775 10.716 1.00 53.91 367 PHE A O 1
ATOM 2721 N N . PHE A 1 368 ? -1.035 13.726 12.832 1.00 53.03 368 PHE A N 1
ATOM 2722 C CA . PHE A 1 368 ? -0.900 15.173 13.041 1.00 53.03 368 PHE A CA 1
ATOM 2723 C C . PHE A 1 368 ? 0.552 15.651 12.909 1.00 53.03 368 PHE A C 1
ATOM 2725 O O . PHE A 1 368 ? 0.809 16.734 12.379 1.00 53.03 368 PHE A O 1
ATOM 2732 N N . PHE A 1 369 ? 1.511 14.827 13.334 1.00 50.03 369 PHE A N 1
ATOM 2733 C CA . PHE A 1 369 ? 2.931 15.140 13.210 1.00 50.03 369 PHE A CA 1
ATOM 2734 C C . PHE A 1 369 ? 3.418 15.089 11.755 1.00 50.03 369 PHE A C 1
ATOM 2736 O O . PHE A 1 369 ? 4.146 15.984 11.320 1.00 50.03 369 PHE A O 1
ATOM 2743 N N . LEU A 1 370 ? 2.966 14.104 10.967 1.00 49.06 370 LEU A N 1
ATOM 2744 C CA . LEU A 1 370 ? 3.254 14.054 9.529 1.00 49.06 370 LEU A CA 1
ATOM 2745 C C . LEU A 1 370 ? 2.696 15.288 8.809 1.00 49.06 370 LEU A C 1
ATOM 2747 O O . LEU A 1 370 ? 3.403 15.885 7.996 1.00 49.06 370 LEU A O 1
ATOM 2751 N N . GLN A 1 371 ? 1.483 15.721 9.164 1.00 53.44 371 GLN A N 1
ATOM 2752 C CA . GLN A 1 371 ? 0.854 16.906 8.582 1.00 53.44 371 GLN A CA 1
ATOM 2753 C C . GLN A 1 371 ? 1.575 18.212 8.965 1.00 53.44 371 GLN A C 1
ATOM 2755 O O . GLN A 1 371 ? 1.729 19.090 8.116 1.00 53.44 371 GLN A O 1
ATOM 2760 N N . GLN A 1 372 ? 2.071 18.341 10.203 1.00 52.22 372 GLN A N 1
ATOM 2761 C CA . GLN A 1 372 ? 2.841 19.518 10.632 1.00 52.22 372 GLN A CA 1
ATOM 2762 C C . GLN A 1 372 ? 4.261 19.566 10.056 1.00 52.22 372 GLN A C 1
ATOM 2764 O O . GLN A 1 372 ? 4.753 20.655 9.769 1.00 52.22 372 GLN A O 1
ATOM 2769 N N . GLN A 1 373 ? 4.928 18.423 9.863 1.00 49.84 373 GLN A N 1
ATOM 2770 C CA . GLN A 1 373 ? 6.284 18.400 9.299 1.00 49.84 373 GLN A CA 1
ATOM 2771 C C . GLN A 1 373 ? 6.328 18.581 7.776 1.00 49.84 373 GLN A C 1
ATOM 2773 O O . GLN A 1 373 ? 7.363 18.992 7.255 1.00 49.84 373 GLN A O 1
ATOM 2778 N N . HIS A 1 374 ? 5.238 18.276 7.065 1.00 49.78 374 HIS A N 1
ATOM 2779 C CA . HIS A 1 374 ? 5.228 18.210 5.599 1.00 49.78 374 HIS A CA 1
ATOM 2780 C C . HIS A 1 374 ? 4.383 19.292 4.920 1.00 49.78 374 HIS A C 1
ATOM 2782 O O . HIS A 1 374 ? 4.262 19.266 3.694 1.00 49.78 374 HIS A O 1
ATOM 2788 N N . TRP A 1 375 ? 3.834 20.268 5.654 1.00 38.78 375 TRP A N 1
ATOM 2789 C CA . TRP A 1 375 ? 3.343 21.479 4.997 1.00 38.78 375 TRP A CA 1
ATOM 2790 C C . TRP A 1 375 ? 4.572 22.262 4.512 1.00 38.78 375 TRP A C 1
ATOM 2792 O O . TRP A 1 375 ? 5.346 22.732 5.354 1.00 38.78 375 TRP A O 1
ATOM 2802 N N . PRO A 1 376 ? 4.816 22.412 3.194 1.00 38.72 376 PRO A N 1
ATOM 2803 C CA . PRO A 1 376 ? 5.813 23.378 2.752 1.00 38.72 376 PRO A CA 1
ATOM 2804 C C . PRO A 1 376 ? 5.424 24.729 3.370 1.00 38.72 376 PRO A C 1
ATOM 2806 O O . PRO A 1 376 ? 4.229 25.033 3.385 1.00 38.72 376 PRO A O 1
ATOM 2809 N N . PRO A 1 377 ? 6.358 25.555 3.889 1.00 42.81 377 PRO A N 1
ATOM 2810 C CA . PRO A 1 377 ? 6.003 26.931 4.234 1.00 42.81 377 PRO A CA 1
ATOM 2811 C C . PRO A 1 377 ? 5.266 27.486 3.023 1.00 42.81 377 PRO A C 1
ATOM 2813 O O . PRO A 1 377 ? 5.736 27.253 1.913 1.00 42.81 377 PRO A O 1
ATOM 2816 N N . ALA A 1 378 ? 4.085 28.078 3.213 1.00 41.56 378 ALA A N 1
ATOM 2817 C CA . ALA A 1 378 ? 3.227 28.539 2.128 1.00 41.56 378 ALA A CA 1
ATOM 2818 C C . ALA A 1 378 ? 4.016 29.483 1.202 1.00 41.56 378 ALA A C 1
ATOM 2820 O O . ALA A 1 378 ? 4.058 30.694 1.397 1.00 41.56 378 ALA A O 1
ATOM 2821 N N . GLN A 1 379 ? 4.714 28.919 0.221 1.00 42.72 379 GLN A N 1
ATOM 2822 C CA . GLN A 1 379 ? 5.488 29.649 -0.758 1.00 42.72 379 GLN A CA 1
ATOM 2823 C C . GLN A 1 379 ? 4.502 29.978 -1.865 1.00 42.72 379 GLN A C 1
ATOM 2825 O O . GLN A 1 379 ? 4.208 29.153 -2.723 1.00 42.72 379 GLN A O 1
ATOM 2830 N N . GLY A 1 380 ? 3.960 31.190 -1.788 1.00 41.12 380 GLY A N 1
ATOM 2831 C CA . GLY A 1 380 ? 3.240 31.812 -2.889 1.00 41.12 380 GLY A CA 1
ATOM 2832 C C . GLY A 1 380 ? 1.726 31.684 -2.810 1.00 41.12 380 GLY A C 1
ATOM 2833 O O . GLY A 1 380 ? 1.105 30.986 -3.603 1.00 41.12 380 GLY A O 1
ATOM 2834 N N . ALA A 1 381 ? 1.112 32.510 -1.964 1.00 41.31 381 ALA A N 1
ATOM 2835 C CA . ALA A 1 381 ? -0.231 33.036 -2.209 1.00 41.31 381 ALA A CA 1
ATOM 2836 C C . ALA A 1 381 ? -0.247 34.025 -3.405 1.00 41.31 381 ALA A C 1
ATOM 2838 O O . ALA A 1 381 ? -0.887 35.067 -3.344 1.00 41.31 381 ALA A O 1
ATOM 2839 N N . THR A 1 382 ? 0.464 33.729 -4.498 1.00 45.75 382 THR A N 1
ATOM 2840 C CA . THR A 1 382 ? 0.455 34.526 -5.739 1.00 45.75 382 THR A CA 1
ATOM 2841 C C . THR A 1 382 ? -0.679 34.126 -6.685 1.00 45.75 382 THR A C 1
ATOM 2843 O O . THR A 1 382 ? -0.895 34.779 -7.698 1.00 45.75 382 THR A O 1
ATOM 2846 N N . TYR A 1 383 ? -1.478 33.108 -6.346 1.00 39.66 383 TYR A N 1
ATOM 2847 C CA . TYR A 1 383 ? -2.647 32.722 -7.148 1.00 39.66 383 TYR A CA 1
ATOM 2848 C C . TYR A 1 383 ? -3.889 33.614 -6.930 1.00 39.66 383 TYR A C 1
ATOM 2850 O O . TYR A 1 383 ? -4.918 33.388 -7.561 1.00 39.66 383 TYR A O 1
ATOM 2858 N N . LEU A 1 384 ? -3.815 34.635 -6.063 1.00 40.34 384 LEU A N 1
ATOM 2859 C CA . LEU A 1 384 ? -4.925 35.561 -5.781 1.00 40.34 384 LEU A CA 1
ATOM 2860 C C . LEU A 1 384 ? -4.705 37.003 -6.276 1.00 40.34 384 LEU A C 1
ATOM 2862 O O . LEU A 1 384 ? -5.582 37.839 -6.080 1.00 40.34 384 LEU A O 1
ATOM 2866 N N . GLU A 1 385 ? -3.620 37.306 -6.998 1.00 44.25 385 GLU A N 1
ATOM 2867 C CA . GLU A 1 385 ? -3.422 38.639 -7.611 1.00 44.25 385 GLU A CA 1
ATOM 2868 C C . GLU A 1 385 ? -4.362 38.930 -8.804 1.00 44.25 385 GLU A C 1
ATOM 2870 O O . GLU A 1 385 ? -4.371 40.038 -9.335 1.00 44.25 385 GLU A O 1
ATOM 2875 N N . GLY A 1 386 ? -5.203 37.972 -9.210 1.00 41.81 386 GLY A N 1
ATOM 2876 C CA . GLY A 1 386 ? -6.180 38.142 -10.294 1.00 41.81 386 GLY A CA 1
ATOM 2877 C C . GLY A 1 386 ? -7.590 38.572 -9.870 1.00 41.81 386 GLY A C 1
ATOM 2878 O O . GLY A 1 386 ? -8.423 38.826 -10.739 1.00 41.81 386 GLY A O 1
ATOM 2879 N N . LEU A 1 387 ? -7.899 38.651 -8.570 1.00 41.88 387 LEU A N 1
ATOM 2880 C CA . LEU A 1 387 ? -9.250 38.959 -8.082 1.00 41.88 387 LEU A CA 1
ATOM 2881 C C . LEU A 1 387 ? -9.267 40.259 -7.268 1.00 41.88 387 LEU A C 1
ATOM 2883 O O . LEU A 1 387 ? -9.108 40.250 -6.057 1.00 41.88 387 LEU A O 1
ATOM 2887 N N . GLY A 1 388 ? -9.497 41.368 -7.979 1.00 39.28 388 GLY A N 1
ATOM 2888 C CA . GLY A 1 388 ? -10.225 42.562 -7.522 1.00 39.28 388 GLY A CA 1
ATOM 2889 C C . GLY A 1 388 ? -9.835 43.186 -6.175 1.00 39.28 388 GLY A C 1
ATOM 2890 O O . GLY A 1 388 ? -10.250 42.732 -5.115 1.00 39.28 388 GLY A O 1
ATOM 2891 N N . ALA A 1 389 ? -9.174 44.341 -6.244 1.00 48.66 389 ALA A N 1
ATOM 2892 C CA . ALA A 1 389 ? -8.676 45.176 -5.146 1.00 48.66 389 ALA A CA 1
ATOM 2893 C C . ALA A 1 389 ? -9.730 45.821 -4.202 1.00 48.66 389 ALA A C 1
ATOM 2895 O O . ALA A 1 389 ? -9.521 46.941 -3.752 1.00 48.66 389 ALA A O 1
ATOM 2896 N N . ASN A 1 390 ? -10.847 45.160 -3.876 1.00 49.22 390 ASN A N 1
ATOM 2897 C CA . ASN A 1 390 ? -11.925 45.738 -3.054 1.00 49.22 390 ASN A CA 1
ATOM 2898 C C . ASN A 1 390 ? -12.454 44.795 -1.951 1.00 49.22 390 ASN A C 1
ATOM 2900 O O . ASN A 1 390 ? -13.661 44.732 -1.723 1.00 49.22 390 ASN A O 1
ATOM 2904 N N . MET A 1 391 ? -11.582 44.080 -1.232 1.00 39.72 391 MET A N 1
ATOM 2905 C CA . MET A 1 391 ? -11.947 43.548 0.090 1.00 39.72 391 MET A CA 1
ATOM 2906 C C . MET A 1 391 ? -11.200 44.298 1.198 1.00 39.72 391 MET A C 1
ATOM 2908 O O . MET A 1 391 ? -9.994 44.521 1.068 1.00 39.72 391 MET A O 1
ATOM 2912 N N . PRO A 1 392 ? -11.887 44.693 2.287 1.00 46.31 392 PRO A N 1
ATOM 2913 C CA . PRO A 1 392 ? -11.231 45.270 3.451 1.00 46.31 392 PRO A CA 1
ATOM 2914 C C . PRO A 1 392 ? -10.237 44.258 4.028 1.00 46.31 392 PRO A C 1
ATOM 2916 O O . PRO A 1 392 ? -10.538 43.068 4.129 1.00 46.31 392 PRO A O 1
ATOM 2919 N N . ALA A 1 393 ? -9.046 44.742 4.383 1.00 43.78 393 ALA A N 1
ATOM 2920 C CA . ALA A 1 393 ? -8.012 43.929 5.006 1.00 43.78 393 ALA A CA 1
ATOM 2921 C C . ALA A 1 393 ? -8.595 43.170 6.216 1.00 43.78 393 ALA A C 1
ATOM 2923 O O . ALA A 1 393 ? -9.279 43.791 7.039 1.00 43.78 393 ALA A O 1
ATOM 2924 N N . PRO A 1 394 ? -8.354 41.852 6.348 1.00 44.41 394 PRO A N 1
ATOM 2925 C CA . PRO A 1 394 ? -8.761 41.133 7.542 1.00 44.41 394 PRO A CA 1
ATOM 2926 C C . PRO A 1 394 ? -8.074 41.756 8.768 1.00 44.41 394 PRO A C 1
ATOM 2928 O O . PRO A 1 394 ? -6.936 42.228 8.657 1.00 44.41 394 PRO A O 1
ATOM 2931 N N . PRO A 1 395 ? -8.746 41.779 9.934 1.00 42.97 395 PRO A N 1
ATOM 2932 C CA . PRO A 1 395 ? -8.133 42.251 11.165 1.00 42.97 395 PRO A CA 1
ATOM 2933 C C . PRO A 1 395 ? -6.828 41.486 11.389 1.00 42.97 395 PRO A C 1
ATOM 2935 O O . PRO A 1 395 ? -6.782 40.268 11.210 1.00 42.97 395 PRO A O 1
ATOM 2938 N N . SER A 1 396 ? -5.771 42.227 11.727 1.00 47.19 396 SER A N 1
ATOM 2939 C CA . SER A 1 396 ? -4.432 41.719 12.024 1.00 47.19 396 SER A CA 1
ATOM 2940 C C . SER A 1 396 ? -4.506 40.377 12.751 1.00 47.19 396 SER A C 1
ATOM 2942 O O . SER A 1 396 ? -5.056 40.306 13.853 1.00 47.19 396 SER A O 1
ATOM 2944 N N . ALA A 1 397 ? -3.982 39.330 12.111 1.00 39.19 397 ALA A N 1
ATOM 2945 C CA . ALA A 1 397 ? -3.920 37.992 12.677 1.00 39.19 397 ALA A CA 1
ATOM 2946 C C . ALA A 1 397 ? -3.315 38.057 14.092 1.00 39.19 397 ALA A C 1
ATOM 2948 O O . ALA A 1 397 ? -2.294 38.731 14.275 1.00 39.19 397 ALA A O 1
ATOM 2949 N N . PRO A 1 398 ? -3.919 37.399 15.099 1.00 41.50 398 PRO A N 1
ATOM 2950 C CA . PRO A 1 398 ? -3.305 37.317 16.412 1.00 41.50 398 PRO A CA 1
ATOM 2951 C C . PRO A 1 398 ? -1.923 36.677 16.259 1.00 41.50 398 PRO A C 1
ATOM 2953 O O . PRO A 1 398 ? -1.761 35.687 15.542 1.00 41.50 398 PRO A O 1
ATOM 2956 N N . ALA A 1 399 ? -0.928 37.298 16.895 1.00 43.19 399 ALA A N 1
ATOM 2957 C CA . ALA A 1 399 ? 0.453 36.839 16.920 1.00 43.19 399 ALA A CA 1
ATOM 2958 C C . ALA A 1 399 ? 0.516 35.325 17.159 1.00 43.19 399 ALA A C 1
ATOM 2960 O O . ALA A 1 399 ? -0.227 34.811 17.995 1.00 43.19 399 ALA A O 1
ATOM 2961 N N . ALA A 1 400 ? 1.394 34.653 16.406 1.00 41.78 400 ALA A N 1
ATOM 2962 C CA . ALA A 1 400 ? 1.645 33.217 16.449 1.00 41.78 400 ALA A CA 1
ATOM 2963 C C . ALA A 1 400 ? 1.521 32.667 17.878 1.00 41.78 400 ALA A C 1
ATOM 2965 O O . ALA A 1 400 ? 2.402 32.853 18.718 1.00 41.78 400 ALA A O 1
ATOM 2966 N N . LEU A 1 401 ? 0.387 32.025 18.156 1.00 45.91 401 LEU A N 1
ATOM 2967 C CA . LEU A 1 401 ? 0.185 31.286 19.389 1.00 45.91 401 LEU A CA 1
ATOM 2968 C C . LEU A 1 401 ? 1.184 30.129 19.394 1.00 45.91 401 LEU A C 1
ATOM 2970 O O . LEU A 1 401 ? 1.301 29.406 18.404 1.00 45.91 401 LEU A O 1
ATOM 2974 N N . GLU A 1 402 ? 1.921 29.980 20.497 1.00 55.78 402 GLU A N 1
ATOM 2975 C CA . GLU A 1 402 ? 2.867 28.883 20.675 1.00 55.78 402 GLU A CA 1
ATOM 2976 C C . GLU A 1 402 ? 2.194 27.537 20.342 1.00 55.78 402 GLU A C 1
ATOM 2978 O O . GLU A 1 402 ? 1.095 27.272 20.849 1.00 55.78 402 GLU A O 1
ATOM 2983 N N . PRO A 1 403 ? 2.851 26.647 19.572 1.00 47.47 403 PRO A N 1
ATOM 2984 C CA . PRO A 1 403 ? 2.324 25.320 19.233 1.00 47.47 403 PRO A CA 1
ATOM 2985 C C . PRO A 1 403 ? 1.841 24.525 20.459 1.00 47.47 403 PRO A C 1
ATOM 2987 O O . PRO A 1 403 ? 0.896 23.741 20.383 1.00 47.47 403 PRO A O 1
ATOM 2990 N N . GLY A 1 404 ? 2.446 24.779 21.625 1.00 57.12 404 GLY A N 1
ATOM 2991 C CA . GLY A 1 404 ? 2.087 24.151 22.894 1.00 57.12 404 GLY A CA 1
ATOM 2992 C C . GLY A 1 404 ? 0.791 24.647 23.547 1.00 57.12 404 GLY A C 1
ATOM 2993 O O . GLY A 1 404 ? 0.311 23.981 24.464 1.00 57.12 404 GLY A O 1
ATOM 2994 N N . ARG A 1 405 ? 0.214 25.785 23.131 1.00 60.06 405 ARG A N 1
ATOM 2995 C CA . ARG A 1 405 ? -1.102 26.241 23.620 1.00 60.06 405 ARG A CA 1
ATOM 2996 C C . ARG A 1 405 ? -2.232 25.630 22.788 1.00 60.06 405 ARG A C 1
ATOM 2998 O O . ARG A 1 405 ? -3.182 25.115 23.359 1.00 60.06 405 ARG A O 1
ATOM 3005 N N . GLN A 1 406 ? -2.058 25.548 21.469 1.00 57.12 406 GLN A N 1
ATOM 3006 C CA . GLN A 1 406 ? -3.053 24.973 20.557 1.00 57.12 406 GLN A CA 1
ATOM 3007 C C . GLN A 1 406 ? -3.285 23.471 20.806 1.00 57.12 406 GLN A C 1
ATOM 3009 O O . GLN A 1 406 ? -4.425 23.016 20.829 1.00 57.12 406 GLN A O 1
ATOM 3014 N N . ALA A 1 407 ? -2.220 22.710 21.088 1.00 48.50 407 ALA A N 1
ATOM 3015 C CA . ALA A 1 407 ? -2.339 21.310 21.503 1.00 48.50 407 ALA A CA 1
ATOM 3016 C C . ALA A 1 407 ? -3.032 21.155 22.872 1.00 48.50 407 ALA A C 1
ATOM 3018 O O . ALA A 1 407 ? -3.749 20.184 23.098 1.00 48.50 407 ALA A O 1
ATOM 3019 N N . ARG A 1 408 ? -2.846 22.118 23.786 1.00 60.53 408 ARG A N 1
ATOM 3020 C CA . ARG A 1 408 ? -3.454 22.104 25.125 1.00 60.53 408 ARG A CA 1
ATOM 3021 C C . ARG A 1 408 ? -4.953 22.384 25.064 1.00 60.53 408 ARG A C 1
ATOM 3023 O O . ARG A 1 408 ? -5.717 21.646 25.673 1.00 60.53 408 ARG A O 1
ATOM 3030 N N . ASP A 1 409 ? -5.349 23.380 24.277 1.00 58.91 409 ASP A N 1
ATOM 3031 C CA . ASP A 1 409 ? -6.752 23.751 24.073 1.00 58.91 409 ASP A CA 1
ATOM 3032 C C . ASP A 1 409 ? -7.513 22.636 23.331 1.00 58.91 409 ASP A C 1
ATOM 3034 O O . ASP A 1 409 ? -8.660 22.337 23.656 1.00 58.91 409 ASP A O 1
ATOM 3038 N N . TYR A 1 410 ? -6.856 21.942 22.392 1.00 46.69 410 TYR A N 1
ATOM 3039 C CA . TYR A 1 410 ? -7.434 20.779 21.709 1.00 46.69 410 TYR A CA 1
ATOM 3040 C C . TYR A 1 410 ? -7.611 19.571 22.648 1.00 46.69 410 TYR A C 1
ATOM 3042 O O . TYR A 1 410 ? -8.639 18.897 22.609 1.00 46.69 410 TYR A O 1
ATOM 3050 N N . LEU A 1 411 ? -6.648 19.318 23.543 1.00 46.62 411 LEU A N 1
ATOM 3051 C CA . LEU A 1 411 ? -6.753 18.262 24.558 1.00 46.62 411 LEU A CA 1
ATOM 3052 C C . LEU A 1 411 ? -7.780 18.582 25.656 1.00 46.62 411 LEU A C 1
ATOM 3054 O O . LEU A 1 411 ? -8.403 17.658 26.177 1.00 46.62 411 LEU A O 1
ATOM 3058 N N . GLU A 1 412 ? -7.978 19.854 26.016 1.00 55.25 412 GLU A N 1
ATOM 3059 C CA . GLU A 1 412 ? -9.089 20.250 26.892 1.00 55.25 412 GLU A CA 1
ATOM 3060 C C . GLU A 1 412 ? -10.442 20.070 26.209 1.00 55.25 412 GLU A C 1
ATOM 3062 O O . GLU A 1 412 ? -11.360 19.548 26.835 1.00 55.25 412 GLU A O 1
ATOM 3067 N N . TRP A 1 413 ? -10.556 20.411 24.924 1.00 52.50 413 TRP A N 1
ATOM 3068 C CA . TRP A 1 413 ? -11.777 20.177 24.157 1.00 52.50 413 TRP A CA 1
ATOM 3069 C C . TRP A 1 413 ? -12.140 18.685 24.101 1.00 52.50 413 TRP A C 1
ATOM 3071 O O . TRP A 1 413 ? -13.286 18.335 24.362 1.00 52.50 413 TRP A O 1
ATOM 3081 N N . ILE A 1 414 ? -11.161 17.797 23.883 1.00 47.56 414 ILE A N 1
ATOM 3082 C CA . ILE A 1 414 ? -11.369 16.337 23.914 1.00 47.56 414 ILE A CA 1
ATOM 3083 C C . ILE A 1 414 ? -11.784 15.831 25.304 1.00 47.56 414 ILE A C 1
ATOM 3085 O O . ILE A 1 414 ? -12.497 14.847 25.378 1.00 47.56 414 ILE A O 1
ATOM 3089 N N . ARG A 1 415 ? -11.362 16.462 26.409 1.00 44.81 415 ARG A N 1
ATOM 3090 C CA . ARG A 1 415 ? -11.764 16.039 27.770 1.00 44.81 415 ARG A CA 1
ATOM 3091 C C . ARG A 1 415 ? -13.196 16.408 28.144 1.00 44.81 415 ARG A C 1
ATOM 3093 O O . ARG A 1 415 ? -13.720 15.853 29.107 1.00 44.81 415 ARG A O 1
ATOM 3100 N N . VAL A 1 416 ? -13.765 17.413 27.484 1.00 51.31 416 VAL A N 1
ATOM 3101 C CA . VAL A 1 416 ? -15.134 17.882 27.742 1.00 51.31 416 VAL A CA 1
ATOM 3102 C C . VAL A 1 416 ? -16.171 16.988 27.048 1.00 51.31 416 VAL A C 1
ATOM 3104 O O . VAL A 1 416 ? -17.328 16.974 27.467 1.00 51.31 416 VAL A O 1
ATOM 3107 N N . PHE A 1 417 ? -15.753 16.227 26.036 1.00 37.31 417 PHE A N 1
ATOM 3108 C CA . PHE A 1 417 ? -16.540 15.200 25.353 1.00 37.31 417 PHE A CA 1
ATOM 3109 C C . PHE A 1 417 ? -16.155 13.802 25.846 1.00 37.31 417 PHE A C 1
ATOM 3111 O O . PHE A 1 417 ? -17.051 12.927 25.835 1.00 37.31 417 PHE A O 1
#

Radius of gyration: 48.0 Å; chains: 1; bounding box: 110×75×167 Å

pLDDT: mean 70.03, std 17.59, range [37.31, 97.88]

Foldseek 3Di:
DDDDDDDDDDDPPPPPDDDPVNVVVVVVVVVVVVVVVVVVVVVVVVVVVVVVVVVVVVLLVVLQLVCCLQLVAGFAAFDPDPVGQLCGDLPLAQKHAHNCVNSVNPDCVSSLKIKGFQDSVRNDLWQWQQQFQDQDDPDPDTHTGRDRHRCCVQPPNPDDSNLSSLVVLLPQVPPRPDDDPDDQGFGMWTAGNVPGPHPCVPGPIDTHGSVNSSVSSVNVVVLVVVLVVLQVVLVVLVVVLVVLVVVLVVLVVVLVVLVVVLVVVVVVVVVVVVVVVVVVVVVVVVVVVVVVVPPDPDPVVVVVVVVVVSVVVVVVVVVVVVVVNVVSVVVSVVSVVVSVVSVVVSVVSVVVSCSSVVSSSSSNSSVVVSVVVPDDPPDDPPVPPVDDPDDDDDPPDPPDDPPVVVVVVVVVVVVVD

Sequence (417 aa):
MSHAFMPHLPLARRQAGLTLIELALAIALLGMVLLMVTQHLVGVSRTHLELKSTASLQDVEAAVLAFAFVHGRLPCPSAPSASRRGVETCDGRPGGYLAYRTLGIPDPSVASIGFQVDAPQLLASRTGAFKVLVPRVAGERRDIAAEGVPLKMLAGGEYDGLADFCALLLDTSATSAGGSVSTPAAAFHLLPADQVFGNWKGSAGRTVRRSTVASALGCAGLLPVAGFAHFNAGLEAAVMRRTLEDFQAQFHLAYGLYEWDFAQSNWFLANSLYSSLKATIKLQIARAAWLSSLQANPEPATAMALAAAALSTSSLHTSVYASTVARGAANLENARQDGRQLDELVAEARALERQLSGRAIASAENFFFLQQQHWPPAQGATYLEGLGANMPAPPSAPAALEPGRQARDYLEWIRVF